Protein AF-A0A564YSX3-F1 (afdb_monomer)

Structure (mmCIF, N/CA/C/O backbone):
data_AF-A0A564YSX3-F1
#
_entry.id   AF-A0A564YSX3-F1
#
loop_
_atom_site.group_PDB
_atom_site.id
_atom_site.type_symbol
_atom_site.label_atom_id
_atom_site.label_alt_id
_atom_site.label_comp_id
_atom_site.label_asym_id
_atom_site.label_entity_id
_atom_site.label_seq_id
_atom_site.pdbx_PDB_ins_code
_atom_site.Cartn_x
_atom_site.Cartn_y
_atom_site.Cartn_z
_atom_site.occupancy
_atom_site.B_iso_or_equiv
_atom_site.auth_seq_id
_atom_site.auth_comp_id
_atom_site.auth_asym_id
_atom_site.auth_atom_id
_atom_site.pdbx_PDB_model_num
ATOM 1 N N . MET A 1 1 ? 9.683 33.228 -28.485 1.00 61.19 1 MET A N 1
ATOM 2 C CA . MET A 1 1 ? 8.486 32.707 -27.785 1.00 61.19 1 MET A CA 1
ATOM 3 C C . MET A 1 1 ? 8.891 31.824 -26.612 1.00 61.19 1 MET A C 1
ATOM 5 O O . MET A 1 1 ? 8.529 32.139 -25.492 1.00 61.19 1 MET A O 1
ATOM 9 N N . GLU A 1 2 ? 9.740 30.826 -26.839 1.00 69.81 2 GLU A N 1
ATOM 10 C CA . GLU A 1 2 ? 10.242 29.869 -25.835 1.00 69.81 2 GLU A CA 1
ATOM 11 C C . GLU A 1 2 ? 10.929 30.510 -24.610 1.00 69.81 2 GLU A C 1
ATOM 13 O O . GLU A 1 2 ? 10.601 30.200 -23.472 1.00 69.81 2 GLU A O 1
ATOM 18 N N . ASN A 1 3 ? 11.783 31.517 -24.822 1.00 76.81 3 ASN A N 1
ATOM 19 C CA . ASN A 1 3 ? 12.478 32.216 -23.729 1.00 76.81 3 ASN A CA 1
ATOM 20 C C . ASN A 1 3 ? 11.528 32.992 -22.786 1.00 76.81 3 ASN A C 1
ATOM 22 O O . ASN A 1 3 ? 11.775 33.106 -21.587 1.00 76.81 3 ASN A O 1
ATOM 26 N N . ARG A 1 4 ? 10.409 33.501 -23.326 1.00 86.44 4 ARG A N 1
ATOM 27 C CA . ARG A 1 4 ? 9.348 34.153 -22.538 1.00 86.44 4 ARG A CA 1
ATOM 28 C C . ARG A 1 4 ? 8.566 33.134 -21.709 1.00 86.44 4 ARG A C 1
ATOM 30 O O . ARG A 1 4 ? 8.207 33.439 -20.580 1.00 86.44 4 ARG A O 1
ATOM 37 N N . LEU A 1 5 ? 8.341 31.947 -22.268 1.00 85.25 5 LEU A N 1
ATOM 38 C CA . LEU A 1 5 ? 7.604 30.855 -21.635 1.00 85.25 5 LEU A CA 1
ATOM 39 C C . LEU A 1 5 ? 8.394 30.276 -20.451 1.00 85.25 5 LEU A C 1
ATOM 41 O O . LEU A 1 5 ? 7.855 30.173 -19.356 1.00 85.25 5 LEU A O 1
ATOM 45 N N . LEU A 1 6 ? 9.705 30.073 -20.626 1.00 86.69 6 LEU A N 1
ATOM 46 C CA . LEU A 1 6 ? 10.617 29.674 -19.546 1.00 86.69 6 LEU A CA 1
ATOM 47 C C . LEU A 1 6 ? 10.683 30.710 -18.416 1.00 86.69 6 LEU A C 1
ATOM 49 O O . LEU A 1 6 ? 10.648 30.352 -17.244 1.00 86.69 6 LEU A O 1
ATOM 53 N N . HIS A 1 7 ? 10.745 32.005 -18.742 1.00 89.56 7 HIS A N 1
ATOM 54 C CA . HIS A 1 7 ? 10.708 33.054 -17.715 1.00 89.56 7 HIS A CA 1
ATOM 55 C C . HIS A 1 7 ? 9.392 33.043 -16.927 1.00 89.56 7 HIS A C 1
ATOM 57 O O . HIS A 1 7 ? 9.394 33.294 -15.723 1.00 89.56 7 HIS A O 1
ATOM 63 N N . GLN A 1 8 ? 8.279 32.739 -17.593 1.00 92.06 8 GLN A N 1
ATOM 64 C CA . GLN A 1 8 ? 6.963 32.663 -16.969 1.00 92.06 8 GLN A CA 1
ATOM 65 C C . GLN A 1 8 ? 6.823 31.418 -16.075 1.00 92.06 8 GLN A C 1
ATOM 67 O O . GLN A 1 8 ? 6.297 31.531 -14.970 1.00 92.06 8 GLN A O 1
ATOM 72 N N . GLU A 1 9 ? 7.367 30.270 -16.488 1.00 91.31 9 GLU A N 1
ATOM 73 C CA . GLU A 1 9 ? 7.443 29.057 -15.658 1.00 91.31 9 GLU A CA 1
ATOM 74 C C . GLU A 1 9 ? 8.346 29.243 -14.438 1.00 91.31 9 GLU A C 1
ATOM 76 O O . GLU A 1 9 ? 7.943 28.910 -13.327 1.00 91.31 9 GLU A O 1
ATOM 81 N N . VAL A 1 10 ? 9.534 29.835 -14.600 1.00 90.94 10 VAL A N 1
ATOM 82 C CA . VAL A 1 10 ? 10.439 30.115 -13.473 1.00 90.94 10 VAL A CA 1
ATOM 83 C C . VAL A 1 10 ? 9.796 31.090 -12.484 1.00 90.94 10 VAL A C 1
ATOM 85 O O . VAL A 1 10 ? 9.900 30.897 -11.273 1.00 90.94 10 VAL A O 1
ATOM 88 N N . ALA A 1 11 ? 9.092 32.117 -12.971 1.00 91.81 11 ALA A N 1
ATOM 89 C CA . ALA A 1 11 ? 8.346 33.033 -12.111 1.00 91.81 11 ALA A CA 1
ATOM 90 C C . ALA A 1 11 ? 7.205 32.321 -11.360 1.00 91.81 11 ALA A C 1
ATOM 92 O O . ALA A 1 11 ? 7.051 32.530 -10.157 1.00 91.81 11 ALA A O 1
ATOM 93 N N . SER A 1 12 ? 6.460 31.445 -12.043 1.00 93.06 12 SER A N 1
ATOM 94 C CA . SER A 1 12 ? 5.387 30.639 -11.447 1.00 93.06 12 SER A CA 1
ATOM 95 C C . SER A 1 12 ? 5.917 29.682 -10.375 1.00 93.06 12 SER A C 1
ATOM 97 O O . SER A 1 12 ? 5.385 29.643 -9.269 1.00 93.06 12 SER A O 1
ATOM 99 N N . LEU A 1 13 ? 7.005 28.961 -10.661 1.00 91.62 13 LEU A N 1
ATOM 100 C CA . LEU A 1 13 ? 7.646 28.048 -9.711 1.00 91.62 13 LEU A CA 1
ATOM 101 C C . LEU A 1 13 ? 8.184 28.792 -8.488 1.00 91.62 13 LEU A C 1
ATOM 103 O O . LEU A 1 13 ? 8.008 28.339 -7.361 1.00 91.62 13 LEU A O 1
ATOM 107 N N . ASN A 1 14 ? 8.799 29.960 -8.681 1.00 91.12 14 ASN A N 1
ATOM 108 C CA . ASN A 1 14 ? 9.272 30.779 -7.566 1.00 91.12 14 ASN A CA 1
ATOM 109 C C . ASN A 1 14 ? 8.119 31.263 -6.678 1.00 91.12 14 ASN A C 1
ATOM 111 O O . ASN A 1 14 ? 8.262 31.292 -5.453 1.00 91.12 14 ASN A O 1
ATOM 115 N N . GLN A 1 15 ? 6.975 31.612 -7.272 1.00 94.56 15 GLN A N 1
ATOM 116 C CA . GLN A 1 15 ? 5.776 31.966 -6.518 1.00 94.56 15 GLN A CA 1
ATOM 117 C C . GLN A 1 15 ? 5.240 30.764 -5.728 1.00 94.56 15 GLN A C 1
ATOM 119 O O . GLN A 1 15 ? 4.961 30.893 -4.535 1.00 94.56 15 GLN A O 1
ATOM 124 N N . GLU A 1 16 ? 5.166 29.588 -6.349 1.00 91.12 16 GLU A N 1
ATOM 125 C CA . GLU A 1 16 ? 4.701 28.359 -5.701 1.00 91.12 16 GLU A CA 1
ATOM 126 C C . GLU A 1 16 ? 5.625 27.931 -4.548 1.00 91.12 16 GLU A C 1
ATOM 128 O O . GLU A 1 16 ? 5.155 27.616 -3.453 1.00 91.12 16 GLU A O 1
ATOM 133 N N . ILE A 1 17 ? 6.947 28.023 -4.729 1.00 88.25 17 ILE A N 1
ATOM 134 C CA . ILE A 1 17 ? 7.938 27.775 -3.671 1.00 88.25 17 ILE A CA 1
ATOM 135 C C . ILE A 1 17 ? 7.756 28.764 -2.513 1.00 88.25 17 ILE A C 1
ATOM 137 O O . ILE A 1 17 ? 7.760 28.359 -1.348 1.00 88.25 17 ILE A O 1
ATOM 141 N N . ALA A 1 18 ? 7.562 30.054 -2.799 1.00 91.00 18 ALA A N 1
ATOM 142 C CA . ALA A 1 18 ? 7.338 31.061 -1.763 1.00 91.00 18 ALA A CA 1
ATOM 143 C C . ALA A 1 18 ? 6.043 30.795 -0.971 1.00 91.00 18 ALA A C 1
ATOM 145 O O . ALA A 1 18 ? 6.017 30.936 0.258 1.00 91.00 18 ALA A O 1
ATOM 146 N N . GLU A 1 19 ? 4.977 30.367 -1.648 1.00 90.56 19 GLU A N 1
ATOM 147 C CA . GLU A 1 19 ? 3.718 29.975 -1.015 1.00 90.56 19 GLU A CA 1
ATOM 148 C C . GLU A 1 19 ? 3.862 28.706 -0.164 1.00 90.56 19 GLU A C 1
ATOM 150 O O . GLU A 1 19 ? 3.349 28.665 0.961 1.00 90.56 19 GLU A O 1
ATOM 155 N N . LEU A 1 20 ? 4.608 27.706 -0.640 1.00 87.81 20 LEU A N 1
ATOM 156 C CA . LEU A 1 20 ? 4.917 26.487 0.109 1.00 87.81 20 LEU A CA 1
ATOM 157 C C . LEU A 1 20 ? 5.728 26.786 1.372 1.00 87.81 20 LEU A C 1
ATOM 159 O O . LEU A 1 20 ? 5.362 26.319 2.450 1.00 87.81 20 LEU A O 1
ATOM 163 N N . ILE A 1 21 ? 6.767 27.622 1.279 1.00 88.81 21 ILE A N 1
ATOM 164 C CA . ILE A 1 21 ? 7.560 28.057 2.440 1.00 88.81 21 ILE A CA 1
ATOM 165 C C . ILE A 1 21 ? 6.665 28.773 3.458 1.00 88.81 21 ILE A C 1
ATOM 167 O O . ILE A 1 21 ? 6.748 28.517 4.661 1.00 88.81 21 ILE A O 1
ATOM 171 N N . LYS A 1 22 ? 5.763 29.644 2.993 1.00 91.00 22 LYS A N 1
ATOM 172 C CA . LYS A 1 22 ? 4.833 30.372 3.864 1.00 91.00 22 LYS A CA 1
ATOM 173 C C . LYS A 1 22 ? 3.828 29.442 4.546 1.00 91.00 22 LYS A C 1
ATOM 175 O O . LYS A 1 22 ? 3.536 29.648 5.724 1.00 91.00 22 LYS A O 1
ATOM 180 N N . ARG A 1 23 ? 3.301 28.436 3.839 1.00 83.31 23 ARG A N 1
ATOM 181 C CA . ARG A 1 23 ? 2.425 27.403 4.422 1.00 83.31 23 ARG A CA 1
ATOM 182 C C . ARG A 1 23 ? 3.167 26.565 5.455 1.00 83.31 23 ARG A C 1
ATOM 184 O O . ARG A 1 23 ? 2.648 26.404 6.552 1.00 83.31 23 ARG A O 1
ATOM 191 N N . ASN A 1 24 ? 4.383 26.125 5.141 1.00 81.56 24 ASN A N 1
ATOM 192 C CA . ASN A 1 24 ? 5.199 25.317 6.043 1.00 81.56 24 ASN A CA 1
ATOM 193 C C . ASN A 1 24 ? 5.522 26.080 7.342 1.00 81.56 24 ASN A C 1
ATOM 195 O O . ASN A 1 24 ? 5.289 25.589 8.443 1.00 81.56 24 ASN A O 1
ATOM 199 N N . LYS A 1 25 ? 5.906 27.356 7.226 1.00 87.62 25 LYS A N 1
ATOM 200 C CA . LYS A 1 25 ? 6.152 28.217 8.390 1.00 87.62 25 LYS A CA 1
ATOM 201 C C . LYS A 1 25 ? 4.903 28.442 9.253 1.00 87.62 25 LYS A C 1
ATOM 203 O O . LYS A 1 25 ? 5.014 28.576 10.467 1.00 87.62 25 LYS A O 1
ATOM 208 N N . ARG A 1 26 ? 3.707 28.496 8.652 1.00 86.69 26 ARG A N 1
ATOM 209 C CA . ARG A 1 26 ? 2.444 28.557 9.411 1.00 86.69 26 ARG A CA 1
ATOM 210 C C . ARG A 1 26 ? 2.184 27.251 10.152 1.00 86.69 26 ARG A C 1
ATOM 212 O O . ARG A 1 26 ? 1.956 27.306 11.351 1.00 86.69 26 ARG A O 1
ATOM 219 N N . SER A 1 27 ? 2.311 26.105 9.480 1.00 79.12 27 SER A N 1
ATOM 220 C CA . SER A 1 27 ? 2.129 24.805 10.136 1.00 79.12 27 SER A CA 1
ATOM 221 C C . SER A 1 27 ? 3.136 24.563 11.262 1.00 79.12 27 SER A C 1
ATOM 223 O O . SER A 1 27 ? 2.774 23.997 12.287 1.00 79.12 27 SER A O 1
ATOM 225 N N . GLU A 1 28 ? 4.379 25.028 11.112 1.00 81.06 28 GLU A N 1
ATOM 226 C CA . GLU A 1 28 ? 5.391 24.948 12.169 1.00 81.06 28 GLU A CA 1
ATOM 227 C C . GLU A 1 28 ? 5.008 25.805 13.386 1.00 81.06 28 GLU A C 1
ATOM 229 O O . GLU A 1 28 ? 5.081 25.341 14.524 1.00 81.06 28 GLU A O 1
ATOM 234 N N . ASN A 1 29 ? 4.536 27.035 13.158 1.00 86.06 29 ASN A N 1
ATOM 235 C CA . ASN A 1 29 ? 4.051 27.902 14.232 1.00 86.06 29 ASN A CA 1
ATOM 236 C C . ASN A 1 29 ? 2.831 27.302 14.951 1.00 86.06 29 ASN A C 1
ATOM 238 O O . ASN A 1 29 ? 2.764 27.365 16.179 1.00 86.06 29 ASN A O 1
ATOM 242 N N . ASP A 1 30 ? 1.896 26.706 14.210 1.00 80.06 30 ASP A N 1
ATOM 243 C CA . ASP A 1 30 ? 0.700 26.069 14.769 1.00 80.06 30 ASP A CA 1
ATOM 244 C C . ASP A 1 30 ? 1.083 24.845 15.624 1.00 80.06 30 ASP A C 1
ATOM 246 O O . ASP A 1 30 ? 0.596 24.688 16.745 1.00 80.06 30 ASP A O 1
ATOM 250 N N . ALA A 1 31 ? 2.041 24.030 15.166 1.00 75.75 31 ALA A N 1
ATOM 251 C CA . ALA A 1 31 ? 2.580 22.910 15.941 1.00 75.75 31 ALA A CA 1
ATOM 252 C C . ALA A 1 31 ? 3.291 23.378 17.227 1.00 75.75 31 ALA A C 1
ATOM 254 O O . ALA A 1 31 ? 3.107 22.793 18.298 1.00 75.75 31 ALA A O 1
ATOM 255 N N . GLN A 1 32 ? 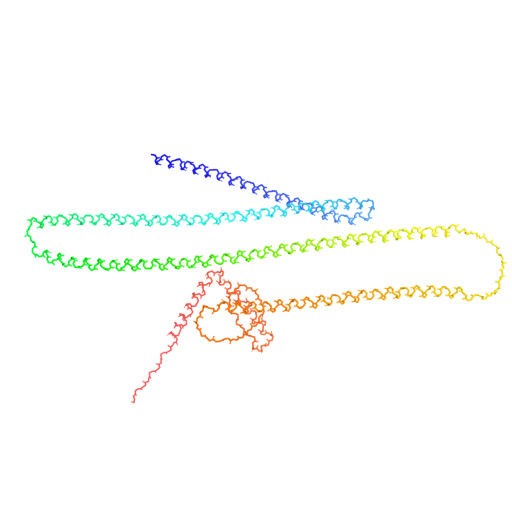4.062 24.470 17.162 1.00 85.44 32 GLN A N 1
ATOM 256 C CA . GLN A 1 32 ? 4.688 25.067 18.348 1.00 85.44 32 GLN A CA 1
ATOM 257 C C . GLN A 1 32 ? 3.658 25.609 19.348 1.00 85.44 32 GLN A C 1
ATOM 259 O O . GLN A 1 32 ? 3.882 25.540 20.558 1.00 85.44 32 GLN A O 1
ATOM 264 N N . GLN A 1 33 ? 2.538 26.159 18.873 1.00 86.88 33 GLN A N 1
ATOM 265 C CA . GLN A 1 33 ? 1.445 26.597 19.744 1.00 86.88 33 GLN A CA 1
ATOM 266 C C . GLN A 1 33 ? 0.768 25.408 20.432 1.00 86.88 33 GLN A C 1
ATOM 268 O O . GLN A 1 33 ? 0.579 25.450 21.647 1.00 86.88 33 GLN A O 1
ATOM 273 N N . GLN A 1 34 ? 0.501 24.326 19.698 1.00 78.31 34 GLN A N 1
ATOM 274 C CA . GLN A 1 34 ? -0.073 23.100 20.262 1.00 78.31 34 GLN A CA 1
ATOM 275 C C . GLN A 1 34 ? 0.835 22.462 21.322 1.00 78.31 34 GLN A C 1
ATOM 277 O O . GLN A 1 34 ? 0.352 22.030 22.366 1.00 78.31 34 GLN A O 1
ATOM 282 N N . LEU A 1 35 ? 2.156 22.456 21.112 1.00 81.50 35 LEU A N 1
ATOM 283 C CA . LEU A 1 35 ? 3.121 21.990 22.116 1.00 81.50 35 LEU A CA 1
ATOM 284 C C . LEU A 1 35 ? 3.052 22.811 23.411 1.00 81.50 35 LEU A C 1
ATOM 286 O O . LEU A 1 35 ? 2.985 22.242 24.500 1.00 81.50 35 LEU A O 1
ATOM 290 N N . LYS A 1 36 ? 2.996 24.145 23.301 1.00 88.06 36 LYS A N 1
ATOM 291 C CA . LYS A 1 36 ? 2.842 25.033 24.466 1.00 88.06 36 LYS A CA 1
ATOM 292 C C . LYS A 1 36 ? 1.523 24.793 25.201 1.00 88.06 36 LYS A C 1
ATOM 294 O O . LYS A 1 36 ? 1.491 24.846 26.429 1.00 88.06 36 LYS A O 1
ATOM 299 N N . GLU A 1 37 ? 0.445 24.521 24.470 1.00 85.44 37 GLU A N 1
ATOM 300 C CA . GLU A 1 37 ? -0.857 24.193 25.051 1.00 85.44 37 GLU A CA 1
ATOM 301 C C . GLU A 1 37 ? -0.824 22.847 25.792 1.00 85.44 37 GLU A C 1
ATOM 303 O O . GLU A 1 37 ? -1.314 22.754 26.918 1.00 85.44 37 GLU A O 1
ATOM 308 N N . ILE A 1 38 ? -0.166 21.829 25.227 1.00 81.44 38 ILE A N 1
ATOM 309 C CA . ILE A 1 38 ? 0.047 20.530 25.882 1.00 81.44 38 ILE A CA 1
ATOM 310 C C . ILE A 1 38 ? 0.848 20.693 27.177 1.00 81.44 38 ILE A C 1
ATOM 312 O O . ILE A 1 38 ? 0.460 20.133 28.206 1.00 81.44 38 ILE A O 1
ATOM 316 N N . ASP A 1 39 ? 1.931 21.470 27.160 1.00 87.69 39 ASP A N 1
ATOM 317 C CA . ASP A 1 39 ? 2.741 21.724 28.354 1.00 87.69 39 ASP A CA 1
ATOM 318 C C . ASP A 1 39 ? 1.954 22.498 29.424 1.00 87.69 39 ASP A C 1
ATOM 320 O O . ASP A 1 39 ? 2.020 22.163 30.612 1.00 87.69 39 ASP A O 1
ATOM 324 N N . GLY A 1 40 ? 1.133 23.467 29.009 1.00 88.25 40 GLY A N 1
ATOM 325 C CA . GLY A 1 40 ? 0.219 24.193 29.892 1.00 88.25 40 GLY A CA 1
ATOM 326 C C . GLY A 1 40 ? -0.829 23.282 30.540 1.00 88.25 40 GLY A C 1
ATOM 327 O O . GLY A 1 40 ? -0.991 23.294 31.763 1.00 88.25 40 GLY A O 1
ATOM 328 N N . LEU A 1 41 ? -1.500 22.438 29.750 1.00 83.75 41 LEU A N 1
ATOM 329 C CA . LEU A 1 41 ? -2.472 21.457 30.244 1.00 83.75 41 LEU A CA 1
ATOM 330 C C . LEU A 1 41 ? -1.814 20.435 31.176 1.00 83.75 41 LEU A C 1
ATOM 332 O O . LEU A 1 41 ? -2.379 20.077 32.208 1.00 83.75 41 LEU A O 1
ATOM 336 N N . ARG A 1 42 ? -0.591 19.998 30.865 1.00 88.62 42 ARG A N 1
ATOM 337 C CA . ARG A 1 42 ? 0.182 19.082 31.708 1.00 88.62 42 ARG A CA 1
ATOM 338 C C . ARG A 1 42 ? 0.496 19.694 33.071 1.00 88.62 42 ARG A C 1
ATOM 340 O O . ARG A 1 42 ? 0.333 19.015 34.086 1.00 88.62 42 ARG A O 1
ATOM 347 N N . ALA A 1 43 ? 0.903 20.962 33.101 1.00 88.88 43 ALA A N 1
ATOM 348 C CA . ALA A 1 43 ? 1.149 21.694 34.339 1.00 88.88 43 ALA A CA 1
ATOM 349 C C . ALA A 1 43 ? -0.142 21.876 35.162 1.00 88.88 43 ALA A C 1
ATOM 351 O O . ALA A 1 43 ? -0.122 21.702 36.381 1.00 88.88 43 ALA A O 1
ATOM 352 N N . GLN A 1 44 ? -1.279 22.150 34.510 1.00 85.81 44 GLN A N 1
ATOM 353 C CA . GLN A 1 44 ? -2.585 22.240 35.177 1.00 85.81 44 GLN A CA 1
ATOM 354 C C . GLN A 1 44 ? -3.045 20.897 35.759 1.00 85.81 44 GLN A C 1
ATOM 356 O O . GLN A 1 44 ? -3.501 20.840 36.898 1.00 85.81 44 GLN A O 1
ATOM 361 N N . VAL A 1 45 ? -2.883 19.794 35.025 1.00 83.56 45 VAL A N 1
ATOM 362 C CA . VAL A 1 45 ? -3.205 18.451 35.534 1.00 83.56 45 VAL A CA 1
ATOM 363 C C . VAL A 1 45 ? -2.318 18.096 36.728 1.00 83.56 45 VAL A C 1
ATOM 365 O O . VAL A 1 45 ? -2.809 17.541 37.709 1.00 83.56 45 VAL A O 1
ATOM 368 N N . GLN A 1 46 ? -1.027 18.438 36.689 1.00 86.69 46 GLN A N 1
ATOM 369 C CA . GLN A 1 46 ? -0.126 18.216 37.822 1.00 86.69 46 GLN A CA 1
ATOM 370 C C . GLN A 1 46 ? -0.523 19.047 39.046 1.00 86.69 46 GLN A C 1
ATOM 372 O O . GLN A 1 46 ? -0.570 18.499 40.146 1.00 86.69 46 GLN A O 1
ATOM 377 N N . SER A 1 47 ? -0.863 20.327 38.878 1.00 88.88 47 SER A N 1
ATOM 378 C CA . SER A 1 47 ? -1.264 21.180 40.002 1.00 88.88 47 SER A CA 1
ATOM 379 C C . SER A 1 47 ? -2.597 20.745 40.619 1.00 88.88 47 SER A C 1
ATOM 381 O O . SER A 1 47 ? -2.717 20.695 41.843 1.00 88.88 47 SER A O 1
ATOM 383 N N . LEU A 1 48 ? -3.577 20.340 39.803 1.00 82.44 48 LEU A N 1
ATOM 384 C CA . LEU A 1 48 ? -4.840 19.777 40.288 1.00 82.44 48 LEU A CA 1
ATOM 385 C C . LEU A 1 48 ? -4.638 18.431 40.985 1.00 82.44 48 LEU A C 1
ATOM 387 O O . LEU A 1 48 ? -5.256 18.188 42.017 1.00 82.44 48 LEU A O 1
ATOM 391 N N . LYS A 1 49 ? -3.737 17.583 40.480 1.00 85.94 49 LYS A N 1
ATOM 392 C CA . LYS A 1 49 ? -3.391 16.311 41.125 1.00 85.94 49 LYS A CA 1
ATOM 393 C C . LYS A 1 49 ? -2.744 16.527 42.494 1.00 85.94 49 LYS A C 1
ATOM 395 O O . LYS A 1 49 ? -3.097 15.829 43.438 1.00 85.94 49 LYS A O 1
ATOM 400 N N . VAL A 1 50 ? -1.853 17.512 42.624 1.00 88.12 50 VAL A N 1
ATOM 401 C CA . VAL A 1 50 ? -1.262 17.894 43.919 1.00 88.12 50 VAL A CA 1
ATOM 402 C C . VAL A 1 50 ? -2.338 18.416 44.876 1.00 88.12 50 VAL A C 1
ATOM 404 O O . VAL A 1 50 ? -2.410 17.947 46.007 1.00 88.12 50 VAL A O 1
ATOM 407 N N . ARG A 1 51 ? -3.243 19.293 44.417 1.00 84.62 51 ARG A N 1
ATOM 408 C CA . ARG A 1 51 ? -4.357 19.803 45.243 1.00 84.62 51 ARG A CA 1
ATOM 409 C C . ARG A 1 51 ? -5.345 18.713 45.664 1.00 84.62 51 ARG A C 1
ATOM 411 O O . ARG A 1 51 ? -5.864 18.765 46.777 1.00 84.62 51 ARG A O 1
ATOM 418 N N . LEU A 1 52 ? -5.606 17.732 44.800 1.00 81.25 52 LEU A N 1
ATOM 419 C CA . LEU A 1 52 ? -6.435 16.570 45.123 1.00 81.25 52 LEU A CA 1
ATOM 420 C C . LEU A 1 52 ? -5.772 15.716 46.213 1.00 81.25 52 LEU A C 1
ATOM 422 O O . LEU A 1 52 ? -6.427 15.353 47.184 1.00 81.25 52 LEU A O 1
ATOM 426 N N . GLU A 1 53 ? -4.473 15.436 46.085 1.00 82.38 53 GLU A N 1
ATOM 427 C CA . GLU A 1 53 ? -3.698 14.698 47.091 1.00 82.38 53 GLU A CA 1
ATOM 428 C C . GLU A 1 53 ? -3.631 15.447 48.434 1.00 82.38 53 GLU A C 1
ATOM 430 O O . GLU A 1 53 ? -3.787 14.836 49.490 1.00 82.38 53 GLU A O 1
ATOM 435 N N . GLU A 1 54 ? -3.471 16.772 48.423 1.00 82.69 54 GLU A N 1
ATOM 436 C CA . GLU A 1 54 ? -3.530 17.607 49.630 1.00 82.69 54 GLU A CA 1
ATOM 437 C C . GLU A 1 54 ? -4.922 17.581 50.275 1.00 82.69 54 GLU A C 1
ATOM 439 O O . GLU A 1 54 ? -5.041 17.338 51.476 1.00 82.69 54 GLU A O 1
ATOM 444 N N . SER A 1 55 ? -5.991 17.748 49.491 1.00 74.38 55 SER A N 1
ATOM 445 C CA . SER A 1 55 ? -7.371 17.693 49.988 1.00 74.38 55 SER A CA 1
ATOM 446 C C . SER A 1 55 ? -7.715 16.315 50.570 1.00 74.38 55 SER A C 1
ATOM 448 O O . SER A 1 55 ? -8.299 16.233 51.652 1.00 74.38 55 SER A O 1
ATOM 450 N N . LYS A 1 56 ? -7.261 15.233 49.927 1.00 76.88 56 LYS A N 1
ATOM 451 C CA . LYS A 1 56 ? -7.437 13.850 50.392 1.00 76.88 56 LYS A CA 1
ATOM 452 C C . LYS A 1 56 ? -6.652 13.544 51.672 1.00 76.88 56 LYS A C 1
ATOM 454 O O . LYS A 1 56 ? -7.112 12.748 52.484 1.00 76.88 56 LYS A O 1
ATOM 459 N N . ARG A 1 57 ? -5.498 14.189 51.885 1.00 77.75 57 ARG A N 1
ATOM 460 C CA . ARG A 1 57 ? -4.718 14.103 53.136 1.00 77.75 57 ARG A CA 1
ATOM 461 C C . ARG A 1 57 ? -5.340 14.901 54.284 1.00 77.75 57 ARG A C 1
ATOM 463 O O . ARG A 1 57 ? -5.218 14.493 55.434 1.00 77.75 57 ARG A O 1
ATOM 470 N N . ILE A 1 58 ? -6.006 16.019 53.989 1.00 70.81 58 ILE A N 1
ATOM 471 C CA . ILE A 1 58 ? -6.624 16.899 54.997 1.00 70.81 58 ILE A CA 1
ATOM 472 C C . ILE A 1 58 ? -8.015 16.394 55.423 1.00 70.81 58 ILE A C 1
ATOM 474 O O . ILE A 1 58 ? -8.386 16.551 56.587 1.00 70.81 58 ILE A O 1
ATOM 478 N N . ALA A 1 59 ? -8.759 15.741 54.523 1.00 62.34 59 ALA A N 1
ATOM 479 C CA . ALA A 1 59 ? -10.080 15.165 54.791 1.00 62.34 59 ALA A CA 1
ATOM 480 C C . ALA A 1 59 ? -10.150 14.269 56.058 1.00 62.34 59 ALA A C 1
ATOM 482 O O . ALA A 1 59 ? -11.005 14.542 56.902 1.00 62.34 59 ALA A O 1
ATOM 483 N N . PRO A 1 60 ? -9.250 13.284 56.288 1.00 61.22 60 PRO A N 1
ATOM 484 C CA . PRO A 1 60 ? -9.297 12.432 57.484 1.00 61.22 60 PRO A CA 1
ATOM 485 C C . PRO A 1 60 ? -8.865 13.137 58.783 1.00 61.22 60 PRO A C 1
ATOM 487 O O . PRO A 1 60 ? -9.184 12.671 59.874 1.00 61.22 60 PRO A O 1
ATOM 490 N N . HIS A 1 61 ? -8.133 14.254 58.702 1.00 58.84 61 HIS A N 1
ATOM 491 C CA . HIS A 1 61 ? -7.730 15.027 59.883 1.00 58.84 61 HIS A CA 1
ATOM 492 C C . HIS A 1 61 ? -8.806 16.023 60.344 1.00 58.84 61 HIS A C 1
ATOM 494 O O . HIS A 1 61 ? -8.778 16.454 61.496 1.00 58.84 61 HIS A O 1
ATOM 500 N N . ARG A 1 62 ? -9.771 16.369 59.479 1.00 51.81 62 ARG A N 1
ATOM 501 C CA . ARG A 1 62 ? -10.864 17.316 59.772 1.00 51.81 62 ARG A CA 1
ATOM 502 C C . ARG A 1 62 ? -12.198 16.627 60.101 1.00 51.81 62 ARG A C 1
ATOM 504 O O . ARG A 1 62 ? -13.005 17.203 60.831 1.00 51.81 62 ARG A O 1
ATOM 511 N N . SER A 1 63 ? -12.389 15.383 59.654 1.00 46.06 63 SER A N 1
ATOM 512 C CA . SER A 1 63 ? -13.538 14.516 59.969 1.00 46.06 63 SER A CA 1
ATOM 513 C C . SER A 1 63 ? -13.666 14.163 61.460 1.00 46.06 63 SER A C 1
ATOM 515 O O . SER A 1 63 ? -14.770 13.936 61.942 1.00 46.06 63 SER A O 1
ATOM 517 N N . ASN A 1 64 ? -12.576 14.220 62.236 1.00 54.09 64 ASN A N 1
ATOM 518 C CA . ASN A 1 64 ? -12.630 14.039 63.694 1.00 54.09 64 ASN A CA 1
ATOM 519 C C . ASN A 1 64 ? -13.249 15.232 64.457 1.00 54.09 64 ASN A C 1
ATOM 521 O O . ASN A 1 64 ? -13.478 15.113 65.659 1.00 54.09 64 ASN A O 1
ATOM 525 N N . SER A 1 65 ? -13.538 16.362 63.793 1.00 54.38 65 SER A N 1
ATOM 526 C CA . SER A 1 65 ? -13.906 17.614 64.476 1.00 54.38 65 SER A CA 1
ATOM 527 C C . SER A 1 65 ? -15.257 18.224 64.065 1.00 54.38 65 SER A C 1
ATOM 529 O O . SER A 1 65 ? -15.696 19.160 64.730 1.00 54.38 65 SER A O 1
ATOM 531 N N . THR A 1 66 ? -15.931 17.803 62.979 1.00 53.72 66 THR A N 1
ATOM 532 C CA . THR A 1 66 ? -17.232 18.402 62.566 1.00 53.72 66 THR A CA 1
ATOM 533 C C . THR A 1 66 ? -17.959 17.593 61.471 1.00 53.72 66 THR A C 1
ATOM 535 O O . THR A 1 66 ? -17.510 17.559 60.330 1.00 53.72 66 THR A O 1
ATOM 538 N N . SER A 1 67 ? -19.121 16.993 61.774 1.00 55.34 67 SER A N 1
ATOM 539 C CA . SER A 1 67 ? -19.882 16.110 60.857 1.00 55.34 67 SER A CA 1
ATOM 540 C C . SER A 1 67 ? -20.669 16.821 59.742 1.00 55.34 67 SER A C 1
ATOM 542 O O . SER A 1 67 ? -21.132 16.179 58.804 1.00 55.34 67 SER A O 1
ATOM 544 N N . SER A 1 68 ? -20.825 18.148 59.796 1.00 55.97 68 SER A N 1
ATOM 545 C CA . SER A 1 68 ? -21.578 18.918 58.791 1.00 55.97 68 SER A CA 1
ATOM 546 C C . SER A 1 68 ? -20.771 19.287 57.535 1.00 55.97 68 SER A C 1
ATOM 548 O O . SER A 1 68 ? -21.373 19.590 56.507 1.00 55.97 68 SER A O 1
ATOM 550 N N . ASN A 1 69 ? -19.433 19.225 57.582 1.00 57.34 69 ASN A N 1
ATOM 551 C CA . ASN A 1 69 ? -18.552 19.624 56.470 1.00 57.34 69 ASN A CA 1
ATOM 552 C C . ASN A 1 69 ? -18.128 18.466 55.541 1.00 57.34 69 ASN A C 1
ATOM 554 O O . ASN A 1 69 ? -17.649 18.719 54.434 1.00 57.34 69 ASN A O 1
ATOM 558 N N . GLU A 1 70 ? -18.350 17.202 55.923 1.00 57.03 70 GLU A N 1
ATOM 559 C CA . GLU A 1 70 ? -17.978 16.034 55.100 1.00 57.03 70 GLU A CA 1
ATOM 560 C C . GLU A 1 70 ? -18.710 15.997 53.748 1.00 57.03 70 GLU A C 1
ATOM 562 O O . GLU A 1 70 ? -18.166 15.545 52.738 1.00 57.03 70 GLU A O 1
ATOM 567 N N . GLY A 1 71 ? -19.948 16.500 53.700 1.00 65.06 71 GLY A N 1
ATOM 568 C CA . GLY A 1 71 ? -20.751 16.541 52.477 1.00 65.06 71 GLY A CA 1
ATOM 569 C C . GLY A 1 71 ? -20.279 17.584 51.459 1.00 65.06 71 GLY A C 1
ATOM 570 O O . GLY A 1 71 ? -20.456 17.383 50.259 1.00 65.06 71 GLY A O 1
ATOM 571 N N . THR A 1 72 ? -19.685 18.691 51.909 1.00 70.44 72 THR A N 1
ATOM 572 C CA . THR A 1 72 ? -19.116 19.737 51.042 1.00 70.44 72 THR A CA 1
ATOM 573 C C . THR A 1 72 ? -17.721 19.369 50.554 1.00 70.44 72 THR A C 1
ATOM 575 O O . THR A 1 72 ? -17.432 19.547 49.372 1.00 70.44 72 THR A O 1
ATOM 578 N N . ASP A 1 73 ? -16.895 18.766 51.410 1.00 68.62 73 ASP A N 1
ATOM 579 C CA . ASP A 1 73 ? -15.542 18.346 51.034 1.00 68.62 73 ASP A CA 1
ATOM 580 C C . ASP A 1 73 ? -15.575 17.189 50.022 1.00 68.62 73 ASP A C 1
ATOM 582 O O . ASP A 1 73 ? -14.875 17.236 49.013 1.00 68.62 73 ASP A O 1
ATOM 586 N N . ASN A 1 74 ? -16.484 16.219 50.185 1.00 76.06 74 ASN A N 1
ATOM 587 C CA . ASN A 1 74 ? -16.672 15.140 49.205 1.00 76.06 74 ASN A CA 1
ATOM 588 C C . ASN A 1 74 ? -17.201 15.621 47.841 1.00 76.06 74 ASN A C 1
ATOM 590 O O . ASN A 1 74 ? -16.903 15.005 46.816 1.00 76.06 74 ASN A O 1
ATOM 594 N N . LYS A 1 75 ? -17.985 16.708 47.800 1.00 80.19 75 LYS A N 1
ATOM 595 C CA . LYS A 1 75 ? -18.437 17.317 46.534 1.00 80.19 75 LYS A CA 1
ATOM 596 C C . LYS A 1 75 ? -17.278 18.001 45.815 1.00 80.19 75 LYS A C 1
ATOM 598 O O . LYS A 1 75 ? -17.066 17.739 44.638 1.00 80.19 75 LYS A O 1
ATOM 603 N N . ASN A 1 76 ? -16.476 18.776 46.544 1.00 79.12 76 ASN A N 1
ATOM 604 C CA . ASN A 1 76 ? -15.289 19.434 45.997 1.00 79.12 76 ASN A CA 1
ATOM 605 C C . ASN A 1 76 ? -14.259 18.419 45.471 1.00 79.12 76 ASN A C 1
ATOM 607 O O . ASN A 1 76 ? -13.667 18.635 44.416 1.00 79.12 76 ASN A O 1
ATOM 611 N N . VAL A 1 77 ? -14.072 17.293 46.170 1.00 77.56 77 VAL A N 1
ATOM 612 C CA . VAL A 1 77 ? -13.204 16.193 45.717 1.00 77.56 77 VAL A CA 1
ATOM 613 C C . VAL A 1 77 ? -13.732 15.573 44.419 1.00 77.56 77 VAL A C 1
ATOM 615 O O . VAL A 1 77 ? -12.961 15.435 43.472 1.00 77.56 77 VAL A O 1
ATOM 618 N N . ARG A 1 78 ? -15.038 15.283 44.317 1.00 82.75 78 ARG A N 1
ATOM 619 C CA . ARG A 1 78 ? -15.652 14.774 43.074 1.00 82.75 78 ARG A CA 1
ATOM 620 C C . ARG A 1 78 ? -15.545 15.751 41.906 1.00 82.75 78 ARG A C 1
ATOM 622 O O . ARG A 1 78 ? -15.263 15.331 40.787 1.00 82.75 78 ARG A O 1
ATOM 629 N N . ASP A 1 79 ? -15.738 17.042 42.149 1.00 84.50 79 ASP A N 1
ATOM 630 C CA . ASP A 1 79 ? -15.624 18.060 41.102 1.00 84.50 79 ASP A CA 1
ATOM 631 C C . ASP A 1 79 ? -14.178 18.187 40.594 1.00 84.50 79 ASP A C 1
ATOM 633 O O . ASP A 1 79 ? -13.952 18.334 39.389 1.00 84.50 79 ASP A O 1
ATOM 637 N N . LEU A 1 80 ? -13.186 18.060 41.484 1.00 79.56 80 LEU A N 1
ATOM 638 C CA . LEU A 1 80 ? -11.771 17.994 41.109 1.00 79.56 80 LEU A CA 1
ATOM 639 C C . LEU A 1 80 ? -11.444 16.712 40.328 1.00 79.56 80 LEU A C 1
ATOM 641 O O . LEU A 1 80 ? -10.715 16.782 39.338 1.00 79.56 80 LEU A O 1
ATOM 645 N N . GLU A 1 81 ? -12.000 15.562 40.717 1.00 83.06 81 GLU A N 1
ATOM 646 C CA . GLU A 1 81 ? -11.845 14.292 39.991 1.00 83.06 81 GLU A CA 1
ATOM 647 C C . GLU A 1 81 ? -12.407 14.384 38.565 1.00 83.06 81 GLU A C 1
ATOM 649 O O . GLU A 1 81 ? -11.715 14.026 37.609 1.00 83.06 81 GLU A O 1
ATOM 654 N N . LEU A 1 82 ? -13.604 14.955 38.396 1.00 88.19 82 LEU A N 1
ATOM 655 C CA . LEU A 1 82 ? -14.223 15.163 37.083 1.00 88.19 82 LEU A CA 1
ATOM 656 C C . LEU A 1 82 ? -13.419 16.132 36.205 1.00 88.19 82 LEU A C 1
ATOM 658 O O . LEU A 1 82 ? -13.277 15.912 34.998 1.00 88.19 82 LEU A O 1
ATOM 662 N N . GLN A 1 83 ? -12.860 17.198 36.785 1.00 86.31 83 GLN A N 1
ATOM 663 C CA . GLN A 1 83 ? -11.996 18.127 36.051 1.00 86.31 83 GLN A CA 1
ATOM 664 C C . GLN A 1 83 ? -10.673 17.477 35.633 1.00 86.31 83 GLN A C 1
ATOM 666 O O . GLN A 1 83 ? -10.241 17.660 34.493 1.00 86.31 83 GLN A O 1
ATOM 671 N N . ILE A 1 84 ? -10.054 16.680 36.509 1.00 82.31 84 ILE A N 1
ATOM 672 C CA . ILE A 1 84 ? -8.844 15.913 36.186 1.00 82.31 84 ILE A CA 1
ATOM 673 C C . ILE A 1 84 ? -9.141 14.906 35.076 1.00 82.31 84 ILE A C 1
ATOM 675 O O . ILE A 1 84 ? -8.360 14.806 34.130 1.00 82.31 84 ILE A O 1
ATOM 679 N N . GLU A 1 85 ? -10.271 14.202 35.130 1.00 90.00 85 GLU A N 1
ATOM 680 C CA . GLU A 1 85 ? -10.671 13.257 34.088 1.00 90.00 85 GLU A CA 1
ATOM 681 C C . GLU A 1 85 ? -10.881 13.965 32.742 1.00 90.00 85 GLU A C 1
ATOM 683 O O . GLU A 1 85 ? -10.357 13.521 31.718 1.00 90.00 85 GLU A O 1
ATOM 688 N N . LYS A 1 86 ? -11.577 15.109 32.735 1.00 92.00 86 LYS A N 1
ATOM 689 C CA . LYS A 1 86 ? -11.816 15.899 31.519 1.00 92.00 86 LYS A CA 1
ATOM 690 C C . LYS A 1 86 ? -10.515 16.420 30.904 1.00 92.00 86 LYS A C 1
ATOM 692 O O . LYS A 1 86 ? -10.321 16.290 29.695 1.00 92.00 86 LYS A O 1
ATOM 697 N N . LEU A 1 87 ? -9.606 16.964 31.714 1.00 85.81 87 LEU A N 1
ATOM 698 C CA . LEU A 1 87 ? -8.302 17.440 31.240 1.00 85.81 87 LEU A CA 1
ATOM 699 C C . LEU A 1 87 ? -7.403 16.286 30.783 1.00 85.81 87 LEU A C 1
ATOM 701 O O . LEU A 1 87 ? -6.694 16.423 29.791 1.00 85.81 87 LEU A O 1
ATOM 705 N N . THR A 1 88 ? -7.475 15.127 31.440 1.00 86.00 88 THR A N 1
ATOM 706 C CA . THR A 1 88 ? -6.729 13.926 31.035 1.00 86.00 88 THR A CA 1
ATOM 707 C C . THR A 1 88 ? -7.232 13.387 29.694 1.00 86.00 88 THR A C 1
ATOM 709 O O . THR A 1 88 ? -6.426 13.048 28.825 1.00 86.00 88 THR A O 1
ATOM 712 N N . LYS A 1 89 ? -8.552 13.370 29.469 1.00 91.31 89 LYS A N 1
ATOM 713 C CA . LYS A 1 89 ? -9.152 13.031 28.166 1.00 91.31 89 LYS A CA 1
ATOM 714 C C . LYS A 1 89 ? -8.750 14.031 27.079 1.00 91.31 89 LYS A C 1
ATOM 716 O O . LYS A 1 89 ? -8.365 13.627 25.987 1.00 91.31 89 LYS A O 1
ATOM 721 N N . SER A 1 90 ? -8.754 15.327 27.390 1.00 87.06 90 SER A N 1
ATOM 722 C CA . SER A 1 90 ? -8.292 16.357 26.453 1.00 87.06 90 SER A CA 1
ATOM 723 C C . SER A 1 90 ? -6.811 16.185 26.099 1.00 87.06 90 SER A C 1
ATOM 725 O O . SER A 1 90 ? -6.457 16.233 24.928 1.00 87.06 90 SER A O 1
ATOM 727 N N . LEU A 1 91 ? -5.947 15.928 27.087 1.00 86.88 91 LEU A N 1
ATOM 728 C CA . LEU A 1 91 ? -4.504 15.748 26.892 1.00 86.88 91 LEU A CA 1
ATOM 729 C C . LEU A 1 91 ? -4.172 14.477 26.102 1.00 86.88 91 LEU A C 1
ATOM 731 O O . LEU A 1 91 ? -3.253 14.469 25.287 1.00 86.88 91 LEU A O 1
ATOM 735 N N . THR A 1 92 ? -4.903 13.388 26.337 1.00 87.31 92 THR A N 1
ATOM 736 C CA . THR A 1 92 ? -4.723 12.143 25.573 1.00 87.31 92 THR A CA 1
ATOM 737 C C . THR A 1 92 ? -5.173 12.313 24.125 1.00 87.31 92 THR A C 1
ATOM 739 O O . THR A 1 92 ? -4.441 11.908 23.224 1.00 87.31 92 THR A O 1
ATOM 742 N N . SER A 1 93 ? -6.296 12.998 23.888 1.00 91.25 93 SER A N 1
ATOM 743 C CA . SER A 1 93 ? -6.771 13.319 22.539 1.00 91.25 93 SER A CA 1
ATOM 744 C C . SER A 1 93 ? -5.809 14.232 21.770 1.00 91.25 93 SER A C 1
ATOM 746 O O . SER A 1 93 ? -5.522 13.954 20.607 1.00 91.25 93 SER A O 1
ATOM 748 N N . THR A 1 94 ? -5.268 15.288 22.390 1.00 84.25 94 THR A N 1
ATOM 749 C CA . THR A 1 94 ? -4.300 16.180 21.722 1.00 84.25 94 THR A CA 1
ATOM 750 C C . THR A 1 94 ? -2.973 15.480 21.457 1.00 84.25 94 THR A C 1
ATOM 752 O O . THR A 1 94 ? -2.389 15.645 20.388 1.00 84.25 94 THR A O 1
ATOM 755 N N . ARG A 1 95 ? -2.516 14.633 22.385 1.00 85.75 95 ARG A N 1
ATOM 756 C CA . ARG A 1 95 ? -1.320 13.810 22.187 1.00 85.75 95 ARG A CA 1
ATOM 757 C C . ARG A 1 95 ? -1.488 12.830 21.028 1.00 85.75 95 ARG A C 1
ATOM 759 O O . ARG A 1 95 ? -0.553 12.665 20.252 1.00 85.75 95 ARG A O 1
ATOM 766 N N . GLN A 1 96 ? -2.659 12.210 20.895 1.00 90.00 96 GLN A N 1
ATOM 767 C CA . GLN A 1 96 ? -2.954 11.322 19.773 1.00 90.00 96 GLN A CA 1
ATOM 768 C C . GLN A 1 96 ? -2.940 12.088 18.439 1.00 90.00 96 GLN A C 1
ATOM 770 O O . GLN A 1 96 ? -2.253 11.670 17.507 1.00 90.00 96 GLN A O 1
ATOM 775 N N . ALA A 1 97 ? -3.588 13.256 18.377 1.00 85.81 97 ALA A N 1
ATOM 776 C CA . ALA A 1 97 ? -3.561 14.115 17.192 1.00 85.81 97 ALA A CA 1
ATOM 777 C C . ALA A 1 97 ? -2.131 14.552 16.810 1.00 85.81 97 ALA A C 1
ATOM 779 O O . ALA A 1 97 ? -1.786 14.573 15.627 1.00 85.81 97 ALA A O 1
ATOM 780 N N . LEU A 1 98 ? -1.270 14.829 17.798 1.00 85.19 98 LEU A N 1
ATOM 781 C CA . LEU A 1 98 ? 0.141 15.147 17.567 1.00 85.19 98 LEU A CA 1
ATOM 782 C C . LEU A 1 98 ? 0.901 13.950 16.977 1.00 85.19 98 LEU A C 1
ATOM 784 O O . LEU A 1 98 ? 1.596 14.110 15.979 1.00 85.19 98 LEU A O 1
ATOM 788 N N . THR A 1 99 ? 0.726 12.743 17.530 1.00 88.12 99 THR A N 1
ATOM 789 C CA . THR A 1 99 ? 1.379 11.533 16.995 1.00 88.12 99 THR A CA 1
ATOM 790 C C . THR A 1 99 ? 0.918 11.197 15.575 1.00 88.12 99 THR A C 1
ATOM 792 O O . THR A 1 99 ? 1.721 10.790 14.735 1.00 88.12 99 THR A O 1
ATOM 795 N N . GLU A 1 100 ? -0.360 11.424 15.268 1.00 88.44 100 GLU A N 1
ATOM 796 C CA . GLU A 1 100 ? -0.894 11.264 13.916 1.00 88.44 100 GLU A CA 1
ATOM 797 C C . GLU A 1 100 ? -0.298 12.306 12.959 1.00 88.44 100 GLU A C 1
ATOM 799 O O . GLU A 1 100 ? 0.093 11.960 11.844 1.00 88.44 100 GLU A O 1
ATOM 804 N N . SER A 1 101 ? -0.146 13.560 13.390 1.00 82.38 101 SER A N 1
ATOM 805 C CA . SER A 1 101 ? 0.513 14.600 12.592 1.00 82.38 101 SER A CA 1
ATOM 806 C C . SER A 1 101 ? 2.002 14.306 12.359 1.00 82.38 101 SER A C 1
ATOM 808 O O . SER A 1 101 ? 2.487 14.461 11.239 1.00 82.38 101 SER A O 1
ATOM 810 N N . GLU A 1 102 ? 2.731 13.836 13.375 1.00 84.69 102 GLU A N 1
ATOM 811 C CA . GLU A 1 102 ? 4.143 13.445 13.253 1.00 84.69 102 GLU A CA 1
ATOM 812 C C . GLU A 1 102 ? 4.331 12.257 12.300 1.00 84.69 102 GLU A C 1
ATOM 814 O O . GLU A 1 102 ? 5.259 12.252 11.488 1.00 84.69 102 GLU A O 1
ATOM 819 N N . SER A 1 103 ? 3.441 11.258 12.348 1.00 85.62 103 SER A N 1
ATOM 820 C CA . SER A 1 103 ? 3.486 10.131 11.407 1.00 85.62 103 SER A CA 1
ATOM 821 C C . SER A 1 103 ? 3.268 10.584 9.958 1.00 85.62 103 SER A C 1
ATOM 823 O O . SER A 1 103 ? 4.070 10.234 9.091 1.00 85.62 103 SER A O 1
ATOM 825 N N . LYS A 1 104 ? 2.284 11.460 9.710 1.00 88.38 104 LYS A N 1
ATOM 826 C CA . LYS A 1 104 ? 2.029 12.061 8.389 1.00 88.38 104 LYS A CA 1
ATOM 827 C C . LYS A 1 104 ? 3.206 12.905 7.892 1.00 88.38 104 LYS A C 1
ATOM 829 O O . LYS A 1 104 ? 3.566 12.825 6.720 1.00 88.38 104 LYS A O 1
ATOM 834 N N . ALA A 1 105 ? 3.841 13.685 8.769 1.00 83.00 105 ALA A N 1
ATOM 835 C CA . ALA A 1 105 ? 5.029 14.464 8.419 1.00 83.00 105 ALA A CA 1
ATOM 836 C C . ALA A 1 105 ? 6.215 13.561 8.031 1.00 83.00 105 ALA A C 1
ATOM 838 O O . ALA A 1 105 ? 6.898 13.824 7.041 1.00 83.00 105 ALA A O 1
ATOM 839 N N . ASN A 1 106 ? 6.423 12.456 8.755 1.00 83.94 106 ASN A N 1
ATOM 840 C CA . ASN A 1 106 ? 7.452 11.468 8.425 1.00 83.94 106 ASN A CA 1
ATOM 841 C C . ASN A 1 106 ? 7.182 10.751 7.094 1.00 83.94 106 ASN A C 1
ATOM 843 O O . ASN A 1 106 ? 8.119 10.456 6.352 1.00 83.94 106 ASN A O 1
ATOM 847 N N . GLU A 1 107 ? 5.922 10.465 6.767 1.00 87.38 107 GLU A N 1
ATOM 848 C CA . GLU A 1 107 ? 5.545 9.915 5.459 1.00 87.38 107 GLU A CA 1
ATOM 849 C C . GLU A 1 107 ? 5.814 10.907 4.324 1.00 87.38 107 GLU A C 1
ATOM 851 O O . GLU A 1 107 ? 6.410 10.530 3.313 1.00 87.38 107 GLU A O 1
ATOM 856 N N . ALA A 1 108 ? 5.466 12.183 4.510 1.00 83.38 108 ALA A N 1
ATOM 857 C CA . ALA A 1 108 ? 5.767 13.234 3.542 1.00 83.38 108 ALA A CA 1
ATOM 858 C C . ALA A 1 108 ? 7.281 13.388 3.308 1.00 83.38 108 ALA A C 1
ATOM 860 O O . ALA A 1 108 ? 7.716 13.544 2.167 1.00 83.38 108 ALA A O 1
ATOM 861 N N . LEU A 1 109 ? 8.094 13.273 4.365 1.00 88.38 109 LEU A N 1
ATOM 862 C CA . LEU A 1 109 ? 9.554 13.327 4.268 1.00 88.38 109 LEU A CA 1
ATOM 863 C C . LEU A 1 109 ? 10.112 12.136 3.471 1.00 88.38 109 LEU A C 1
ATOM 865 O O . LEU A 1 109 ? 10.915 12.332 2.563 1.00 88.38 109 LEU A O 1
ATOM 869 N N . LYS A 1 110 ? 9.613 10.915 3.712 1.00 90.19 110 LYS A N 1
ATOM 870 C CA . LYS A 1 110 ? 9.981 9.733 2.907 1.00 90.19 110 LYS A CA 1
ATOM 871 C C . LYS A 1 110 ? 9.613 9.900 1.432 1.00 90.19 110 LYS A C 1
ATOM 873 O O . LYS A 1 110 ? 10.389 9.512 0.561 1.00 90.19 110 LYS A O 1
ATOM 878 N N . LEU A 1 111 ? 8.442 10.469 1.137 1.00 89.12 111 LEU A N 1
ATOM 879 C CA . LEU A 1 111 ? 8.028 10.749 -0.241 1.00 89.12 111 LEU A CA 1
ATOM 880 C C . LEU A 1 111 ? 8.940 11.788 -0.910 1.00 89.12 111 LEU A C 1
ATOM 882 O O . LEU A 1 111 ? 9.282 11.621 -2.082 1.00 89.12 111 LEU A O 1
ATOM 886 N N . ALA A 1 112 ? 9.373 12.813 -0.172 1.00 84.50 112 ALA A N 1
ATOM 887 C CA . ALA A 1 112 ? 10.333 13.806 -0.652 1.00 84.50 112 ALA A CA 1
ATOM 888 C C . ALA A 1 112 ? 11.730 13.204 -0.906 1.00 84.50 112 ALA A C 1
ATOM 890 O O . ALA A 1 112 ? 12.373 13.524 -1.905 1.00 84.50 112 ALA A O 1
ATOM 891 N N . ASP A 1 113 ? 12.189 12.282 -0.059 1.00 89.06 113 ASP A N 1
ATOM 892 C CA . ASP A 1 113 ? 13.458 11.577 -0.272 1.00 89.06 113 ASP A CA 1
ATOM 893 C C . ASP A 1 113 ? 13.407 10.673 -1.512 1.00 89.06 113 ASP A C 1
ATOM 895 O O . ASP A 1 113 ? 14.348 10.646 -2.313 1.00 89.06 113 ASP A O 1
ATOM 899 N N . LEU A 1 114 ? 12.287 9.970 -1.723 1.00 88.81 114 LEU A N 1
ATOM 900 C CA . LEU A 1 114 ? 12.069 9.153 -2.919 1.00 88.81 114 LEU A CA 1
ATOM 901 C C . LEU A 1 114 ? 12.019 10.006 -4.191 1.00 88.81 114 LEU A C 1
ATOM 903 O O . LEU A 1 114 ? 12.625 9.633 -5.198 1.00 88.81 114 LEU A O 1
ATOM 907 N N . SER A 1 115 ? 11.333 11.152 -4.169 1.00 83.06 115 SER A N 1
ATOM 908 C CA . SER A 1 115 ? 11.296 12.056 -5.324 1.00 83.06 115 SER A CA 1
ATOM 909 C C . SER A 1 115 ? 12.671 12.672 -5.604 1.00 83.06 115 SER A C 1
ATOM 911 O O . SER A 1 115 ? 13.097 12.695 -6.756 1.00 83.06 115 SER A O 1
ATOM 913 N N . SER A 1 116 ? 13.425 13.056 -4.569 1.00 90.69 116 SER A N 1
ATOM 914 C CA . SER A 1 116 ? 14.813 13.529 -4.685 1.00 90.69 116 SER A CA 1
ATOM 915 C C . SER A 1 116 ? 15.743 12.469 -5.288 1.00 90.69 116 SER A C 1
ATOM 917 O O . SER A 1 116 ? 16.553 12.769 -6.168 1.00 90.69 116 SER A O 1
ATOM 919 N N . SER A 1 117 ? 15.601 11.204 -4.878 1.00 89.38 117 SER A N 1
ATOM 920 C CA . SER A 1 117 ? 16.346 10.085 -5.465 1.00 89.38 117 SER A CA 1
ATOM 921 C C . SER A 1 117 ? 16.027 9.899 -6.953 1.00 89.38 117 SER A C 1
ATOM 923 O O . SER A 1 117 ? 16.953 9.782 -7.758 1.00 89.38 117 SER A O 1
ATOM 925 N N . ARG A 1 118 ? 14.744 9.971 -7.337 1.00 89.62 118 ARG A N 1
ATOM 926 C CA . ARG A 1 118 ? 14.312 9.900 -8.744 1.00 89.62 118 ARG A CA 1
ATOM 927 C C . ARG A 1 118 ? 14.874 11.045 -9.583 1.00 89.62 118 ARG A C 1
ATOM 929 O O . ARG A 1 118 ? 15.358 10.806 -10.683 1.00 89.62 118 ARG A O 1
ATOM 936 N N . VAL A 1 119 ? 14.870 12.273 -9.060 1.00 89.50 119 VAL A N 1
ATOM 937 C CA . VAL A 1 119 ? 15.454 13.433 -9.755 1.00 89.50 119 VAL A CA 1
ATOM 938 C C . VAL A 1 119 ? 16.950 13.222 -10.003 1.00 89.50 119 VAL A C 1
ATOM 940 O O . VAL A 1 119 ? 17.421 13.466 -11.111 1.00 89.50 119 VAL A O 1
ATOM 943 N N . LYS A 1 120 ? 17.695 12.700 -9.020 1.00 93.81 120 LYS A N 1
ATOM 944 C CA . LYS A 1 120 ? 19.127 12.387 -9.187 1.00 93.81 120 LYS A CA 1
ATOM 945 C C . LYS A 1 120 ? 19.376 11.305 -10.241 1.00 93.81 120 LYS A C 1
ATOM 947 O O . LYS A 1 120 ? 20.325 11.429 -11.010 1.00 93.81 120 LYS A O 1
ATOM 952 N N . GLN A 1 121 ? 18.536 10.269 -10.292 1.00 92.94 121 GLN A N 1
ATOM 953 C CA . GLN A 1 121 ? 18.621 9.217 -11.313 1.00 92.94 121 GLN A CA 1
ATOM 954 C C . GLN A 1 121 ? 18.368 9.777 -12.715 1.00 92.94 121 GLN A C 1
ATOM 956 O O . GLN A 1 121 ? 19.202 9.598 -13.599 1.00 92.94 121 GLN A O 1
ATOM 961 N N . LEU A 1 122 ? 17.288 10.542 -12.895 1.00 88.44 122 LEU A N 1
ATOM 962 C CA . LEU A 1 122 ? 16.988 11.199 -14.170 1.00 88.44 122 LEU A CA 1
ATOM 963 C C . LEU A 1 122 ? 18.112 12.154 -14.589 1.00 88.44 122 LEU A C 1
ATOM 965 O O . LEU A 1 122 ? 18.494 12.194 -15.754 1.00 88.44 122 LEU A O 1
ATOM 969 N N . GLN A 1 123 ? 18.705 12.887 -13.644 1.00 93.38 123 GLN A N 1
ATOM 970 C CA . GLN A 1 123 ? 19.840 13.765 -13.925 1.00 93.38 123 GLN A CA 1
ATOM 971 C C . GLN A 1 123 ? 21.079 12.982 -14.395 1.00 93.38 123 GLN A C 1
ATOM 973 O O . GLN A 1 123 ? 21.756 13.411 -15.333 1.00 93.38 123 GLN A O 1
ATOM 978 N N . GLN A 1 124 ? 21.360 11.820 -13.794 1.00 95.62 124 GLN A N 1
ATOM 979 C CA . GLN A 1 124 ? 22.423 10.923 -14.256 1.00 95.62 124 GLN A CA 1
ATOM 980 C C . GLN A 1 124 ? 22.132 10.378 -15.659 1.00 95.62 124 GLN A C 1
ATOM 982 O O . GLN A 1 124 ? 23.021 10.397 -16.511 1.00 95.62 124 GLN A O 1
ATOM 987 N N . GLU A 1 125 ? 20.900 9.960 -15.941 1.00 93.88 125 GLU A N 1
ATOM 988 C CA . GLU A 1 125 ? 20.497 9.480 -17.266 1.00 93.88 125 GLU A CA 1
ATOM 989 C C . GLU A 1 125 ? 20.621 10.565 -18.336 1.00 93.88 125 GLU A C 1
ATOM 991 O O . GLU A 1 125 ? 21.200 10.313 -19.394 1.00 93.88 125 GLU A O 1
ATOM 996 N N . VAL A 1 126 ? 20.176 11.790 -18.041 1.00 92.81 126 VAL A N 1
ATOM 997 C CA . VAL A 1 126 ? 20.354 12.946 -18.929 1.00 92.81 126 VAL A CA 1
ATOM 998 C C . VAL A 1 126 ? 21.838 13.187 -19.192 1.00 92.81 126 VAL A C 1
ATOM 1000 O O . VAL A 1 126 ? 22.229 13.317 -20.348 1.00 92.81 126 VAL A O 1
ATOM 1003 N N . SER A 1 127 ? 22.686 13.175 -18.158 1.00 94.75 127 SER A N 1
ATOM 1004 C CA . SER A 1 127 ? 24.136 13.356 -18.332 1.00 94.75 127 SER A CA 1
ATOM 1005 C C . SER A 1 127 ? 24.792 12.233 -19.151 1.00 94.75 127 SER A C 1
ATOM 1007 O O . SER A 1 127 ? 25.711 12.476 -19.933 1.00 94.75 127 SER A O 1
ATOM 1009 N N . ARG A 1 128 ? 24.281 11.000 -19.041 1.00 96.12 128 ARG A N 1
ATOM 1010 C CA . ARG A 1 128 ? 24.733 9.861 -19.847 1.00 96.12 128 ARG A CA 1
ATOM 1011 C C . ARG A 1 128 ? 24.329 10.027 -21.310 1.00 96.12 128 ARG A C 1
ATOM 1013 O O . ARG A 1 128 ? 25.143 9.796 -22.204 1.00 96.12 128 ARG A O 1
ATOM 1020 N N . LEU A 1 129 ? 23.081 10.425 -21.558 1.00 92.00 129 LEU A N 1
ATOM 1021 C CA . LEU A 1 129 ? 22.550 10.632 -22.905 1.00 92.00 129 LEU A CA 1
ATOM 1022 C C . LEU A 1 129 ? 23.243 11.799 -23.611 1.00 92.00 129 LEU A C 1
ATOM 1024 O O . LEU A 1 129 ? 23.579 11.675 -24.786 1.00 92.00 129 LEU A O 1
ATOM 1028 N N . THR A 1 130 ? 23.529 12.899 -22.911 1.00 95.19 130 THR A N 1
ATOM 1029 C CA . THR A 1 130 ? 24.264 14.030 -23.494 1.00 95.19 130 THR A CA 1
ATOM 1030 C C . THR A 1 130 ? 25.695 13.647 -23.861 1.00 95.19 130 THR A C 1
ATOM 1032 O O . THR A 1 130 ? 26.152 14.000 -24.948 1.00 95.19 130 THR A O 1
ATOM 1035 N N . HIS A 1 131 ? 26.384 12.870 -23.018 1.00 95.81 131 HIS A N 1
ATOM 1036 C CA . HIS A 1 131 ? 27.729 12.380 -23.322 1.00 95.81 131 HIS A CA 1
ATOM 1037 C C . HIS A 1 131 ? 27.741 11.401 -24.509 1.00 95.81 131 HIS A C 1
ATOM 1039 O O . HIS A 1 131 ? 28.589 11.499 -25.400 1.00 95.81 131 HIS A O 1
ATOM 1045 N N . SER A 1 132 ? 26.756 10.500 -24.577 1.00 94.31 132 SER A N 1
ATOM 1046 C CA . SER A 1 132 ? 26.581 9.598 -25.719 1.00 94.31 132 SER A CA 1
ATOM 1047 C C . SER A 1 132 ? 26.294 10.371 -27.010 1.00 94.31 132 SER A C 1
ATOM 1049 O O . SER A 1 132 ? 26.927 10.105 -28.029 1.00 94.31 132 SER A O 1
ATOM 1051 N N . LEU A 1 133 ? 25.416 11.377 -26.968 1.00 93.12 133 LEU A N 1
ATOM 1052 C CA . LEU A 1 133 ? 25.103 12.232 -28.115 1.00 93.12 133 LEU A CA 1
ATOM 1053 C C . LEU A 1 133 ? 26.322 13.030 -28.592 1.00 93.12 133 LEU A C 1
ATOM 1055 O O . LEU A 1 133 ? 26.538 13.139 -29.797 1.00 93.12 133 LEU A O 1
ATOM 1059 N N . ALA A 1 134 ? 27.137 13.558 -27.675 1.00 94.88 134 ALA A N 1
ATOM 1060 C CA . ALA A 1 134 ? 28.394 14.219 -28.023 1.00 94.88 134 ALA A CA 1
ATOM 1061 C C . ALA A 1 134 ? 29.355 13.253 -28.737 1.00 94.88 134 ALA A C 1
ATOM 1063 O O . ALA A 1 134 ? 29.874 13.582 -29.802 1.00 94.88 134 ALA A O 1
ATOM 1064 N N . SER A 1 135 ? 29.491 12.029 -28.220 1.00 94.50 135 SER A N 1
ATOM 1065 C CA . SER A 1 135 ? 30.316 10.980 -28.836 1.00 94.50 135 SER A CA 1
ATOM 1066 C C . SER A 1 135 ? 29.806 10.578 -30.226 1.00 94.50 135 SER A C 1
ATOM 1068 O O . SER A 1 135 ? 30.593 10.360 -31.143 1.00 94.50 135 SER A O 1
ATOM 1070 N N . TYR A 1 136 ? 28.485 10.491 -30.421 1.00 95.19 136 TYR A N 1
ATOM 1071 C CA . TYR A 1 136 ? 27.897 10.225 -31.738 1.00 95.19 136 TYR A CA 1
ATOM 1072 C C . TYR A 1 136 ? 28.149 11.362 -32.726 1.00 95.19 136 TYR A C 1
ATOM 1074 O O . TYR A 1 136 ? 28.449 11.090 -33.886 1.00 95.19 136 TYR A O 1
ATOM 1082 N N . LYS A 1 137 ? 28.065 12.623 -32.284 1.00 96.88 137 LYS A N 1
ATOM 1083 C CA . LYS A 1 137 ? 28.396 13.781 -33.126 1.00 96.88 137 LYS A CA 1
ATOM 1084 C C . LYS A 1 137 ? 29.861 13.771 -33.553 1.00 96.88 137 LYS A C 1
ATOM 1086 O O . LYS A 1 137 ? 30.140 14.028 -34.718 1.00 96.88 137 LYS A O 1
ATOM 1091 N N . GLU A 1 138 ? 30.771 13.439 -32.643 1.00 95.75 138 GLU A N 1
ATOM 1092 C CA . GLU A 1 138 ? 32.198 13.313 -32.946 1.00 95.75 138 GLU A CA 1
ATOM 1093 C C . GLU A 1 138 ? 32.461 12.190 -33.958 1.00 95.75 138 GLU A C 1
ATOM 1095 O O . GLU A 1 138 ? 33.094 12.428 -34.984 1.00 95.75 138 GLU A O 1
ATOM 1100 N N . LYS A 1 139 ? 31.888 10.998 -33.741 1.00 96.44 139 LYS A N 1
ATOM 1101 C CA . LYS A 1 139 ? 31.984 9.875 -34.690 1.00 96.44 139 LYS A CA 1
ATOM 1102 C C . LYS A 1 139 ? 31.408 10.221 -36.060 1.00 96.44 139 LYS A C 1
ATOM 1104 O O . LYS A 1 139 ? 32.024 9.917 -37.075 1.00 96.44 139 LYS A O 1
ATOM 1109 N N . ALA A 1 140 ? 30.241 10.863 -36.102 1.00 93.62 140 ALA A N 1
ATOM 1110 C CA . ALA A 1 140 ? 29.632 11.303 -37.353 1.00 93.62 140 ALA A CA 1
ATOM 1111 C C . ALA A 1 140 ? 30.515 12.334 -38.074 1.00 93.62 140 ALA A C 1
ATOM 1113 O O . ALA A 1 140 ? 30.695 12.232 -39.284 1.00 93.62 140 ALA A O 1
ATOM 1114 N N . GLY A 1 141 ? 31.110 13.279 -37.338 1.00 93.06 141 GLY A N 1
ATOM 1115 C CA . GLY A 1 141 ? 32.072 14.241 -37.879 1.00 93.06 141 GLY A CA 1
ATOM 1116 C C . GLY A 1 141 ? 33.328 13.574 -38.444 1.00 93.06 141 GLY A C 1
ATOM 1117 O O . GLY A 1 141 ? 33.749 13.915 -39.546 1.00 93.06 141 GLY A O 1
ATOM 1118 N N . ALA A 1 142 ? 33.881 12.580 -37.743 1.00 94.00 142 ALA A N 1
ATOM 1119 C CA . ALA A 1 142 ? 35.027 11.803 -38.214 1.00 94.00 142 ALA A CA 1
ATOM 1120 C C . ALA A 1 142 ? 34.702 11.029 -39.501 1.00 94.00 142 ALA A C 1
ATOM 1122 O O . ALA A 1 142 ? 35.429 11.146 -40.481 1.00 94.00 142 ALA A O 1
ATOM 1123 N N . ILE A 1 143 ? 33.562 10.327 -39.541 1.00 94.00 143 ILE A N 1
ATOM 1124 C CA . ILE A 1 143 ? 33.103 9.603 -40.737 1.00 94.00 143 ILE A CA 1
ATOM 1125 C C . ILE A 1 143 ? 32.906 10.558 -41.918 1.00 94.00 143 ILE A C 1
ATOM 1127 O O . ILE A 1 143 ? 33.252 10.210 -43.042 1.00 94.00 143 ILE A O 1
ATOM 1131 N N . LEU A 1 144 ? 32.339 11.748 -41.696 1.00 94.25 144 LEU A N 1
ATOM 1132 C CA . LEU A 1 144 ? 32.173 12.740 -42.761 1.00 94.25 144 LEU A CA 1
ATOM 1133 C C . LEU A 1 144 ? 33.526 13.238 -43.278 1.00 94.25 144 LEU A C 1
ATOM 1135 O O . LEU A 1 144 ? 33.720 13.269 -44.488 1.00 94.25 144 LEU A O 1
ATOM 1139 N N . SER A 1 145 ? 34.471 13.542 -42.387 1.00 94.12 145 SER A N 1
ATOM 1140 C CA . SER A 1 145 ? 35.827 13.941 -42.780 1.00 94.12 145 SER A CA 1
ATOM 1141 C C . SER A 1 145 ? 36.555 12.836 -43.549 1.00 94.12 145 SER A C 1
ATOM 1143 O O . SER A 1 145 ? 37.194 13.112 -44.561 1.00 94.12 145 SER A O 1
ATOM 1145 N N . ASP A 1 146 ? 36.435 11.579 -43.124 1.00 93.12 146 ASP A N 1
ATOM 1146 C CA . ASP A 1 146 ? 37.040 10.452 -43.834 1.00 93.12 146 ASP A CA 1
ATOM 1147 C C . ASP A 1 146 ? 36.364 10.206 -45.187 1.00 93.12 146 ASP A C 1
ATOM 1149 O O . ASP A 1 146 ? 37.050 9.963 -46.177 1.00 93.12 146 ASP A O 1
ATOM 1153 N N . LYS A 1 147 ? 35.038 10.373 -45.283 1.00 95.00 147 LYS A N 1
ATOM 1154 C CA . LYS A 1 147 ? 34.327 10.352 -46.570 1.00 95.00 147 LYS A CA 1
ATOM 1155 C C . LYS A 1 147 ? 34.787 11.472 -47.499 1.00 95.00 147 LYS A C 1
ATOM 1157 O O . LYS A 1 147 ? 34.965 11.217 -48.683 1.00 95.00 147 LYS A O 1
ATOM 1162 N N . GLU A 1 148 ? 35.004 12.685 -46.996 1.00 93.94 148 GLU A N 1
ATOM 1163 C CA . GLU A 1 148 ? 35.546 13.791 -47.795 1.00 93.94 148 GLU A CA 1
ATOM 1164 C C . GLU A 1 148 ? 36.949 13.469 -48.330 1.00 93.94 148 GLU A C 1
ATOM 1166 O O . GLU A 1 148 ? 37.213 13.716 -49.508 1.00 93.94 148 GLU A O 1
ATOM 1171 N N . LYS A 1 149 ? 37.812 12.842 -47.515 1.00 93.81 149 LYS A N 1
ATOM 1172 C CA . LYS A 1 149 ? 39.135 12.365 -47.956 1.00 93.81 149 LYS A CA 1
ATOM 1173 C C . LYS A 1 149 ? 39.025 11.300 -49.045 1.00 93.81 149 LYS A C 1
ATOM 1175 O O . LYS A 1 149 ? 39.676 11.429 -50.077 1.00 93.81 149 LYS A O 1
ATOM 1180 N N . VAL A 1 150 ? 38.169 10.295 -48.861 1.00 91.12 150 VAL A N 1
ATOM 1181 C CA . VAL A 1 150 ? 37.943 9.246 -49.870 1.00 91.12 150 VAL A CA 1
ATOM 1182 C C . VAL A 1 150 ? 37.389 9.844 -51.161 1.00 91.12 150 VAL A C 1
ATOM 1184 O O . VAL A 1 150 ? 37.833 9.481 -52.241 1.00 91.12 150 VAL A O 1
ATOM 1187 N N . ILE A 1 151 ? 36.463 10.805 -51.082 1.00 88.56 151 ILE A N 1
ATOM 1188 C CA . ILE A 1 151 ? 35.955 11.507 -52.268 1.00 88.56 151 ILE A CA 1
ATOM 1189 C C . ILE A 1 151 ? 37.087 12.259 -52.978 1.00 88.56 151 ILE A C 1
ATOM 1191 O O . ILE A 1 151 ? 37.149 12.218 -54.206 1.00 88.56 151 ILE A O 1
ATOM 1195 N N . SER A 1 152 ? 37.984 12.931 -52.245 1.00 88.31 152 SER A N 1
ATOM 1196 C CA . SER A 1 152 ? 39.152 13.573 -52.865 1.00 88.31 152 SER A CA 1
ATOM 1197 C C . SER A 1 152 ? 40.100 12.560 -53.507 1.00 88.31 152 SER A C 1
ATOM 1199 O O . SER A 1 152 ? 40.516 12.767 -54.642 1.00 88.31 152 SER A O 1
ATOM 1201 N N . GLU A 1 153 ? 40.353 11.432 -52.847 1.00 86.12 153 GLU A N 1
ATOM 1202 C CA . GLU A 1 153 ? 41.238 10.380 -53.341 1.00 86.12 153 GLU A CA 1
ATOM 1203 C C . GLU A 1 153 ? 40.665 9.689 -54.585 1.00 86.12 153 GLU A C 1
ATOM 1205 O O . GLU A 1 153 ? 41.361 9.550 -55.584 1.00 86.12 153 GLU A O 1
ATOM 1210 N N . LEU A 1 154 ? 39.372 9.353 -54.587 1.00 81.06 154 LEU A N 1
ATOM 1211 C CA . LEU A 1 154 ? 38.677 8.812 -55.758 1.00 81.06 154 LEU A CA 1
ATOM 1212 C C . LEU A 1 154 ? 38.650 9.811 -56.917 1.00 81.06 154 LEU A C 1
ATOM 1214 O O . LEU A 1 154 ? 38.764 9.421 -58.076 1.00 81.06 154 LEU A O 1
ATOM 1218 N N . ARG A 1 155 ? 38.515 11.111 -56.633 1.00 81.25 155 ARG A N 1
ATOM 1219 C CA . ARG A 1 155 ? 38.592 12.155 -57.662 1.00 81.25 155 ARG A CA 1
ATOM 1220 C C . ARG A 1 155 ? 39.995 12.239 -58.269 1.00 81.25 155 ARG A C 1
ATOM 1222 O O . ARG A 1 155 ? 40.112 12.413 -59.481 1.00 81.25 155 ARG A O 1
ATOM 1229 N N . ASP A 1 156 ? 41.034 12.076 -57.457 1.00 77.69 156 ASP A N 1
ATOM 1230 C CA . ASP A 1 156 ? 42.427 12.041 -57.907 1.00 77.69 156 ASP A CA 1
ATOM 1231 C C . ASP A 1 156 ? 42.749 10.747 -58.676 1.00 77.69 156 ASP A C 1
ATOM 1233 O O . ASP A 1 156 ? 43.412 10.792 -59.714 1.00 77.69 156 ASP A O 1
ATOM 1237 N N . GLN A 1 157 ? 42.219 9.600 -58.249 1.00 74.62 157 GLN A N 1
ATOM 1238 C CA . GLN A 1 157 ? 42.362 8.310 -58.935 1.00 74.62 157 GLN A CA 1
ATOM 1239 C C . GLN A 1 157 ? 41.613 8.277 -60.273 1.00 74.62 157 GLN A C 1
ATOM 1241 O O . GLN A 1 157 ? 42.164 7.813 -61.273 1.00 74.62 157 GLN A O 1
ATOM 1246 N N . LEU A 1 158 ? 40.412 8.861 -60.341 1.00 70.12 158 LEU A N 1
ATOM 1247 C CA . LEU A 1 158 ? 39.668 9.041 -61.591 1.00 70.12 158 LEU A CA 1
ATOM 1248 C C . LEU A 1 158 ? 40.455 9.897 -62.595 1.00 70.12 158 LEU A C 1
ATOM 1250 O O . LEU A 1 158 ? 40.453 9.606 -63.790 1.00 70.12 158 LEU A O 1
ATOM 1254 N N . ASN A 1 159 ? 41.181 10.910 -62.112 1.00 65.31 159 ASN A N 1
ATOM 1255 C CA . ASN A 1 159 ? 42.103 11.692 -62.939 1.00 65.31 159 ASN A CA 1
ATOM 1256 C C . ASN A 1 159 ? 43.363 10.900 -63.350 1.00 65.31 159 ASN A C 1
ATOM 1258 O O . ASN A 1 159 ? 44.031 11.283 -64.309 1.00 65.31 159 ASN A O 1
ATOM 1262 N N . SER A 1 160 ? 43.682 9.806 -62.650 1.00 58.66 160 SER A N 1
ATOM 1263 C CA . SER A 1 160 ? 44.908 9.009 -62.813 1.00 58.66 160 SER A CA 1
ATOM 1264 C C . SER A 1 160 ? 44.721 7.707 -63.612 1.00 58.66 160 SER A C 1
ATOM 1266 O O . SER A 1 160 ? 45.708 7.056 -63.942 1.00 58.66 160 SER A O 1
ATOM 1268 N N . GLY A 1 161 ? 43.484 7.333 -63.965 1.00 55.72 161 GLY A N 1
ATOM 1269 C CA . GLY A 1 161 ? 43.178 6.304 -64.968 1.00 55.72 161 GLY A CA 1
ATOM 1270 C C . GLY A 1 161 ? 43.714 4.892 -64.680 1.00 55.72 161 GLY A C 1
ATOM 1271 O O . GLY A 1 161 ? 44.440 4.344 -65.507 1.00 55.72 161 GLY A O 1
ATOM 1272 N N . SER A 1 162 ? 43.335 4.272 -63.553 1.00 57.50 162 SER A N 1
ATOM 1273 C CA . SER A 1 162 ? 43.811 2.932 -63.139 1.00 57.50 162 SER A CA 1
ATOM 1274 C C . SER A 1 162 ? 42.682 1.910 -62.863 1.00 57.50 162 SER A C 1
ATOM 1276 O O . SER A 1 162 ? 42.692 1.200 -61.862 1.00 57.50 162 SER A O 1
ATOM 1278 N N . GLY A 1 163 ? 41.716 1.773 -63.776 1.00 58.19 163 GLY A N 1
ATOM 1279 C CA . GLY A 1 163 ? 40.470 1.020 -63.525 1.00 58.19 163 GLY A CA 1
ATOM 1280 C C . GLY A 1 163 ? 40.540 -0.519 -63.450 1.00 58.19 163 GLY A C 1
ATOM 1281 O O . GLY A 1 163 ? 39.557 -1.145 -63.083 1.00 58.19 163 GLY A O 1
ATOM 1282 N N . SER A 1 164 ? 41.655 -1.188 -63.771 1.00 56.28 164 SER A N 1
ATOM 1283 C CA . SER A 1 164 ? 41.626 -2.660 -63.938 1.00 56.28 164 SER A CA 1
ATOM 1284 C C . SER A 1 164 ? 41.805 -3.487 -62.652 1.00 56.28 164 SER A C 1
ATOM 1286 O O . SER A 1 164 ? 41.424 -4.657 -62.639 1.00 56.28 164 SER A O 1
ATOM 1288 N N . ILE A 1 165 ? 42.411 -2.941 -61.591 1.00 60.06 165 ILE A N 1
ATOM 12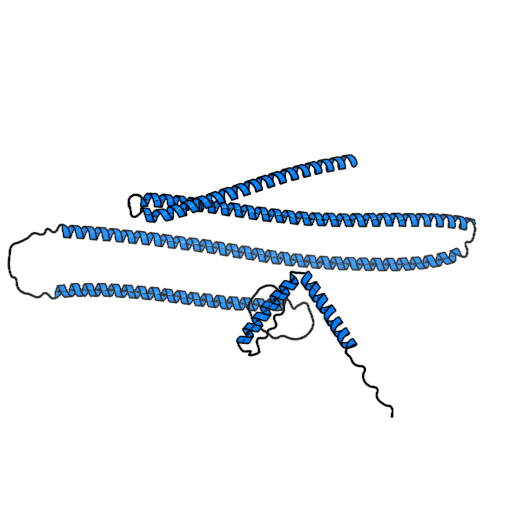89 C CA . ILE A 1 165 ? 42.589 -3.650 -60.302 1.00 60.06 165 ILE A CA 1
ATOM 1290 C C . ILE A 1 165 ? 41.404 -3.367 -59.369 1.00 60.06 165 ILE A C 1
ATOM 1292 O O . ILE A 1 165 ? 40.950 -4.266 -58.655 1.00 60.06 165 ILE A O 1
ATOM 1296 N N . GLU A 1 166 ? 40.873 -2.146 -59.443 1.00 67.38 166 GLU A N 1
ATOM 1297 C CA . GLU A 1 166 ? 39.696 -1.671 -58.713 1.00 67.38 166 GLU A CA 1
ATOM 1298 C C . GLU A 1 166 ? 38.488 -2.580 -58.965 1.00 67.38 166 GLU A C 1
ATOM 1300 O O . GLU A 1 166 ? 37.916 -3.087 -58.006 1.00 67.38 166 GLU A O 1
ATOM 1305 N N . ASP A 1 167 ? 38.194 -2.936 -60.218 1.00 71.94 167 ASP A N 1
ATOM 1306 C CA . ASP A 1 167 ? 37.058 -3.805 -60.567 1.00 71.94 167 ASP A CA 1
ATOM 1307 C C . ASP A 1 167 ? 37.063 -5.164 -59.838 1.00 71.94 167 ASP A C 1
ATOM 1309 O O . ASP A 1 167 ? 36.015 -5.691 -59.454 1.00 71.94 167 ASP A O 1
ATOM 1313 N N . SER A 1 168 ? 38.245 -5.746 -59.606 1.00 72.50 168 SER A N 1
ATOM 1314 C CA . SER A 1 168 ? 38.368 -7.027 -58.897 1.00 72.50 168 SER A CA 1
ATOM 1315 C C . SER A 1 168 ? 38.176 -6.898 -57.384 1.00 72.50 168 SER A C 1
ATOM 1317 O O . SER A 1 168 ? 37.664 -7.820 -56.747 1.00 72.50 168 SER A O 1
ATOM 1319 N N . ASN A 1 169 ? 38.556 -5.755 -56.811 1.00 81.44 169 ASN A N 1
ATOM 1320 C CA . ASN A 1 169 ? 38.373 -5.460 -55.394 1.00 81.44 169 ASN A CA 1
ATOM 1321 C C . ASN A 1 169 ? 36.923 -5.052 -55.108 1.00 81.44 169 ASN A C 1
ATOM 1323 O O . ASN A 1 169 ? 36.323 -5.619 -54.198 1.00 81.44 169 ASN A O 1
ATOM 1327 N N . LEU A 1 170 ? 36.319 -4.212 -55.959 1.00 84.69 170 LEU A N 1
ATOM 1328 C CA . LEU A 1 170 ? 34.896 -3.863 -55.892 1.00 84.69 170 LEU A CA 1
ATOM 1329 C C . LEU A 1 170 ? 34.006 -5.109 -55.930 1.00 84.69 170 LEU A C 1
ATOM 1331 O O . LEU A 1 170 ? 32.996 -5.180 -55.233 1.00 84.69 170 LEU A O 1
ATOM 1335 N N . ARG A 1 171 ? 34.379 -6.121 -56.722 1.00 85.69 171 ARG A N 1
ATOM 1336 C CA . ARG A 1 171 ? 33.615 -7.369 -56.787 1.00 85.69 171 ARG A CA 1
ATOM 1337 C C . ARG A 1 171 ? 33.663 -8.173 -55.484 1.00 85.69 171 ARG A C 1
ATOM 1339 O O . ARG A 1 171 ? 32.634 -8.706 -55.081 1.00 85.69 171 ARG A O 1
ATOM 1346 N N . ARG A 1 172 ? 34.818 -8.240 -54.811 1.00 87.44 172 ARG A N 1
ATOM 1347 C CA . ARG A 1 172 ? 34.937 -8.909 -53.500 1.00 87.44 172 ARG A CA 1
ATOM 1348 C C . ARG A 1 172 ? 34.198 -8.146 -52.406 1.00 87.44 172 ARG A C 1
ATOM 1350 O O . ARG A 1 172 ? 33.540 -8.763 -51.579 1.00 87.44 172 ARG A O 1
ATOM 1357 N N . GLU A 1 173 ? 34.268 -6.818 -52.429 1.00 90.19 173 GLU A N 1
ATOM 1358 C CA . GLU A 1 173 ? 33.509 -5.967 -51.508 1.00 90.19 173 GLU A CA 1
ATOM 1359 C C . GLU A 1 173 ? 32.001 -6.129 -51.710 1.00 90.19 173 GLU A C 1
ATOM 1361 O O . GLU A 1 173 ? 31.255 -6.208 -50.740 1.00 90.19 173 GLU A O 1
ATOM 1366 N N . TYR A 1 174 ? 31.544 -6.248 -52.959 1.00 90.38 174 TYR A N 1
ATOM 1367 C CA . TYR A 1 174 ? 30.143 -6.534 -53.259 1.00 90.38 174 TYR A CA 1
ATOM 1368 C C . TYR A 1 174 ? 29.692 -7.885 -52.685 1.00 90.38 174 TYR A C 1
ATOM 1370 O O . TYR A 1 174 ? 28.637 -7.957 -52.057 1.00 90.38 174 TYR A O 1
ATOM 1378 N N . GLU A 1 175 ? 30.493 -8.940 -52.865 1.00 93.19 175 GLU A N 1
ATOM 1379 C CA . GLU A 1 175 ? 30.215 -10.269 -52.301 1.00 93.19 175 GLU A CA 1
ATOM 1380 C C . GLU A 1 175 ? 30.188 -10.226 -50.761 1.00 93.19 175 GLU A C 1
ATOM 1382 O O . GLU A 1 175 ? 29.246 -10.730 -50.149 1.00 93.19 175 GLU A O 1
ATOM 1387 N N . GLN A 1 176 ? 31.132 -9.523 -50.127 1.00 95.50 176 GLN A N 1
ATOM 1388 C CA . GLN A 1 176 ? 31.159 -9.344 -48.673 1.00 95.50 176 GLN A CA 1
ATOM 1389 C C . GLN A 1 176 ? 29.938 -8.561 -48.157 1.00 95.50 176 GLN A C 1
ATOM 1391 O O . GLN A 1 176 ? 29.295 -8.974 -47.194 1.00 95.50 176 GLN A O 1
ATOM 1396 N N . LEU A 1 177 ? 29.564 -7.458 -48.812 1.00 93.75 177 LEU A N 1
ATOM 1397 C CA . LEU A 1 177 ? 28.376 -6.677 -48.449 1.00 93.75 177 LEU A CA 1
ATOM 1398 C C . LEU A 1 177 ? 27.084 -7.484 -48.623 1.00 93.75 177 LEU A C 1
ATOM 1400 O O . LEU A 1 177 ? 26.121 -7.300 -47.871 1.00 93.75 177 LEU A O 1
ATOM 1404 N N . GLN A 1 178 ? 27.047 -8.388 -49.602 1.00 96.31 178 GLN A N 1
ATOM 1405 C CA . GLN A 1 178 ? 25.926 -9.298 -49.796 1.00 96.31 178 GLN A CA 1
ATOM 1406 C C . GLN A 1 178 ? 25.807 -10.289 -48.628 1.00 96.31 178 GLN A C 1
ATOM 1408 O O . GLN A 1 178 ? 24.704 -10.482 -48.110 1.00 96.31 178 GLN A O 1
ATOM 1413 N N . GLU A 1 179 ? 26.919 -10.870 -48.173 1.00 96.31 179 GLU A N 1
ATOM 1414 C CA . GLU A 1 179 ? 26.957 -11.745 -46.993 1.00 96.31 179 GLU A CA 1
ATOM 1415 C C . GLU A 1 179 ? 26.557 -10.998 -45.715 1.00 96.31 179 GLU A C 1
ATOM 1417 O O . GLU A 1 179 ? 25.694 -11.465 -44.968 1.00 96.31 179 GLU A O 1
ATOM 1422 N N . GLU A 1 180 ? 27.097 -9.798 -45.499 1.00 95.06 180 GLU A N 1
ATOM 1423 C CA . GLU A 1 180 ? 26.741 -8.943 -44.362 1.00 95.06 180 GLU A CA 1
ATOM 1424 C C . GLU A 1 180 ? 25.246 -8.596 -44.363 1.00 95.06 180 GLU A C 1
ATOM 1426 O O . GLU A 1 180 ? 24.593 -8.654 -43.321 1.00 95.06 180 GLU A O 1
ATOM 1431 N N . THR A 1 181 ? 24.662 -8.320 -45.531 1.00 94.56 181 THR A N 1
ATOM 1432 C CA . THR A 1 181 ? 23.218 -8.067 -45.663 1.00 94.56 181 THR A CA 1
ATOM 1433 C C . THR A 1 181 ? 22.390 -9.290 -45.260 1.00 94.56 181 THR A C 1
ATOM 1435 O O . THR A 1 181 ? 21.356 -9.145 -44.603 1.00 94.56 181 THR A O 1
ATOM 1438 N N . ILE A 1 182 ? 22.828 -10.500 -45.625 1.00 96.94 182 ILE A N 1
ATOM 1439 C CA . ILE A 1 182 ? 22.155 -11.747 -45.235 1.00 96.94 182 ILE A CA 1
ATOM 1440 C C . ILE A 1 182 ? 22.246 -11.949 -43.719 1.00 96.94 182 ILE A C 1
ATOM 1442 O O . ILE A 1 182 ? 21.231 -12.255 -43.091 1.00 96.94 182 ILE A O 1
ATOM 1446 N N . ILE A 1 183 ? 23.419 -11.729 -43.121 1.00 97.69 183 ILE A N 1
ATOM 1447 C CA . ILE A 1 183 ? 23.632 -11.861 -41.673 1.00 97.69 183 ILE A CA 1
ATOM 1448 C C . ILE A 1 183 ? 22.777 -10.850 -40.909 1.00 97.69 183 ILE A C 1
ATOM 1450 O O . ILE A 1 183 ? 22.057 -11.228 -39.988 1.00 97.69 183 ILE A O 1
ATOM 1454 N N . LEU A 1 184 ? 22.793 -9.580 -41.316 1.00 95.88 184 LEU A N 1
ATOM 1455 C CA . LEU A 1 184 ? 21.984 -8.535 -40.687 1.00 95.88 184 LEU A CA 1
ATOM 1456 C C . LEU A 1 184 ? 20.489 -8.838 -40.792 1.00 95.88 184 LEU A C 1
ATOM 1458 O O . LEU A 1 184 ? 19.740 -8.567 -39.856 1.00 95.88 184 LEU A O 1
ATOM 1462 N N . ARG A 1 185 ? 20.046 -9.436 -41.904 1.00 97.69 185 ARG A N 1
ATOM 1463 C CA . ARG A 1 185 ? 18.657 -9.871 -42.064 1.00 97.69 185 ARG A CA 1
ATOM 1464 C C . ARG A 1 185 ? 18.303 -11.015 -41.115 1.00 97.69 185 ARG A C 1
ATOM 1466 O O . ARG A 1 185 ? 17.280 -10.931 -40.449 1.00 97.69 185 ARG A O 1
ATOM 1473 N N . GLN A 1 186 ? 19.163 -12.025 -40.991 1.00 97.50 186 GLN A N 1
ATOM 1474 C CA . GLN A 1 186 ? 18.973 -13.116 -40.027 1.00 97.50 186 GLN A CA 1
ATOM 1475 C C . GLN A 1 186 ? 18.962 -12.606 -38.582 1.00 97.50 186 GLN A C 1
ATOM 1477 O O . GLN A 1 186 ? 18.138 -13.033 -37.778 1.00 97.50 186 GLN A O 1
ATOM 1482 N N . GLU A 1 187 ? 19.845 -11.666 -38.251 1.00 97.31 187 GLU A N 1
ATOM 1483 C CA . GLU A 1 187 ? 19.908 -11.065 -36.921 1.00 97.31 187 GLU A CA 1
ATOM 1484 C C . GLU A 1 187 ? 18.671 -10.194 -36.633 1.00 97.31 187 GLU A C 1
ATOM 1486 O O . GLU A 1 187 ? 18.166 -10.177 -35.510 1.00 97.31 187 GLU A O 1
ATOM 1491 N N . ALA A 1 188 ? 18.144 -9.490 -37.641 1.00 96.38 188 ALA A N 1
ATOM 1492 C CA . ALA A 1 188 ? 16.885 -8.757 -37.539 1.00 96.38 188 ALA A CA 1
ATOM 1493 C C . ALA A 1 188 ? 15.696 -9.705 -37.315 1.00 96.38 188 ALA A C 1
ATOM 1495 O O . ALA A 1 188 ? 14.898 -9.462 -36.409 1.00 96.38 188 ALA A O 1
ATOM 1496 N N . ASP A 1 189 ? 15.620 -10.806 -38.067 1.00 97.69 189 ASP A N 1
ATOM 1497 C CA . ASP A 1 189 ? 14.586 -11.835 -37.903 1.00 97.69 189 ASP A CA 1
ATOM 1498 C C . ASP A 1 189 ? 14.677 -12.489 -36.511 1.00 97.69 189 ASP A C 1
ATOM 1500 O O . ASP A 1 189 ? 13.665 -12.666 -35.831 1.00 97.69 189 ASP A O 1
ATOM 1504 N N . GLN A 1 190 ? 15.891 -12.764 -36.022 1.00 97.75 190 GLN A N 1
ATOM 1505 C CA . GLN A 1 190 ? 16.119 -13.296 -34.677 1.00 97.75 190 GLN A CA 1
ATOM 1506 C C . GLN A 1 190 ? 15.677 -12.314 -33.584 1.00 97.75 190 GLN A C 1
ATOM 1508 O O . GLN A 1 190 ? 15.052 -12.723 -32.604 1.00 97.75 190 GLN A O 1
ATOM 1513 N N . ARG A 1 191 ? 15.976 -11.017 -33.735 1.00 95.19 191 ARG A N 1
ATOM 1514 C CA . ARG A 1 191 ? 15.513 -9.984 -32.795 1.00 95.19 191 ARG A CA 1
ATOM 1515 C C . ARG A 1 191 ? 13.998 -9.825 -32.819 1.00 95.19 191 ARG A C 1
ATOM 1517 O O . ARG A 1 191 ? 13.418 -9.592 -31.764 1.00 95.19 191 ARG A O 1
ATOM 1524 N N . LEU A 1 192 ? 13.367 -9.967 -33.984 1.00 98.19 192 LEU A N 1
ATOM 1525 C CA . LEU A 1 192 ? 11.914 -9.909 -34.121 1.00 98.19 192 LEU A CA 1
ATOM 1526 C C . LEU A 1 192 ? 11.241 -11.098 -33.425 1.00 98.19 192 LEU A C 1
ATOM 1528 O O . LEU A 1 192 ? 10.282 -10.895 -32.685 1.00 98.19 192 LEU A O 1
ATOM 1532 N N . LEU A 1 193 ? 11.782 -12.310 -33.579 1.00 97.81 193 LEU A N 1
ATOM 1533 C CA . LEU A 1 193 ? 11.318 -13.487 -32.836 1.00 97.81 193 LEU A CA 1
ATOM 1534 C C . LEU A 1 193 ? 11.498 -13.304 -31.325 1.00 97.81 193 LEU A C 1
ATOM 1536 O O . LEU A 1 193 ? 10.551 -13.486 -30.570 1.00 97.81 193 LEU A O 1
ATOM 1540 N N . ALA A 1 194 ? 12.674 -12.853 -30.881 1.00 97.00 194 ALA A N 1
ATOM 1541 C CA . ALA A 1 194 ? 12.920 -12.593 -29.464 1.00 97.00 194 ALA A CA 1
ATOM 1542 C C . ALA A 1 194 ? 11.984 -11.511 -28.892 1.00 97.00 194 ALA A C 1
ATOM 1544 O O . ALA A 1 194 ? 11.567 -11.611 -27.740 1.00 97.00 194 ALA A O 1
ATOM 1545 N N . ALA A 1 195 ? 11.641 -10.486 -29.678 1.00 95.44 195 ALA A N 1
ATOM 1546 C CA . ALA A 1 195 ? 10.661 -9.478 -29.285 1.00 95.44 195 ALA A CA 1
ATOM 1547 C C . ALA A 1 195 ? 9.252 -10.081 -29.164 1.00 95.44 195 ALA A C 1
ATOM 1549 O O . ALA A 1 195 ? 8.605 -9.871 -28.142 1.00 95.44 195 ALA A O 1
ATOM 1550 N N . SER A 1 196 ? 8.822 -10.884 -30.142 1.00 96.75 196 SER A N 1
ATOM 1551 C CA . SER A 1 196 ? 7.533 -11.590 -30.115 1.00 96.75 196 SER A CA 1
ATOM 1552 C C . SER A 1 196 ? 7.410 -12.529 -28.907 1.00 96.75 196 SER A C 1
ATOM 1554 O O . SER A 1 196 ? 6.397 -12.504 -28.213 1.00 96.75 196 SER A O 1
ATOM 1556 N N . ASP A 1 197 ? 8.451 -13.307 -28.600 1.00 97.38 197 ASP A N 1
ATOM 1557 C CA . ASP A 1 197 ? 8.474 -14.204 -27.436 1.00 97.38 197 ASP A CA 1
ATOM 1558 C C . ASP A 1 197 ? 8.376 -13.423 -26.114 1.00 97.38 197 ASP A C 1
ATOM 1560 O O . ASP A 1 197 ? 7.738 -13.856 -25.152 1.00 97.38 197 ASP A O 1
ATOM 1564 N N . MET A 1 198 ? 9.029 -12.259 -26.039 1.00 94.50 198 MET A N 1
ATOM 1565 C CA . MET A 1 198 ? 8.946 -11.389 -24.864 1.00 94.50 198 MET A CA 1
ATOM 1566 C C . MET A 1 198 ? 7.558 -10.755 -24.724 1.00 94.50 198 MET A C 1
ATOM 1568 O O . MET A 1 198 ? 7.062 -10.648 -23.603 1.00 94.50 198 MET A O 1
ATOM 1572 N N . GLU A 1 199 ? 6.914 -10.372 -25.829 1.00 95.19 199 GLU A N 1
ATOM 1573 C CA . GLU A 1 199 ? 5.530 -9.885 -25.832 1.00 95.19 199 GLU A CA 1
ATOM 1574 C C . GLU A 1 199 ? 4.544 -10.962 -25.357 1.00 95.19 199 GLU A C 1
ATOM 1576 O O . GLU A 1 199 ? 3.676 -10.668 -24.532 1.00 95.19 199 GLU A O 1
ATOM 1581 N N . GLU A 1 200 ? 4.707 -12.213 -25.799 1.00 96.06 200 GLU A N 1
ATOM 1582 C CA . GLU A 1 200 ? 3.884 -13.343 -25.350 1.00 96.06 200 GLU A CA 1
ATOM 1583 C C . GLU A 1 200 ? 4.031 -13.584 -23.842 1.00 96.06 200 GLU A C 1
ATOM 1585 O O . GLU A 1 200 ? 3.028 -13.634 -23.127 1.00 96.06 200 GLU A O 1
ATOM 1590 N N . ARG A 1 201 ? 5.266 -13.617 -23.319 1.00 96.69 201 ARG A N 1
ATOM 1591 C CA . ARG A 1 201 ? 5.514 -13.759 -21.870 1.00 96.69 201 ARG A CA 1
ATOM 1592 C C . ARG A 1 201 ? 4.855 -12.647 -21.062 1.00 96.69 201 ARG A C 1
ATOM 1594 O O . ARG A 1 201 ? 4.190 -12.916 -20.063 1.00 96.69 201 ARG A O 1
ATOM 1601 N N . VAL A 1 202 ? 4.994 -11.397 -21.503 1.00 93.88 202 VAL A N 1
ATOM 1602 C CA . VAL A 1 202 ? 4.362 -10.246 -20.841 1.00 93.88 202 VAL A CA 1
ATOM 1603 C C . VAL A 1 202 ? 2.835 -10.365 -20.887 1.00 93.88 202 VAL A C 1
ATOM 1605 O O . VAL A 1 202 ? 2.156 -10.072 -19.899 1.00 93.88 202 VAL A O 1
ATOM 1608 N N . PHE A 1 203 ? 2.266 -10.841 -21.997 1.00 96.81 203 PHE A N 1
ATOM 1609 C CA . PHE A 1 203 ? 0.830 -11.083 -22.110 1.00 96.81 203 PHE A CA 1
ATOM 1610 C C . PHE A 1 203 ? 0.339 -12.175 -21.144 1.00 96.81 203 PHE A C 1
ATOM 1612 O O . PHE A 1 203 ? -0.683 -11.985 -20.473 1.00 96.81 203 PHE A O 1
ATOM 1619 N N . GLU A 1 204 ? 1.065 -13.287 -21.026 1.00 97.44 204 GLU A N 1
ATOM 1620 C CA . GLU A 1 204 ? 0.763 -14.373 -20.087 1.00 97.44 204 GLU A CA 1
ATOM 1621 C C . GLU A 1 204 ? 0.846 -13.911 -18.630 1.00 97.44 204 GLU A C 1
ATOM 1623 O O . GLU A 1 204 ? -0.077 -14.159 -17.844 1.00 97.44 204 GLU A O 1
ATOM 1628 N N . GLU A 1 205 ? 1.901 -13.175 -18.277 1.00 95.31 205 GLU A N 1
ATOM 1629 C CA . GLU A 1 205 ? 2.070 -12.567 -16.958 1.00 95.31 205 GLU A CA 1
ATOM 1630 C C . GLU A 1 205 ? 0.912 -11.613 -16.646 1.00 95.31 205 GLU A C 1
ATOM 1632 O O . GLU A 1 205 ? 0.266 -11.748 -15.604 1.00 95.31 205 GLU A O 1
ATOM 1637 N N . HIS A 1 206 ? 0.545 -10.719 -17.569 1.00 96.12 206 HIS A N 1
ATOM 1638 C CA . HIS A 1 206 ? -0.620 -9.846 -17.405 1.00 96.12 206 HIS A CA 1
ATOM 1639 C C . HIS A 1 206 ? -1.932 -10.623 -17.253 1.00 96.12 206 HIS A C 1
ATOM 1641 O O . HIS A 1 206 ? -2.789 -10.243 -16.449 1.00 96.12 206 HIS A O 1
ATOM 1647 N N . ALA A 1 207 ? -2.124 -11.711 -18.000 1.00 96.31 207 ALA A N 1
ATOM 1648 C CA . ALA A 1 207 ? -3.285 -12.578 -17.834 1.00 96.31 207 ALA A CA 1
ATOM 1649 C C . ALA A 1 207 ? -3.284 -13.256 -16.453 1.00 96.31 207 ALA A C 1
ATOM 1651 O O . ALA A 1 207 ? -4.335 -13.352 -15.818 1.00 96.31 207 ALA A O 1
ATOM 1652 N N . SER A 1 208 ? -2.121 -13.685 -15.957 1.00 95.06 208 SER A N 1
ATOM 1653 C CA . SER A 1 208 ? -1.971 -14.255 -14.615 1.00 95.06 208 SER A CA 1
ATOM 1654 C C . SER A 1 208 ? -2.296 -13.233 -13.519 1.00 95.06 208 SER A C 1
ATOM 1656 O O . SER A 1 208 ? -3.107 -13.534 -12.643 1.00 95.06 208 SER A O 1
ATOM 1658 N N . PHE A 1 209 ? -1.794 -11.998 -13.626 1.00 95.00 209 PHE A N 1
ATOM 1659 C CA . PHE A 1 209 ? -2.069 -10.930 -12.665 1.00 95.00 209 PHE A CA 1
ATOM 1660 C C . PHE A 1 209 ? -3.545 -10.534 -12.653 1.00 95.00 209 PHE A C 1
ATOM 1662 O O . PHE A 1 209 ? -4.119 -10.307 -11.594 1.00 95.00 209 PHE A O 1
ATOM 1669 N N . ARG A 1 210 ? -4.210 -10.516 -13.812 1.00 97.56 210 ARG A N 1
ATOM 1670 C CA . ARG A 1 210 ? -5.662 -10.287 -13.865 1.00 97.56 210 ARG A CA 1
ATOM 1671 C C . ARG A 1 210 ? -6.447 -11.368 -13.123 1.00 97.56 210 ARG A C 1
ATOM 1673 O O . ARG A 1 210 ? -7.400 -11.044 -12.417 1.00 97.56 210 ARG A O 1
ATOM 1680 N N . ARG A 1 211 ? -6.039 -12.638 -13.230 1.00 96.31 211 ARG A N 1
ATOM 1681 C CA . ARG A 1 211 ? -6.668 -13.736 -12.475 1.00 96.31 211 ARG A CA 1
ATOM 1682 C C . ARG A 1 211 ? -6.427 -13.595 -10.972 1.00 96.31 211 ARG A C 1
ATOM 1684 O O . ARG A 1 211 ? -7.369 -13.761 -10.206 1.00 96.31 211 ARG A O 1
ATOM 1691 N N . THR A 1 212 ? -5.207 -13.264 -10.542 1.00 95.19 212 THR A N 1
ATOM 1692 C CA . THR A 1 212 ? -4.916 -13.086 -9.109 1.00 95.19 212 THR A CA 1
ATOM 1693 C C . THR A 1 212 ? -5.661 -11.894 -8.519 1.00 95.19 212 THR A C 1
ATOM 1695 O O . THR A 1 212 ? -6.232 -12.029 -7.441 1.00 95.19 212 THR A O 1
ATOM 1698 N N . ILE A 1 213 ? -5.739 -10.770 -9.239 1.00 95.75 213 ILE A N 1
ATOM 1699 C CA . ILE A 1 213 ? -6.542 -9.607 -8.837 1.00 95.75 213 ILE A CA 1
ATOM 1700 C C . ILE A 1 213 ? -8.013 -10.005 -8.688 1.00 95.75 213 ILE A C 1
ATOM 1702 O O . ILE A 1 213 ? -8.593 -9.755 -7.638 1.00 95.75 213 ILE A O 1
ATOM 1706 N N . SER A 1 214 ? -8.592 -10.705 -9.669 1.00 96.81 214 SER A N 1
ATOM 1707 C CA . SER A 1 214 ? -9.991 -11.152 -9.599 1.00 96.81 214 SER A CA 1
ATOM 1708 C C . SER A 1 214 ? -10.259 -12.086 -8.408 1.00 96.81 214 SER A C 1
ATOM 1710 O O . SER A 1 214 ? -11.285 -11.956 -7.740 1.00 96.81 214 SER A O 1
ATOM 1712 N N . LEU A 1 215 ? -9.331 -12.996 -8.089 1.00 97.62 215 LEU A N 1
ATOM 1713 C CA . LEU A 1 215 ? -9.447 -13.864 -6.912 1.00 97.62 215 LEU A CA 1
ATOM 1714 C C . LEU A 1 215 ? -9.356 -13.075 -5.600 1.00 97.62 215 LEU A C 1
ATOM 1716 O O . LEU A 1 215 ? -10.136 -13.334 -4.684 1.00 97.62 215 LEU A O 1
ATOM 1720 N N . LEU A 1 216 ? -8.440 -12.108 -5.509 1.00 94.88 216 LEU A N 1
ATOM 1721 C CA . LEU A 1 216 ? -8.308 -11.237 -4.338 1.00 94.88 216 LEU A CA 1
ATOM 1722 C C . LEU A 1 216 ? -9.545 -10.350 -4.153 1.00 94.88 216 LEU A C 1
ATOM 1724 O O . LEU A 1 216 ? -10.023 -10.200 -3.033 1.00 94.88 216 LEU A O 1
ATOM 1728 N N . GLU A 1 217 ? -10.111 -9.815 -5.234 1.00 96.00 217 GLU A N 1
ATOM 1729 C CA . GLU A 1 217 ? -11.375 -9.072 -5.202 1.00 96.00 217 GLU A CA 1
ATOM 1730 C C . GLU A 1 217 ? -12.528 -9.955 -4.712 1.00 96.00 217 GLU A C 1
ATOM 1732 O O . GLU A 1 217 ? -13.312 -9.536 -3.859 1.00 96.00 217 GLU A O 1
ATOM 1737 N N . GLN A 1 218 ? -12.594 -11.207 -5.176 1.00 97.06 218 GLN A N 1
ATOM 1738 C CA . GLN A 1 218 ? -13.599 -12.167 -4.725 1.00 97.06 218 GLN A CA 1
ATOM 1739 C C . GLN A 1 218 ? -13.430 -12.526 -3.238 1.00 97.06 218 GLN A C 1
ATOM 1741 O O . GLN A 1 218 ? -14.421 -12.683 -2.524 1.00 97.06 218 GLN A O 1
ATOM 1746 N N . GLN A 1 219 ? -12.191 -12.659 -2.755 1.00 94.12 219 GLN A N 1
ATOM 1747 C CA . GLN A 1 219 ? -11.896 -12.885 -1.336 1.00 94.12 219 GLN A CA 1
ATOM 1748 C C . GLN A 1 219 ? -12.292 -11.677 -0.486 1.00 94.12 219 GLN A C 1
ATOM 1750 O O . GLN A 1 219 ? -12.995 -11.844 0.508 1.00 94.12 219 GLN A O 1
ATOM 1755 N N . LEU A 1 220 ? -11.935 -10.468 -0.921 1.00 94.12 220 LEU A N 1
ATOM 1756 C CA . LEU A 1 220 ? -12.319 -9.225 -0.257 1.00 94.12 220 LEU A CA 1
ATOM 1757 C C . LEU A 1 220 ? -13.843 -9.074 -0.183 1.00 94.12 220 LEU A C 1
ATOM 1759 O O . LEU A 1 220 ? -14.381 -8.635 0.831 1.00 94.12 220 LEU A O 1
ATOM 1763 N N . GLN A 1 221 ? -14.561 -9.435 -1.247 1.00 97.38 221 GLN A N 1
ATOM 1764 C CA . GLN A 1 221 ? -16.020 -9.365 -1.267 1.00 97.38 221 GLN A CA 1
ATOM 1765 C C . GLN A 1 221 ? -16.655 -10.371 -0.297 1.00 97.38 221 GLN A C 1
ATOM 1767 O O . GLN A 1 221 ? -17.619 -10.023 0.384 1.00 97.38 221 GLN A O 1
ATOM 1772 N N . ARG A 1 222 ? -16.087 -11.579 -0.172 1.00 95.50 222 ARG A N 1
ATOM 1773 C CA . ARG A 1 222 ? -16.508 -12.558 0.843 1.00 95.50 222 ARG A CA 1
ATOM 1774 C C . ARG A 1 222 ? -16.228 -12.079 2.262 1.00 95.50 222 ARG A C 1
ATOM 1776 O O . ARG A 1 222 ? -17.096 -12.214 3.113 1.00 95.50 222 ARG A O 1
ATOM 1783 N N . GLU A 1 223 ? -15.058 -11.502 2.514 1.00 91.06 223 GLU A N 1
ATOM 1784 C CA . GLU A 1 223 ? -14.720 -10.951 3.829 1.00 91.06 223 GLU A CA 1
ATOM 1785 C C . GLU A 1 223 ? -15.686 -9.827 4.215 1.00 91.06 223 GLU A C 1
ATOM 1787 O O . GLU A 1 223 ? -16.237 -9.842 5.310 1.00 91.06 223 GLU A O 1
ATOM 1792 N N . LYS A 1 224 ? -15.985 -8.908 3.288 1.00 96.12 224 LYS A N 1
ATOM 1793 C CA . LYS A 1 224 ? -16.989 -7.856 3.509 1.00 96.12 224 LYS A CA 1
ATOM 1794 C C . LYS A 1 224 ? -18.364 -8.423 3.852 1.00 96.12 224 LYS A C 1
ATOM 1796 O O . LYS A 1 224 ? -19.027 -7.874 4.726 1.00 96.12 224 LYS A O 1
ATOM 1801 N N . GLN A 1 225 ? -18.778 -9.498 3.182 1.00 97.38 225 GLN A N 1
ATOM 1802 C CA . GLN A 1 225 ? -20.045 -10.164 3.471 1.00 97.38 225 GLN A CA 1
ATOM 1803 C C . GLN A 1 225 ? -20.042 -10.812 4.864 1.00 97.38 225 GLN A C 1
ATOM 1805 O O . GLN A 1 225 ? -20.975 -10.607 5.632 1.00 97.38 225 GLN A O 1
ATOM 1810 N N . LEU A 1 226 ? -18.968 -11.517 5.231 1.00 95.56 226 LEU A N 1
ATOM 1811 C CA . LEU A 1 226 ? -18.831 -12.113 6.564 1.00 95.56 226 LEU A CA 1
ATOM 1812 C C . LEU A 1 226 ? -18.829 -11.055 7.672 1.00 95.56 226 LEU A C 1
ATOM 1814 O O . LEU A 1 226 ? -19.465 -11.251 8.705 1.00 95.56 226 LEU A O 1
ATOM 1818 N N . VAL A 1 227 ? -18.161 -9.920 7.448 1.00 97.56 227 VAL A N 1
ATOM 1819 C CA . VAL A 1 227 ? -18.195 -8.786 8.380 1.00 97.56 227 VAL A CA 1
ATOM 1820 C C . VAL A 1 227 ? -19.620 -8.252 8.507 1.00 97.56 227 VAL A C 1
ATOM 1822 O O . VAL A 1 227 ? -20.108 -8.141 9.629 1.00 97.56 227 VAL A O 1
ATOM 1825 N N . SER A 1 228 ? -20.328 -8.012 7.395 1.00 96.81 228 SER A N 1
ATOM 1826 C CA . SER A 1 228 ? -21.713 -7.527 7.458 1.00 96.81 228 SER A CA 1
ATOM 1827 C C . SER A 1 228 ? -22.667 -8.503 8.150 1.00 96.81 228 SER A C 1
ATOM 1829 O O . SER A 1 228 ? -23.554 -8.064 8.882 1.00 96.81 228 SER A O 1
ATOM 1831 N N . ASP A 1 229 ? -22.472 -9.809 7.958 1.00 97.31 229 ASP A N 1
ATOM 1832 C CA . ASP A 1 229 ? -23.272 -10.845 8.613 1.00 97.31 229 ASP A CA 1
ATOM 1833 C C . ASP A 1 229 ? -22.990 -10.860 10.125 1.00 97.31 229 ASP A C 1
ATOM 1835 O O . ASP A 1 229 ? -23.920 -10.856 10.931 1.00 97.31 229 ASP A O 1
ATOM 1839 N N . SER A 1 230 ? -21.717 -10.762 10.526 1.00 92.94 230 SER A N 1
ATOM 1840 C CA . SER A 1 230 ? -21.331 -10.678 11.941 1.00 92.94 230 SER A CA 1
ATOM 1841 C C . SER A 1 230 ? -21.831 -9.399 12.625 1.00 92.94 230 SER A C 1
ATOM 1843 O O . SER A 1 230 ? -22.307 -9.452 13.758 1.00 92.94 230 SER A O 1
ATOM 1845 N N . ASP A 1 231 ? -21.811 -8.258 11.930 1.00 97.00 231 ASP A N 1
ATOM 1846 C CA . ASP A 1 231 ? -22.361 -6.998 12.433 1.00 97.00 231 ASP A CA 1
ATOM 1847 C C . ASP A 1 231 ? -23.881 -7.108 12.629 1.00 97.00 231 ASP A C 1
ATOM 1849 O O . ASP A 1 231 ? -24.420 -6.638 13.635 1.00 97.00 231 ASP A O 1
ATOM 1853 N N . ALA A 1 232 ? -24.585 -7.776 11.708 1.00 96.81 232 ALA A N 1
ATOM 1854 C CA . ALA A 1 232 ? -26.014 -8.043 11.840 1.00 96.81 232 ALA A CA 1
ATOM 1855 C C . ALA A 1 232 ? -26.324 -8.953 13.043 1.00 96.81 232 ALA A C 1
ATOM 1857 O O . ALA A 1 232 ? -27.276 -8.680 13.782 1.00 96.81 232 ALA A O 1
ATOM 1858 N N . GLU A 1 233 ? -25.509 -9.984 13.286 1.00 97.88 233 GLU A N 1
ATOM 1859 C CA . GLU A 1 233 ? -25.623 -10.850 14.466 1.00 97.88 233 GLU A CA 1
ATOM 1860 C C . GLU A 1 233 ? -25.369 -10.087 15.771 1.00 97.88 233 GLU A C 1
ATOM 1862 O O . GLU A 1 233 ? -26.131 -10.238 16.727 1.00 97.88 233 GLU A O 1
ATOM 1867 N N . ILE A 1 234 ? -24.352 -9.219 15.819 1.00 95.50 234 ILE A N 1
ATOM 1868 C CA . ILE A 1 234 ? -24.073 -8.370 16.988 1.00 95.50 234 ILE A CA 1
ATOM 1869 C C . ILE A 1 234 ? -25.271 -7.467 17.283 1.00 95.50 234 ILE A C 1
ATOM 1871 O O . ILE A 1 234 ? -25.690 -7.357 18.438 1.00 95.50 234 ILE A O 1
ATOM 1875 N N . ILE A 1 235 ? -25.853 -6.847 16.254 1.00 97.69 235 ILE A N 1
ATOM 1876 C CA . ILE A 1 235 ? -27.041 -6.002 16.406 1.00 97.69 235 ILE A CA 1
ATOM 1877 C C . ILE A 1 235 ? -28.231 -6.823 16.927 1.00 97.69 235 ILE A C 1
ATOM 1879 O O . ILE A 1 235 ? -28.960 -6.349 17.801 1.00 97.69 235 ILE A O 1
ATOM 1883 N N . ASP A 1 236 ? -28.443 -8.046 16.433 1.00 98.19 236 ASP A N 1
ATOM 1884 C CA . ASP A 1 236 ? -29.518 -8.914 16.929 1.00 98.19 236 ASP A CA 1
ATOM 1885 C C . ASP A 1 236 ? -29.294 -9.322 18.393 1.00 98.19 236 ASP A C 1
ATOM 1887 O O . ASP A 1 236 ? -30.204 -9.216 19.219 1.00 98.19 236 ASP A O 1
ATOM 1891 N N . LEU A 1 237 ? -28.066 -9.697 18.760 1.00 96.12 237 LEU A N 1
ATOM 1892 C CA . LEU A 1 237 ? -27.702 -10.022 20.140 1.00 96.12 237 LEU A CA 1
ATOM 1893 C C . LEU A 1 237 ? -27.884 -8.825 21.079 1.00 96.12 237 LEU A C 1
ATOM 1895 O O . LEU A 1 237 ? -28.433 -8.987 22.169 1.00 96.12 237 LEU A O 1
ATOM 1899 N N . GLN A 1 238 ? -27.498 -7.620 20.655 1.00 98.00 238 GLN A N 1
ATOM 1900 C CA . GLN A 1 238 ? -27.730 -6.389 21.415 1.00 98.00 238 GLN A CA 1
ATOM 1901 C C . GLN A 1 238 ? -29.225 -6.124 21.620 1.00 98.00 238 GLN A C 1
ATOM 1903 O O . GLN A 1 238 ? -29.646 -5.796 22.729 1.00 98.00 238 GLN A O 1
ATOM 1908 N N . ARG A 1 239 ? -30.053 -6.309 20.582 1.00 98.06 239 ARG A N 1
ATOM 1909 C CA . ARG A 1 239 ? -31.514 -6.175 20.705 1.00 98.06 239 ARG A CA 1
ATOM 1910 C C . ARG A 1 239 ? -32.088 -7.189 21.690 1.00 98.06 239 ARG A C 1
ATOM 1912 O O . ARG A 1 239 ? -32.874 -6.804 22.553 1.00 98.06 239 ARG A O 1
ATOM 1919 N N . ARG A 1 240 ? -31.686 -8.461 21.604 1.00 98.06 240 ARG A N 1
ATOM 1920 C CA . ARG A 1 240 ? -32.134 -9.513 22.534 1.00 98.06 240 ARG A CA 1
ATOM 1921 C C . ARG A 1 240 ? -31.718 -9.210 23.972 1.00 98.06 240 ARG A C 1
ATOM 1923 O O . ARG A 1 240 ? -32.537 -9.357 24.876 1.00 98.06 240 ARG A O 1
ATOM 1930 N N . LEU A 1 241 ? -30.487 -8.744 24.179 1.00 96.69 241 LEU A N 1
ATOM 1931 C CA . LEU A 1 241 ? -29.988 -8.360 25.498 1.00 96.69 241 LEU A CA 1
ATOM 1932 C C . LEU A 1 241 ? -30.798 -7.200 26.081 1.00 96.69 241 LEU A C 1
ATOM 1934 O O . LEU A 1 241 ? -31.231 -7.294 27.226 1.00 96.69 241 LEU A O 1
ATOM 1938 N N . ASN A 1 242 ? -31.094 -6.170 25.283 1.00 98.00 242 ASN A N 1
ATOM 1939 C CA . ASN A 1 242 ? -31.932 -5.050 25.717 1.00 98.00 242 ASN A CA 1
ATOM 1940 C C . ASN A 1 242 ? -33.340 -5.510 26.123 1.00 98.00 242 ASN A C 1
ATOM 1942 O O . ASN A 1 242 ? -33.850 -5.077 27.151 1.00 98.00 242 ASN A O 1
ATOM 1946 N N . VAL A 1 243 ? -33.962 -6.420 25.364 1.00 98.25 243 VAL A N 1
ATOM 1947 C CA . VAL A 1 243 ? -35.291 -6.960 25.703 1.00 98.25 243 VAL A CA 1
ATOM 1948 C C . VAL A 1 243 ? -35.265 -7.720 27.033 1.00 98.25 243 VAL A C 1
ATOM 1950 O O . VAL A 1 243 ? -36.162 -7.534 27.859 1.00 98.25 243 VAL A O 1
ATOM 1953 N N . VAL A 1 244 ? -34.237 -8.541 27.271 1.00 97.50 244 VAL A N 1
ATOM 1954 C CA . VAL A 1 244 ? -34.062 -9.270 28.541 1.00 97.50 244 VAL A CA 1
ATOM 1955 C C . VAL A 1 244 ? -33.776 -8.308 29.695 1.00 97.50 244 VAL A C 1
ATOM 1957 O O . VAL A 1 244 ? -34.339 -8.462 30.779 1.00 97.50 244 VAL A O 1
ATOM 1960 N N . GLU A 1 245 ? -32.950 -7.286 29.473 1.00 97.94 245 GLU A N 1
ATOM 1961 C CA . GLU A 1 245 ? -32.660 -6.258 30.471 1.00 97.94 245 GLU A CA 1
ATOM 1962 C C . GLU A 1 245 ? -33.925 -5.467 30.838 1.00 97.94 245 GLU A C 1
ATOM 1964 O O . GLU A 1 245 ? -34.193 -5.228 32.016 1.00 97.94 245 GLU A O 1
ATOM 1969 N N . GLU A 1 246 ? -34.750 -5.100 29.855 1.00 97.50 246 GLU A N 1
ATOM 1970 C CA . GLU A 1 246 ? -36.038 -4.455 30.099 1.00 97.50 246 GLU A CA 1
ATOM 1971 C C . GLU A 1 246 ? -37.026 -5.369 30.831 1.00 97.50 246 GLU A C 1
ATOM 1973 O O . GLU A 1 246 ? -37.732 -4.898 31.722 1.00 97.50 246 GLU A O 1
ATOM 1978 N N . ALA A 1 247 ? -37.092 -6.659 30.490 1.00 97.06 247 ALA A N 1
ATOM 1979 C CA . ALA A 1 247 ? -37.923 -7.627 31.206 1.00 97.06 247 ALA A CA 1
ATOM 1980 C C . ALA A 1 247 ? -37.493 -7.742 32.677 1.00 97.06 247 ALA A C 1
ATOM 1982 O O . ALA A 1 247 ? -38.317 -7.558 33.569 1.00 97.06 247 ALA A O 1
ATOM 1983 N N . SER A 1 248 ? -36.190 -7.886 32.932 1.00 95.56 248 SER A N 1
ATOM 1984 C CA . SER A 1 248 ? -35.619 -7.904 34.285 1.00 95.56 248 SER A CA 1
ATOM 1985 C C . SER A 1 248 ? -35.923 -6.619 35.068 1.00 95.56 248 SER A C 1
ATOM 1987 O O . SER A 1 248 ? -36.325 -6.672 36.232 1.00 95.56 248 SER A O 1
ATOM 1989 N N . LYS A 1 249 ? -35.828 -5.443 34.427 1.00 97.25 249 LYS A N 1
ATOM 1990 C CA . LYS A 1 249 ? -36.217 -4.159 35.040 1.00 97.25 249 LYS A CA 1
ATOM 1991 C C . LYS A 1 249 ? -37.706 -4.115 35.405 1.00 97.25 249 LYS A C 1
ATOM 1993 O O . LYS A 1 249 ? -38.043 -3.591 36.468 1.00 97.25 249 LYS A O 1
ATOM 1998 N N . ARG A 1 250 ? -38.593 -4.652 34.556 1.00 97.75 250 ARG A N 1
ATOM 1999 C CA . ARG A 1 250 ? -40.039 -4.747 34.838 1.00 97.75 250 ARG A CA 1
ATOM 2000 C C . ARG A 1 250 ? -40.315 -5.691 36.010 1.00 97.75 250 ARG A C 1
ATOM 2002 O O . ARG A 1 250 ? -41.069 -5.318 36.908 1.00 97.75 250 ARG A O 1
ATOM 2009 N N . ASP A 1 251 ? -39.663 -6.849 36.048 1.00 96.94 251 ASP A N 1
ATOM 2010 C CA . ASP A 1 251 ? -39.816 -7.831 37.127 1.00 96.94 251 ASP A CA 1
ATOM 2011 C C . ASP A 1 251 ? -39.312 -7.279 38.467 1.00 96.94 251 ASP A C 1
ATOM 2013 O O . ASP A 1 251 ? -40.004 -7.376 39.482 1.00 96.94 251 ASP A O 1
ATOM 2017 N N . LEU A 1 252 ? -38.158 -6.601 38.471 1.00 97.88 252 LEU A N 1
ATOM 2018 C CA . LEU A 1 252 ? -37.622 -5.929 39.657 1.00 97.88 252 LEU A CA 1
ATOM 2019 C C . LEU A 1 252 ? -38.575 -4.837 40.160 1.00 97.88 252 LEU A C 1
ATOM 2021 O O . LEU A 1 252 ? -38.823 -4.741 41.363 1.00 97.88 252 LEU A O 1
ATOM 2025 N N . ALA A 1 253 ? -39.146 -4.031 39.259 1.00 96.62 253 ALA A N 1
ATOM 2026 C CA . ALA A 1 253 ? -40.136 -3.019 39.625 1.00 96.62 253 ALA A CA 1
ATOM 2027 C C . ALA A 1 253 ? -41.409 -3.644 40.224 1.00 96.62 253 ALA A C 1
ATOM 2029 O O . ALA A 1 253 ? -41.923 -3.134 41.223 1.00 96.62 253 ALA A O 1
ATOM 2030 N N . SER A 1 254 ? -41.880 -4.761 39.661 1.00 97.56 254 SER A N 1
ATOM 2031 C CA . SER A 1 254 ? -43.029 -5.523 40.164 1.00 97.56 254 SER A CA 1
ATOM 2032 C C . SER A 1 254 ? -42.776 -6.075 41.572 1.00 97.56 254 SER A C 1
ATOM 2034 O O . SER A 1 254 ? -43.558 -5.815 42.490 1.00 97.56 254 SER A O 1
ATOM 2036 N N . LEU A 1 255 ? -41.636 -6.744 41.786 1.00 96.88 255 LEU A N 1
ATOM 2037 C CA . LEU A 1 255 ? -41.237 -7.291 43.088 1.00 96.88 255 LEU A CA 1
ATOM 2038 C C . LEU A 1 255 ? -41.050 -6.199 44.146 1.00 96.88 255 LEU A C 1
ATOM 2040 O O . LEU A 1 255 ? -41.482 -6.361 45.284 1.00 96.88 255 LEU A O 1
ATOM 2044 N N . ASN A 1 256 ? -40.458 -5.061 43.781 1.00 96.81 256 ASN A N 1
ATOM 2045 C CA . ASN A 1 256 ? -40.323 -3.922 44.689 1.00 96.81 256 ASN A CA 1
ATOM 2046 C C . ASN A 1 256 ? -41.697 -3.322 45.053 1.00 96.81 256 ASN A C 1
ATOM 2048 O O . ASN A 1 256 ? -41.925 -2.918 46.191 1.00 96.81 256 ASN A O 1
ATOM 2052 N N . GLY A 1 257 ? -42.645 -3.310 44.109 1.00 96.94 257 GLY A N 1
ATOM 2053 C CA . GLY A 1 257 ? -44.041 -2.958 44.377 1.00 96.94 257 GLY A CA 1
ATOM 2054 C C . GLY A 1 257 ? -44.696 -3.894 45.398 1.00 96.94 257 GLY A C 1
ATOM 2055 O O . GLY A 1 257 ? -45.295 -3.418 46.364 1.00 96.94 257 GLY A O 1
ATOM 2056 N N . GLN A 1 258 ? -44.520 -5.208 45.231 1.00 97.50 258 GLN A N 1
ATOM 2057 C CA . GLN A 1 258 ? -45.017 -6.217 46.173 1.00 97.50 258 GLN A CA 1
ATOM 2058 C C . GLN A 1 258 ? -44.377 -6.069 47.559 1.00 97.50 258 GLN A C 1
ATOM 2060 O O . GLN A 1 258 ? -45.090 -6.052 48.564 1.00 97.50 258 GLN A O 1
ATOM 2065 N N . LEU A 1 259 ? -43.055 -5.876 47.620 1.00 94.88 259 LEU A N 1
ATOM 2066 C CA . LEU A 1 259 ? -42.328 -5.647 48.867 1.00 94.88 259 LEU A CA 1
ATOM 2067 C C . LEU A 1 259 ? -42.873 -4.418 49.602 1.00 94.88 259 LEU A C 1
ATOM 2069 O O . LEU A 1 259 ? -43.219 -4.516 50.774 1.00 94.88 259 LEU A O 1
ATOM 2073 N N . ARG A 1 260 ? -43.054 -3.292 48.900 1.00 97.31 260 ARG A N 1
ATOM 2074 C CA . ARG A 1 260 ? -43.643 -2.074 49.480 1.00 97.31 260 ARG A CA 1
ATOM 2075 C C . ARG A 1 260 ? -45.066 -2.291 49.988 1.00 97.31 260 ARG A C 1
ATOM 2077 O O . ARG A 1 260 ? -45.416 -1.756 51.038 1.00 97.31 260 ARG A O 1
ATOM 2084 N N . SER A 1 261 ? -45.897 -3.055 49.274 1.00 97.12 261 SER A N 1
ATOM 2085 C CA . SER A 1 261 ? -47.244 -3.383 49.761 1.00 97.12 261 SER A CA 1
ATOM 2086 C C . SER A 1 261 ? -47.213 -4.264 51.013 1.00 97.12 261 SER A C 1
ATOM 2088 O O . SER A 1 261 ? -47.933 -3.971 51.966 1.00 97.12 261 SER A O 1
ATOM 2090 N N . ALA A 1 262 ? -46.328 -5.265 51.059 1.00 94.81 262 ALA A N 1
ATOM 2091 C CA . ALA A 1 262 ? -46.151 -6.134 52.218 1.00 94.81 262 ALA A CA 1
ATOM 2092 C C . ALA A 1 262 ? -45.602 -5.357 53.426 1.00 94.81 262 ALA A C 1
ATOM 2094 O O . ALA A 1 262 ? -46.084 -5.519 54.544 1.00 94.81 262 ALA A O 1
ATOM 2095 N N . GLU A 1 263 ? -44.646 -4.450 53.212 1.00 95.62 263 GLU A N 1
ATOM 2096 C CA . GLU A 1 263 ? -44.140 -3.536 54.241 1.00 95.62 263 GLU A CA 1
ATOM 2097 C C . GLU A 1 263 ? -45.244 -2.620 54.783 1.00 95.62 263 GLU A C 1
ATOM 2099 O O . GLU A 1 263 ? -45.353 -2.435 55.998 1.00 95.62 263 GLU A O 1
ATOM 2104 N N . ALA A 1 264 ? -46.093 -2.074 53.906 1.00 95.31 264 ALA A N 1
ATOM 2105 C CA . ALA A 1 264 ? -47.227 -1.246 54.307 1.00 95.31 264 ALA A CA 1
ATOM 2106 C C . ALA A 1 264 ? -48.266 -2.041 55.117 1.00 95.31 264 ALA A C 1
ATOM 2108 O O . ALA A 1 264 ? -48.823 -1.520 56.086 1.00 95.31 264 ALA A O 1
ATOM 2109 N N . GLU A 1 265 ? -48.511 -3.301 54.762 1.00 96.00 265 GLU A N 1
ATOM 2110 C CA . GLU A 1 265 ? -49.408 -4.189 55.500 1.00 96.00 265 GLU A CA 1
ATOM 2111 C C . GLU A 1 265 ? -48.832 -4.589 56.863 1.00 96.00 265 GLU A C 1
ATOM 2113 O O . GLU A 1 265 ? -49.519 -4.457 57.875 1.00 96.00 265 GLU A O 1
ATOM 2118 N N . ILE A 1 266 ? -47.542 -4.938 56.939 1.00 93.12 266 ILE A N 1
ATOM 2119 C CA . ILE A 1 266 ? -46.838 -5.162 58.213 1.00 93.12 266 ILE A CA 1
ATOM 2120 C C . ILE A 1 266 ? -46.915 -3.910 59.095 1.00 93.12 266 ILE A C 1
ATOM 2122 O O . ILE A 1 266 ? -47.162 -4.012 60.298 1.00 93.12 266 ILE A O 1
ATOM 2126 N N . ALA A 1 267 ? -46.734 -2.716 58.523 1.00 92.38 267 ALA A N 1
ATOM 2127 C CA . ALA A 1 267 ? -46.859 -1.462 59.260 1.00 92.38 267 ALA A CA 1
ATOM 2128 C C . ALA A 1 267 ? -48.288 -1.230 59.785 1.00 92.38 267 ALA A C 1
ATOM 2130 O O . ALA A 1 267 ? -48.451 -0.769 60.918 1.00 92.38 267 ALA A O 1
ATOM 2131 N N . ARG A 1 268 ? -49.321 -1.583 59.005 1.00 93.88 268 ARG A N 1
ATOM 2132 C CA . ARG A 1 268 ? -50.725 -1.550 59.453 1.00 93.88 268 ARG A CA 1
ATOM 2133 C C . ARG A 1 268 ? -50.977 -2.533 60.592 1.00 93.88 268 ARG A C 1
ATOM 2135 O O . ARG A 1 268 ? -51.487 -2.114 61.624 1.00 93.88 268 ARG A O 1
ATOM 2142 N N . LEU A 1 269 ? -50.562 -3.792 60.452 1.00 92.56 269 LEU A N 1
ATOM 2143 C CA . LEU A 1 269 ? -50.716 -4.814 61.494 1.00 92.56 269 LEU A CA 1
ATOM 2144 C C . LEU A 1 269 ? -50.005 -4.414 62.793 1.00 92.56 269 LEU A C 1
ATOM 2146 O O . LEU A 1 269 ? -50.562 -4.568 63.877 1.00 92.56 269 LEU A O 1
ATOM 2150 N N . ARG A 1 270 ? -48.804 -3.830 62.694 1.00 90.12 270 ARG A N 1
ATOM 2151 C CA . ARG A 1 270 ? -48.083 -3.277 63.851 1.00 90.12 270 ARG A CA 1
ATOM 2152 C C . ARG A 1 270 ? -48.840 -2.131 64.523 1.00 90.12 270 ARG A C 1
ATOM 2154 O O . ARG A 1 270 ? -48.842 -2.077 65.748 1.00 90.12 270 ARG A O 1
ATOM 2161 N N . ARG A 1 271 ? -49.489 -1.239 63.762 1.00 85.44 271 ARG A N 1
ATOM 2162 C CA . ARG A 1 271 ? -50.364 -0.201 64.338 1.00 85.44 271 ARG A CA 1
ATOM 2163 C C . ARG A 1 271 ? -51.573 -0.806 65.038 1.00 85.44 271 ARG A C 1
ATOM 2165 O O . ARG A 1 271 ? -51.825 -0.426 66.169 1.00 85.44 271 ARG A O 1
ATOM 2172 N N . CYS A 1 272 ? -52.249 -1.780 64.430 1.00 84.75 272 CYS A N 1
ATOM 2173 C CA . CYS A 1 272 ? -53.379 -2.461 65.067 1.00 84.75 272 CYS A CA 1
ATOM 2174 C C . CYS A 1 272 ? -52.968 -3.147 66.380 1.00 84.75 272 CYS A C 1
ATOM 2176 O O . CYS A 1 272 ? -53.682 -3.030 67.369 1.00 84.75 272 CYS A O 1
ATOM 2178 N N . LEU A 1 273 ? -51.797 -3.796 66.417 1.00 78.94 273 LEU A N 1
ATOM 2179 C CA . LEU A 1 273 ? -51.241 -4.385 67.642 1.00 78.94 273 LEU A CA 1
ATOM 2180 C C . LEU A 1 273 ? -50.901 -3.328 68.703 1.00 78.94 273 LEU A C 1
ATOM 2182 O O . LEU A 1 273 ? -51.136 -3.563 69.886 1.00 78.94 273 LEU A O 1
ATOM 2186 N N . ALA A 1 274 ? -50.367 -2.174 68.298 1.00 77.75 274 ALA A N 1
ATOM 2187 C CA . ALA A 1 274 ? -50.052 -1.070 69.205 1.00 77.75 274 ALA A CA 1
ATOM 2188 C C . ALA A 1 274 ? -51.303 -0.323 69.713 1.00 77.75 274 ALA A C 1
ATOM 2190 O O . ALA A 1 274 ? -51.272 0.235 70.807 1.00 77.75 274 ALA A O 1
ATOM 2191 N N . GLU A 1 275 ? -52.390 -0.310 68.937 1.00 65.25 275 GLU A N 1
ATOM 2192 C CA . GLU A 1 275 ? -53.678 0.299 69.294 1.00 65.25 275 GLU A CA 1
ATOM 2193 C C . GLU A 1 275 ? -54.570 -0.618 70.144 1.00 65.25 275 GLU A C 1
ATOM 2195 O O . GLU A 1 275 ? -55.481 -0.111 70.797 1.00 65.25 275 GLU A O 1
ATOM 2200 N N . THR A 1 276 ? -54.310 -1.933 70.211 1.00 56.09 276 THR A N 1
ATOM 2201 C CA . THR A 1 276 ? -54.904 -2.801 71.245 1.00 56.09 276 THR A CA 1
ATOM 2202 C C . THR A 1 276 ? -54.436 -2.320 72.624 1.00 56.09 276 THR A C 1
ATOM 2204 O O . THR A 1 276 ? -53.275 -2.534 72.979 1.00 56.09 276 THR A O 1
ATOM 2207 N N . PRO A 1 277 ? -55.286 -1.653 73.426 1.00 45.41 277 PRO A N 1
ATOM 2208 C CA . PRO A 1 277 ? -54.828 -1.012 74.639 1.00 45.41 277 PRO A CA 1
ATOM 2209 C C . PRO A 1 277 ? -54.591 -2.069 75.710 1.00 45.41 277 PRO A C 1
ATOM 2211 O O . PRO A 1 277 ? -55.450 -2.905 75.996 1.00 45.41 277 PRO A O 1
ATOM 2214 N N . THR A 1 278 ? -53.447 -1.955 76.374 1.00 44.56 278 THR A N 1
ATOM 2215 C CA . THR A 1 278 ? -53.231 -2.419 77.740 1.00 44.56 278 THR A CA 1
ATOM 2216 C C . THR A 1 278 ? -54.293 -1.808 78.662 1.00 44.56 278 THR A C 1
ATOM 2218 O O . THR A 1 278 ? -54.087 -0.745 79.244 1.00 44.56 278 THR A O 1
ATOM 2221 N N . GLN A 1 279 ? -55.439 -2.475 78.800 1.00 39.25 279 GLN A N 1
ATOM 2222 C CA . GLN A 1 279 ? -56.208 -2.425 80.037 1.00 39.25 279 GLN A CA 1
ATOM 2223 C C . GLN A 1 279 ? -55.520 -3.340 81.054 1.00 39.25 279 GLN A C 1
ATOM 2225 O O . GLN A 1 279 ? -55.183 -4.487 80.776 1.00 39.25 279 GLN A O 1
ATOM 2230 N N . SER A 1 280 ? -55.302 -2.802 82.241 1.00 38.72 280 SER A N 1
ATOM 2231 C CA . SER A 1 280 ? -54.798 -3.470 83.440 1.00 38.72 280 SER A CA 1
ATOM 2232 C C . SER A 1 280 ? -55.623 -2.914 84.611 1.00 38.72 280 SER A C 1
ATOM 2234 O O . SER A 1 280 ? -56.136 -1.800 84.474 1.00 38.72 280 SER A O 1
ATOM 2236 N N . PRO A 1 281 ? -55.654 -3.517 85.811 1.00 59.50 281 PRO A N 1
ATOM 2237 C CA . PRO A 1 281 ? -55.762 -4.933 86.194 1.00 59.50 281 PRO A CA 1
ATOM 2238 C C . PRO A 1 281 ? -56.870 -5.133 87.265 1.00 59.50 281 PRO A C 1
ATOM 2240 O O . PRO A 1 281 ? -57.178 -4.195 87.989 1.00 59.50 281 PRO A O 1
ATOM 2243 N N . ASN A 1 282 ? -57.449 -6.337 87.413 1.00 31.08 282 ASN A N 1
ATOM 2244 C CA . ASN A 1 282 ? -57.951 -6.885 88.699 1.00 31.08 282 ASN A CA 1
ATOM 2245 C C . ASN A 1 282 ? -58.651 -8.249 88.509 1.00 31.08 282 ASN A C 1
ATOM 2247 O O . ASN A 1 282 ? -59.837 -8.292 88.214 1.00 31.08 282 ASN A O 1
ATOM 2251 N N . SER A 1 283 ? -57.884 -9.324 88.741 1.00 37.75 283 SER A N 1
ATOM 2252 C CA . SER A 1 283 ? -58.220 -10.582 89.453 1.00 37.75 283 SER A CA 1
ATOM 2253 C C . SER A 1 283 ? -59.510 -11.379 89.082 1.00 37.75 283 SER A C 1
ATOM 2255 O O . SER A 1 283 ? -60.262 -11.013 88.193 1.00 37.75 283 SER A O 1
ATOM 2257 N N . PRO A 1 284 ? -59.740 -12.576 89.656 1.00 56.91 284 PRO A N 1
ATOM 2258 C CA . PRO A 1 284 ? -59.328 -13.851 89.072 1.00 56.91 284 PRO A CA 1
ATOM 2259 C C . PRO A 1 284 ? -60.524 -14.783 88.802 1.00 56.91 284 PRO A C 1
ATOM 2261 O O . PRO A 1 284 ? -61.494 -14.799 89.552 1.00 56.91 284 PRO A O 1
ATOM 2264 N N . SER A 1 285 ? -60.446 -15.661 87.804 1.00 31.67 285 SER A N 1
ATOM 2265 C CA . SER A 1 285 ? -61.200 -16.917 87.879 1.00 31.67 285 SER A CA 1
ATOM 2266 C C . SER A 1 285 ? -60.592 -18.003 87.009 1.00 31.67 285 SER A C 1
ATOM 2268 O O . SER A 1 285 ? -60.425 -17.896 85.798 1.00 31.67 285 SER A O 1
ATOM 2270 N N . LEU A 1 286 ? -60.248 -19.069 87.718 1.00 37.56 286 LEU A N 1
ATOM 2271 C CA . LEU A 1 286 ? -60.089 -20.420 87.235 1.00 37.56 286 LEU A CA 1
ATOM 2272 C C . LEU A 1 286 ? -61.280 -20.806 86.348 1.00 37.56 286 LEU A C 1
ATOM 2274 O O . LEU A 1 286 ? -62.400 -20.909 86.837 1.00 37.56 286 LEU A O 1
ATOM 2278 N N . HIS A 1 287 ? -61.008 -21.144 85.091 1.00 35.75 287 HIS A N 1
ATOM 2279 C CA . HIS A 1 287 ? -61.707 -22.250 84.452 1.00 35.75 287 HIS A CA 1
ATOM 2280 C C . HIS A 1 287 ? -60.678 -23.254 83.952 1.00 35.75 287 HIS A C 1
ATOM 2282 O O . HIS A 1 287 ? -59.933 -23.040 82.998 1.00 35.75 287 HIS A O 1
ATOM 2288 N N . ALA A 1 288 ? -60.623 -24.343 84.708 1.00 35.06 288 ALA A N 1
ATOM 2289 C CA . ALA A 1 288 ? -59.954 -25.570 84.365 1.00 35.06 288 ALA A CA 1
ATOM 2290 C C . ALA A 1 288 ? -60.642 -26.241 83.169 1.00 35.06 288 ALA A C 1
ATOM 2292 O O . ALA A 1 288 ? -61.866 -26.250 83.081 1.00 35.06 288 ALA A O 1
ATOM 2293 N N . GLY A 1 289 ? -59.816 -26.887 82.345 1.00 34.06 289 GLY A N 1
ATOM 2294 C CA . GLY A 1 289 ? -60.132 -28.166 81.719 1.00 34.06 289 GLY A CA 1
ATOM 2295 C C . GLY A 1 289 ? -61.104 -28.136 80.545 1.00 34.06 289 GLY A C 1
ATOM 2296 O O . GLY A 1 289 ? -62.311 -28.113 80.724 1.00 34.06 289 GLY A O 1
ATOM 2297 N N . SER A 1 290 ? -60.576 -28.319 79.339 1.00 31.45 290 SER A N 1
ATOM 2298 C CA . SER A 1 290 ? -60.820 -29.548 78.574 1.00 31.45 290 SER A CA 1
ATOM 2299 C C . SER A 1 290 ? -60.118 -29.449 77.223 1.00 31.45 290 SER A C 1
ATOM 2301 O O . SER A 1 290 ? -60.035 -28.385 76.615 1.00 31.45 290 SER A O 1
ATOM 2303 N N . ALA A 1 291 ? -59.564 -30.571 76.787 1.00 40.56 291 ALA A N 1
ATOM 2304 C CA . ALA A 1 291 ? -58.829 -30.725 75.552 1.00 40.56 291 ALA A CA 1
ATOM 2305 C C . ALA A 1 291 ? -59.602 -30.218 74.321 1.00 40.56 291 ALA A C 1
ATOM 2307 O O . ALA A 1 291 ? -60.777 -30.513 74.121 1.00 40.56 291 ALA A O 1
ATOM 2308 N N . SER A 1 292 ? -58.881 -29.552 73.425 1.00 32.84 292 SER A N 1
ATOM 2309 C CA . SER A 1 292 ? -59.150 -29.626 71.992 1.00 32.84 292 SER A CA 1
ATOM 2310 C C . SER A 1 292 ? -57.814 -29.895 71.295 1.00 32.84 292 SER A C 1
ATOM 2312 O O . SER A 1 292 ? -56.948 -29.022 71.296 1.00 32.84 292 SER A O 1
ATOM 2314 N N . PRO A 1 293 ? -57.597 -31.099 70.731 1.00 44.25 293 PRO A N 1
ATOM 2315 C CA . PRO A 1 293 ? -56.386 -31.426 69.972 1.00 44.25 293 PRO A CA 1
ATOM 2316 C C . PRO A 1 293 ? -56.312 -30.696 68.617 1.00 44.25 293 PRO A C 1
ATOM 2318 O O . PRO A 1 293 ? -55.313 -30.795 67.913 1.00 44.25 293 PRO A O 1
ATOM 2321 N N . SER A 1 294 ? -57.358 -29.963 68.235 1.00 44.88 294 SER A N 1
ATOM 2322 C CA . SER A 1 294 ? -57.580 -29.536 66.852 1.00 44.88 294 SER A CA 1
ATOM 2323 C C . SER A 1 294 ? -56.784 -28.301 66.411 1.00 44.88 294 SER A C 1
ATOM 2325 O O . SER A 1 294 ? -56.551 -28.139 65.221 1.00 44.88 294 SER A O 1
ATOM 2327 N N . THR A 1 295 ? -56.316 -27.447 67.324 1.00 49.16 295 THR A N 1
ATOM 2328 C CA . THR A 1 295 ? -55.544 -26.233 66.972 1.00 49.16 295 THR A CA 1
ATOM 2329 C C . THR A 1 295 ? -54.033 -26.455 66.942 1.00 49.16 295 THR A C 1
ATOM 2331 O O . THR A 1 295 ? -53.344 -25.843 66.134 1.00 49.16 295 THR A O 1
ATOM 2334 N N . ARG A 1 296 ? -53.504 -27.397 67.737 1.00 51.22 296 ARG A N 1
ATOM 2335 C CA . ARG A 1 296 ? -52.086 -27.801 67.648 1.00 51.22 296 ARG A CA 1
ATOM 2336 C C . ARG A 1 296 ? -51.784 -28.562 66.357 1.00 51.22 296 ARG A C 1
ATOM 2338 O O . ARG A 1 296 ? -50.694 -28.413 65.816 1.00 51.22 296 ARG A O 1
ATOM 2345 N N . ASN A 1 297 ? -52.752 -29.341 65.870 1.00 52.59 297 ASN A N 1
ATOM 2346 C CA . ASN A 1 297 ? -52.646 -30.031 64.588 1.00 52.59 297 ASN A CA 1
ATOM 2347 C C . ASN A 1 297 ? -52.699 -29.042 63.420 1.00 52.59 297 ASN A C 1
ATOM 2349 O O . ASN A 1 297 ? -51.903 -29.186 62.510 1.00 52.59 297 ASN A O 1
ATOM 2353 N N . PHE A 1 298 ? -53.517 -27.987 63.489 1.00 57.25 298 PHE A N 1
ATOM 2354 C CA . PHE A 1 298 ? -53.590 -26.970 62.433 1.00 57.25 298 PHE A CA 1
ATOM 2355 C C . PHE A 1 298 ? -52.294 -26.146 62.298 1.00 57.25 298 PHE A C 1
ATOM 2357 O O . PHE A 1 298 ? -51.804 -25.944 61.192 1.00 57.25 298 PHE A O 1
ATOM 2364 N N . ASP A 1 299 ? -51.674 -25.738 63.412 1.00 60.25 299 ASP A N 1
ATOM 2365 C CA . ASP A 1 299 ? -50.380 -25.031 63.384 1.00 60.25 299 ASP A CA 1
ATOM 2366 C C . ASP A 1 299 ? -49.214 -25.946 62.966 1.00 60.25 299 ASP A C 1
ATOM 2368 O O . ASP A 1 299 ? -48.240 -25.495 62.354 1.00 60.25 299 ASP A O 1
ATOM 2372 N N . ALA A 1 300 ? -49.289 -27.239 63.301 1.00 66.44 300 ALA A N 1
ATOM 2373 C CA . ALA A 1 300 ? -48.326 -28.236 62.846 1.00 66.44 300 ALA A CA 1
ATOM 2374 C C . ALA A 1 300 ? -48.499 -28.537 61.349 1.00 66.44 300 ALA A C 1
ATOM 2376 O O . ALA A 1 300 ? -47.509 -28.556 60.626 1.00 66.44 300 ALA A O 1
ATOM 2377 N N . GLU A 1 301 ? -49.734 -28.690 60.870 1.00 71.69 301 GLU A N 1
ATOM 2378 C CA . GLU A 1 301 ? -50.083 -28.877 59.457 1.00 71.69 301 GLU A CA 1
ATOM 2379 C C . GLU A 1 301 ? -49.701 -27.656 58.615 1.00 71.69 301 GLU A C 1
ATOM 2381 O O . GLU A 1 301 ? -49.125 -27.820 57.544 1.00 71.69 301 GLU A O 1
ATOM 2386 N N . ALA A 1 302 ? -49.898 -26.433 59.118 1.00 75.81 302 ALA A N 1
ATOM 2387 C CA . ALA A 1 302 ? -49.469 -25.208 58.444 1.00 75.81 302 ALA A CA 1
ATOM 2388 C C . ALA A 1 302 ? -47.938 -25.115 58.312 1.00 75.81 302 ALA A C 1
ATOM 2390 O O . ALA A 1 302 ? -47.426 -24.757 57.251 1.00 75.81 302 ALA A O 1
ATOM 2391 N N . LYS A 1 303 ? -47.185 -25.493 59.357 1.00 75.12 303 LYS A N 1
ATOM 2392 C CA . LYS A 1 303 ? -45.714 -25.574 59.288 1.00 75.12 303 LYS A CA 1
ATOM 2393 C C . LYS A 1 303 ? -45.236 -26.686 58.364 1.00 75.12 303 LYS A C 1
ATOM 2395 O O . LYS A 1 303 ? -44.240 -26.501 57.670 1.00 75.12 303 LYS A O 1
ATOM 2400 N N . ILE A 1 304 ? -45.926 -27.826 58.345 1.00 77.88 304 ILE A N 1
ATOM 2401 C CA . ILE A 1 304 ? -45.641 -28.920 57.412 1.00 77.88 304 ILE A CA 1
ATOM 2402 C C . ILE A 1 304 ? -45.880 -28.444 55.977 1.00 77.88 304 ILE A C 1
ATOM 2404 O O . ILE A 1 304 ? -45.013 -28.652 55.139 1.00 77.88 304 ILE A O 1
ATOM 2408 N N . PHE A 1 305 ? -46.969 -27.721 55.714 1.00 82.88 305 PHE A N 1
ATOM 2409 C CA . PHE A 1 305 ? -47.274 -27.163 54.397 1.00 82.88 305 PHE A CA 1
ATOM 2410 C C . PHE A 1 305 ? -46.264 -26.088 53.960 1.00 82.88 305 PHE A C 1
ATOM 2412 O O . PHE A 1 305 ? -45.844 -26.066 52.806 1.00 82.88 305 PHE A O 1
ATOM 2419 N N . GLU A 1 306 ? -45.803 -25.224 54.872 1.00 85.56 306 GLU A N 1
ATOM 2420 C CA . GLU A 1 306 ? -44.748 -24.242 54.580 1.00 85.56 306 GLU A CA 1
ATOM 2421 C C . GLU A 1 306 ? -43.397 -24.923 54.294 1.00 85.56 306 GLU A C 1
ATOM 2423 O O . GLU A 1 306 ? -42.672 -24.528 53.377 1.00 85.56 306 GLU A O 1
ATOM 2428 N N . LEU A 1 307 ? -43.056 -25.971 55.051 1.00 84.50 307 LEU A N 1
ATOM 2429 C CA . LEU A 1 307 ? -41.862 -26.781 54.805 1.00 84.50 307 LEU A CA 1
ATOM 2430 C C . LEU A 1 307 ? -41.967 -27.561 53.491 1.00 84.50 307 LEU A C 1
ATOM 2432 O O . LEU A 1 307 ? -40.983 -27.649 52.764 1.00 84.50 307 LEU A O 1
ATOM 2436 N N . GLU A 1 308 ? -43.147 -28.071 53.154 1.00 88.38 308 GLU A N 1
ATOM 2437 C CA . GLU A 1 308 ? -43.431 -28.753 51.893 1.00 88.38 308 GLU A CA 1
ATOM 2438 C C . GLU A 1 308 ? -43.345 -27.785 50.704 1.00 88.38 308 GLU A C 1
ATOM 2440 O O . GLU A 1 308 ? -42.760 -28.118 49.675 1.00 88.38 308 GLU A O 1
ATOM 2445 N N . ALA A 1 309 ? -43.839 -26.554 50.854 1.00 87.50 309 ALA A N 1
ATOM 2446 C CA . ALA A 1 309 ? -43.704 -25.499 49.853 1.00 87.50 309 ALA A CA 1
ATOM 2447 C C . ALA A 1 309 ? -42.237 -25.090 49.648 1.00 87.50 309 ALA A C 1
ATOM 2449 O O . ALA A 1 309 ? -41.785 -24.983 48.508 1.00 87.50 309 ALA A O 1
ATOM 2450 N N . LYS A 1 310 ? -41.460 -24.938 50.729 1.00 90.75 310 LYS A N 1
ATOM 2451 C CA . LYS A 1 310 ? -40.009 -24.687 50.644 1.00 90.75 310 LYS A CA 1
ATOM 2452 C C . LYS A 1 310 ? -39.259 -25.866 50.032 1.00 90.75 310 LYS A C 1
ATOM 2454 O O . LYS A 1 310 ? -38.333 -25.651 49.257 1.00 90.75 310 LYS A O 1
ATOM 2459 N N . ALA A 1 311 ? -39.657 -27.098 50.341 1.00 87.81 311 ALA A N 1
ATOM 2460 C CA . ALA A 1 311 ? -39.078 -28.293 49.741 1.00 87.81 311 ALA A CA 1
ATOM 2461 C C . ALA A 1 311 ? -39.361 -28.356 48.234 1.00 87.81 311 ALA A C 1
ATOM 2463 O O . ALA A 1 311 ? -38.442 -28.626 47.465 1.00 87.81 311 ALA A O 1
ATOM 2464 N N . ARG A 1 312 ? -40.586 -28.027 47.795 1.00 91.69 312 ARG A N 1
ATOM 2465 C CA . ARG A 1 312 ? -40.924 -27.895 46.368 1.00 91.69 312 ARG A CA 1
ATOM 2466 C C . ARG A 1 312 ? -40.121 -26.785 45.696 1.00 91.69 312 ARG A C 1
ATOM 2468 O O . ARG A 1 312 ? -39.491 -27.042 44.683 1.00 91.69 312 ARG A O 1
ATOM 2475 N N . GLN A 1 313 ? -40.035 -25.605 46.307 1.00 91.44 313 GLN A N 1
ATOM 2476 C CA . GLN A 1 313 ? -39.251 -24.488 45.775 1.00 91.44 313 GLN A CA 1
ATOM 2477 C C . GLN A 1 313 ? -37.757 -24.827 45.644 1.00 91.44 313 GLN A C 1
ATOM 2479 O O . GLN A 1 313 ? -37.118 -24.465 44.657 1.00 91.44 313 GLN A O 1
ATOM 2484 N N . LEU A 1 314 ? -37.181 -25.517 46.633 1.00 92.44 314 LEU A N 1
ATOM 2485 C CA . LEU A 1 314 ? -35.797 -25.985 46.570 1.00 92.44 314 LEU A CA 1
ATOM 2486 C C . LEU A 1 314 ? -35.615 -27.061 45.499 1.00 92.44 314 LEU A C 1
ATOM 2488 O O . LEU A 1 314 ? -34.603 -27.033 44.806 1.00 92.44 314 LEU A O 1
ATOM 2492 N N . ASN A 1 315 ? -36.580 -27.968 45.337 1.00 95.31 315 ASN A N 1
ATOM 2493 C CA . ASN A 1 315 ? -36.558 -28.977 44.283 1.00 95.31 315 ASN A CA 1
ATOM 2494 C C . ASN A 1 315 ? -36.622 -28.330 42.890 1.00 95.31 315 ASN A C 1
ATOM 2496 O O . ASN A 1 315 ? -35.798 -28.643 42.040 1.00 95.31 315 ASN A O 1
ATOM 2500 N N . ASP A 1 316 ? -37.502 -27.349 42.690 1.00 93.44 316 ASP A N 1
ATOM 2501 C CA . ASP A 1 316 ? -37.601 -26.588 41.439 1.00 93.44 316 ASP A CA 1
ATOM 2502 C C . ASP A 1 316 ? -36.323 -25.769 41.181 1.00 93.44 316 ASP A C 1
ATOM 2504 O O . ASP A 1 316 ? -35.828 -25.685 40.055 1.00 93.44 316 ASP A O 1
ATOM 2508 N N . SER A 1 317 ? -35.717 -25.200 42.230 1.00 93.62 317 SER A N 1
ATOM 2509 C CA . SER A 1 317 ? -34.426 -24.511 42.113 1.00 93.62 317 SER A CA 1
ATOM 2510 C C . SER A 1 317 ? -33.276 -25.467 41.783 1.00 93.62 317 SER A C 1
ATOM 2512 O O . SER A 1 317 ? -32.344 -25.081 41.077 1.00 93.62 317 SER A O 1
ATOM 2514 N N . LEU A 1 318 ? -33.311 -26.696 42.293 1.00 95.19 318 LEU A N 1
ATOM 2515 C CA . LEU A 1 318 ? -32.313 -27.714 41.986 1.00 95.19 318 LEU A CA 1
ATOM 2516 C C . LEU A 1 318 ? -32.488 -28.205 40.549 1.00 95.19 318 LEU A C 1
ATOM 2518 O O . LEU A 1 318 ? -31.500 -28.264 39.825 1.00 95.19 318 LEU A O 1
ATOM 2522 N N . LEU A 1 319 ? -33.726 -28.445 40.114 1.00 95.19 319 LEU A N 1
ATOM 2523 C CA . LEU A 1 319 ? -34.063 -28.831 38.745 1.00 95.19 319 LEU A CA 1
ATOM 2524 C C . LEU A 1 319 ? -33.631 -27.757 37.73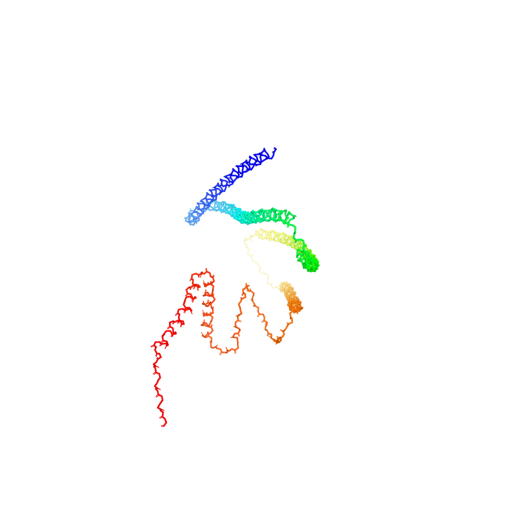7 1.00 95.19 319 LEU A C 1
ATOM 2526 O O . LEU A 1 319 ? -32.907 -28.049 36.799 1.00 95.19 319 LEU A O 1
ATOM 2530 N N . THR A 1 320 ? -33.956 -26.487 37.981 1.00 92.12 320 THR A N 1
ATOM 2531 C CA . THR A 1 320 ? -33.527 -25.384 37.098 1.00 92.12 320 THR A CA 1
ATOM 2532 C C . THR A 1 320 ? -32.006 -25.228 37.034 1.00 92.12 320 THR A C 1
ATOM 2534 O O . THR A 1 320 ? -31.457 -24.898 35.982 1.00 92.12 320 THR A O 1
ATOM 2537 N N . LYS A 1 321 ? -31.292 -25.480 38.140 1.00 95.88 321 LYS A N 1
ATOM 2538 C CA . LYS A 1 321 ? -29.821 -25.509 38.133 1.00 95.88 321 LYS A CA 1
ATOM 2539 C C . LYS A 1 321 ? -29.266 -26.731 37.404 1.00 95.88 321 LYS A C 1
ATOM 2541 O O . LYS A 1 321 ? -28.252 -26.593 36.726 1.00 95.88 321 LYS A O 1
ATOM 2546 N N . GLN A 1 322 ? -29.913 -27.885 37.531 1.00 95.25 322 GLN A N 1
ATOM 2547 C CA . GLN A 1 322 ? -29.589 -29.102 36.789 1.00 95.25 322 GLN A CA 1
ATOM 2548 C C . GLN A 1 322 ? -29.755 -28.859 35.279 1.00 95.25 322 GLN A C 1
ATOM 2550 O O . GLN A 1 322 ? -28.801 -29.065 34.534 1.00 95.25 322 GLN A O 1
ATOM 2555 N N . ASP A 1 323 ? -30.882 -28.287 34.850 1.00 94.62 323 ASP A N 1
ATOM 2556 C CA . ASP A 1 323 ? -31.158 -27.936 33.450 1.00 94.62 323 ASP A CA 1
ATOM 2557 C C . ASP A 1 323 ? -30.132 -26.932 32.898 1.00 94.62 323 ASP A C 1
ATOM 2559 O O . ASP A 1 323 ? -29.643 -27.068 31.775 1.00 94.62 323 ASP A O 1
ATOM 2563 N N . ALA A 1 324 ? -29.749 -25.928 33.697 1.00 92.69 324 ALA A N 1
ATOM 2564 C CA . ALA A 1 324 ? -28.718 -24.967 33.311 1.00 92.69 324 ALA A CA 1
ATOM 2565 C C . ALA A 1 324 ? -27.336 -25.627 33.164 1.00 92.69 324 ALA A C 1
ATOM 2567 O O . ALA A 1 324 ? -26.601 -25.324 32.220 1.00 92.69 324 ALA A O 1
ATOM 2568 N N . LEU A 1 325 ? -26.975 -26.547 34.065 1.00 95.69 325 LEU A N 1
ATOM 2569 C CA . LEU A 1 325 ? -25.729 -27.307 33.962 1.00 95.69 325 LEU A CA 1
ATOM 2570 C C . LEU A 1 325 ? -25.727 -28.206 32.724 1.00 95.69 325 LEU A C 1
ATOM 2572 O O . LEU A 1 325 ? -24.756 -28.182 31.970 1.00 95.69 325 LEU A O 1
ATOM 2576 N N . GLU A 1 326 ? -26.815 -28.922 32.455 1.00 95.88 326 GLU A N 1
ATOM 2577 C CA . GLU A 1 326 ? -26.963 -29.760 31.261 1.00 95.88 326 GLU A CA 1
ATOM 2578 C C . GLU A 1 326 ? -26.892 -28.932 29.970 1.00 95.88 326 GLU A C 1
ATOM 2580 O O . GLU A 1 326 ? -26.205 -29.320 29.021 1.00 95.88 326 GLU A O 1
ATOM 2585 N N . ALA A 1 327 ? -27.482 -27.733 29.955 1.00 93.88 327 ALA A N 1
ATOM 2586 C CA . ALA A 1 327 ? -27.369 -26.802 28.836 1.00 93.88 327 ALA A CA 1
ATOM 2587 C C . ALA A 1 327 ? -25.922 -26.323 28.614 1.00 93.88 327 ALA A C 1
ATOM 2589 O O . ALA A 1 327 ? -25.445 -26.309 27.477 1.00 93.88 327 ALA A O 1
ATOM 2590 N N . THR A 1 328 ? -25.192 -25.962 29.676 1.00 91.69 328 THR A N 1
ATOM 2591 C CA . THR A 1 328 ? -23.777 -25.555 29.550 1.00 91.69 328 THR A CA 1
ATOM 2592 C C . THR A 1 328 ? -22.872 -26.714 29.133 1.00 91.69 328 THR A C 1
ATOM 2594 O O . THR A 1 328 ? -21.945 -26.514 28.349 1.00 91.69 328 THR A O 1
ATOM 2597 N N . LEU A 1 329 ? -23.166 -27.937 29.581 1.00 94.06 329 LEU A N 1
ATOM 2598 C CA . LEU A 1 329 ? -22.463 -29.148 29.164 1.00 94.06 329 LEU A CA 1
ATOM 2599 C C . LEU A 1 329 ? -22.710 -29.442 27.678 1.00 94.06 329 LEU A C 1
ATOM 2601 O O . LEU A 1 329 ? -21.759 -29.709 26.942 1.00 94.06 329 LEU A O 1
ATOM 2605 N N . ALA A 1 330 ? -23.950 -29.299 27.203 1.00 93.62 330 ALA A N 1
ATOM 2606 C CA . ALA A 1 330 ? -24.285 -29.419 25.785 1.00 93.62 330 ALA A CA 1
ATOM 2607 C C . ALA A 1 330 ? -23.586 -28.345 24.932 1.00 93.62 330 ALA A C 1
ATOM 2609 O O . ALA A 1 330 ? -23.041 -28.655 23.871 1.00 93.62 330 ALA A O 1
ATOM 2610 N N . GLN A 1 331 ? -23.531 -27.095 25.408 1.00 93.44 331 GLN A N 1
ATOM 2611 C CA . GLN A 1 331 ? -22.785 -26.021 24.745 1.00 93.44 331 GLN A CA 1
ATOM 2612 C C . GLN A 1 331 ? -21.283 -26.311 24.694 1.00 93.44 331 GLN A C 1
ATOM 2614 O O . GLN A 1 331 ? -20.660 -26.104 23.655 1.00 93.44 331 GLN A O 1
ATOM 2619 N N . ASN A 1 332 ? -20.699 -26.829 25.776 1.00 91.50 332 ASN A N 1
ATOM 2620 C CA . ASN A 1 332 ? -19.288 -27.200 25.815 1.00 91.50 332 ASN A CA 1
ATOM 2621 C C . ASN A 1 332 ? -18.981 -28.322 24.811 1.00 91.50 332 ASN A C 1
ATOM 2623 O O . ASN A 1 332 ? -18.047 -28.199 24.021 1.00 91.50 332 ASN A O 1
ATOM 2627 N N . HIS A 1 333 ? -19.824 -29.359 24.752 1.00 95.31 333 HIS A N 1
ATOM 2628 C CA . HIS A 1 333 ? -19.715 -30.408 23.738 1.00 95.31 333 HIS A CA 1
ATOM 2629 C C . HIS A 1 333 ? -19.848 -29.860 22.311 1.00 95.31 333 HIS A C 1
ATOM 2631 O O . HIS A 1 333 ? -19.060 -30.232 21.444 1.00 95.31 333 HIS A O 1
ATOM 2637 N N . ALA A 1 334 ? -20.786 -28.944 22.057 1.00 91.50 334 ALA A N 1
ATOM 2638 C CA . ALA A 1 334 ? -20.944 -28.317 20.745 1.00 91.50 334 ALA A CA 1
ATOM 2639 C C . ALA A 1 334 ? -19.724 -27.464 20.350 1.00 91.50 334 ALA A C 1
ATOM 2641 O O . ALA A 1 334 ? -19.287 -27.507 19.199 1.00 91.50 334 ALA A O 1
ATOM 2642 N N . LEU A 1 335 ? -19.153 -26.711 21.295 1.00 89.81 335 LEU A N 1
ATOM 2643 C CA . LEU A 1 335 ? -17.930 -25.936 21.082 1.00 89.81 335 LEU A CA 1
ATOM 2644 C C . LEU A 1 335 ? -16.724 -26.839 20.839 1.00 89.81 335 LEU A C 1
ATOM 2646 O O . LEU A 1 335 ? -15.946 -26.559 19.934 1.00 89.81 335 LEU A O 1
ATOM 2650 N N . LYS A 1 336 ? -16.605 -27.939 21.585 1.00 95.12 336 LYS A N 1
ATOM 2651 C CA . LYS A 1 336 ? -15.556 -28.937 21.380 1.00 95.12 336 LYS A CA 1
ATOM 2652 C C . LYS A 1 336 ? -15.630 -29.542 19.980 1.00 95.12 336 LYS A C 1
ATOM 2654 O O . LYS A 1 336 ? -14.636 -29.532 19.276 1.00 95.12 336 LYS A O 1
ATOM 2659 N N . ILE A 1 337 ? -16.817 -29.951 19.528 1.00 93.88 337 ILE A N 1
ATOM 2660 C CA . ILE A 1 337 ? -17.010 -30.477 18.167 1.00 93.88 337 ILE A CA 1
ATOM 2661 C C . ILE A 1 337 ? -16.646 -29.430 17.106 1.00 93.88 337 ILE A C 1
ATOM 2663 O O . ILE A 1 337 ? -16.039 -29.763 16.092 1.00 93.88 337 ILE A O 1
ATOM 2667 N N . ARG A 1 338 ? -17.011 -28.156 17.314 1.00 91.00 338 ARG A N 1
ATOM 2668 C CA . ARG A 1 338 ? -16.625 -27.071 16.398 1.00 91.00 338 ARG A CA 1
ATOM 2669 C C . ARG A 1 338 ? -15.118 -26.844 16.380 1.00 91.00 338 ARG A C 1
ATOM 2671 O O . ARG A 1 338 ? -14.582 -26.575 15.313 1.00 91.00 338 ARG A O 1
ATOM 2678 N N . LEU A 1 339 ? -14.457 -26.953 17.528 1.00 89.88 339 LEU A N 1
ATOM 2679 C CA . LEU A 1 339 ? -13.011 -26.815 17.638 1.00 89.88 339 LEU A CA 1
ATOM 2680 C C . LEU A 1 339 ? -12.296 -27.983 16.954 1.00 89.88 339 LEU A C 1
ATOM 2682 O O . LEU A 1 339 ? -11.458 -27.727 16.101 1.00 89.88 339 LEU A O 1
ATOM 2686 N N . ASP A 1 340 ? -12.713 -29.224 17.217 1.00 89.94 340 ASP A N 1
ATOM 2687 C CA . ASP A 1 340 ? -12.184 -30.427 16.560 1.00 89.94 340 ASP A CA 1
ATOM 2688 C C . ASP A 1 340 ? -12.387 -30.357 15.033 1.00 89.94 340 ASP A C 1
ATOM 2690 O O . ASP A 1 340 ? -11.522 -30.744 14.250 1.00 89.94 340 ASP A O 1
ATOM 2694 N N . ARG A 1 341 ? -13.526 -29.812 14.581 1.00 92.19 341 ARG A N 1
ATOM 2695 C CA . ARG A 1 341 ? -13.799 -29.592 13.157 1.00 92.19 341 ARG A CA 1
ATOM 2696 C C . ARG A 1 341 ? -12.919 -28.498 12.553 1.00 92.19 341 ARG A C 1
ATOM 2698 O O . ARG A 1 341 ? -12.430 -28.686 11.447 1.00 92.19 341 ARG A O 1
ATOM 2705 N N . LEU A 1 342 ? -12.726 -27.375 13.243 1.00 84.19 342 LEU A N 1
ATOM 2706 C CA . LEU A 1 342 ? -11.841 -26.298 12.785 1.00 84.19 342 LEU A CA 1
ATOM 2707 C C . LEU A 1 342 ? -10.374 -26.734 12.772 1.00 84.19 342 LEU A C 1
ATOM 2709 O O . LEU A 1 342 ? -9.632 -26.330 11.883 1.00 84.19 342 LEU A O 1
ATOM 2713 N N . GLU A 1 343 ? -9.964 -27.568 13.726 1.00 87.38 343 GLU A N 1
ATOM 2714 C CA . GLU A 1 343 ? -8.646 -28.199 13.746 1.00 87.38 343 GLU A CA 1
ATOM 2715 C C . GLU A 1 343 ? -8.489 -29.135 12.543 1.00 87.38 343 GLU A C 1
ATOM 2717 O O . GLU A 1 343 ? -7.541 -28.980 11.780 1.00 87.38 343 GLU A O 1
ATOM 2722 N N . ALA A 1 344 ? -9.481 -29.989 12.268 1.00 84.25 344 ALA A N 1
ATOM 2723 C CA . ALA A 1 344 ? -9.481 -30.845 11.082 1.00 84.25 344 ALA A CA 1
ATOM 2724 C C . ALA A 1 344 ? -9.508 -30.053 9.757 1.00 84.25 344 ALA A C 1
ATOM 2726 O O . ALA A 1 344 ? -8.846 -30.441 8.797 1.00 84.25 344 ALA A O 1
ATOM 2727 N N . GLU A 1 345 ? -10.249 -28.942 9.684 1.00 83.38 345 GLU A N 1
ATOM 2728 C CA . GLU A 1 345 ? -10.272 -28.046 8.518 1.00 83.38 345 GLU A CA 1
ATOM 2729 C C . GLU A 1 345 ? -8.928 -27.314 8.353 1.00 83.38 345 GLU A C 1
ATOM 2731 O O . GLU A 1 345 ? -8.429 -27.199 7.235 1.00 83.38 345 GLU A O 1
ATOM 2736 N N . SER A 1 346 ? -8.297 -26.873 9.446 1.00 74.31 346 SER A N 1
ATOM 2737 C CA . SER A 1 346 ? -6.951 -26.284 9.443 1.00 74.31 346 SER A CA 1
ATOM 2738 C C . 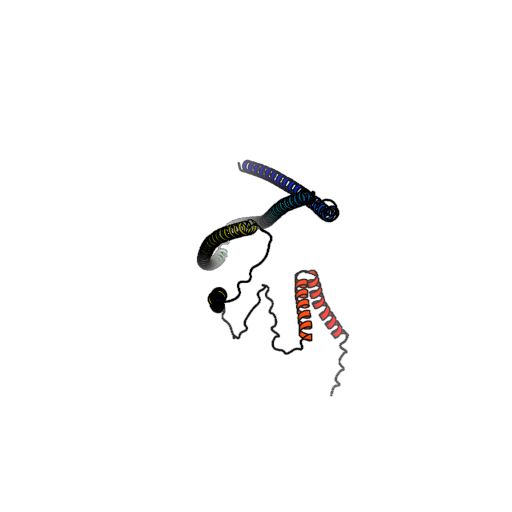SER A 1 346 ? -5.898 -27.292 8.980 1.00 74.31 346 SER A C 1
ATOM 2740 O O . SER A 1 346 ? -5.075 -26.967 8.124 1.00 74.31 346 SER A O 1
ATOM 2742 N N . ASP A 1 347 ? -5.943 -28.519 9.495 1.00 79.25 347 ASP A N 1
ATOM 2743 C CA . ASP A 1 347 ? -5.049 -29.603 9.093 1.00 79.25 347 ASP A CA 1
ATOM 2744 C C . ASP A 1 347 ? -5.256 -29.972 7.619 1.00 79.25 347 ASP A C 1
ATOM 2746 O O . ASP A 1 347 ? -4.287 -30.095 6.868 1.00 79.25 347 ASP A O 1
ATOM 2750 N N . ALA A 1 348 ? -6.507 -30.049 7.154 1.00 72.62 348 ALA A N 1
ATOM 2751 C CA . ALA A 1 348 ? -6.821 -30.268 5.744 1.00 72.62 348 ALA A CA 1
ATOM 2752 C C . ALA A 1 348 ? -6.307 -29.125 4.851 1.00 72.62 348 ALA A C 1
ATOM 2754 O O . ALA A 1 348 ? -5.708 -29.379 3.807 1.00 72.62 348 ALA A O 1
ATOM 2755 N N . HIS A 1 349 ? -6.467 -27.867 5.274 1.00 71.75 349 HIS A N 1
ATOM 2756 C CA . HIS A 1 349 ? -5.943 -26.705 4.555 1.00 71.75 349 HIS A CA 1
ATOM 2757 C C . HIS A 1 349 ? -4.411 -26.663 4.523 1.00 71.75 349 HIS A C 1
ATOM 2759 O O . HIS A 1 349 ? -3.840 -26.210 3.529 1.00 71.75 349 HIS A O 1
ATOM 2765 N N . LEU A 1 350 ? -3.730 -27.130 5.571 1.00 66.56 350 LEU A N 1
ATOM 2766 C CA . LEU A 1 350 ? -2.272 -27.260 5.578 1.00 66.56 350 LEU A CA 1
ATOM 2767 C C . LEU A 1 350 ? -1.807 -28.337 4.590 1.00 66.56 350 LEU A C 1
ATOM 2769 O O . LEU A 1 350 ? -0.883 -28.080 3.817 1.00 66.56 350 LEU A O 1
ATOM 2773 N N . LEU A 1 351 ? -2.498 -29.479 4.539 1.00 67.56 351 LEU A N 1
ATOM 2774 C CA . LEU A 1 351 ? -2.213 -30.558 3.589 1.00 67.56 351 LEU A CA 1
ATOM 2775 C C . LEU A 1 351 ? -2.493 -30.147 2.128 1.00 67.56 351 LEU A C 1
ATOM 2777 O O . LEU A 1 351 ? -1.693 -30.445 1.239 1.00 67.56 351 LEU A O 1
ATOM 2781 N N . ASP A 1 352 ? -3.572 -29.403 1.862 1.00 59.53 352 ASP A N 1
ATOM 2782 C CA . ASP A 1 352 ? -3.873 -28.879 0.519 1.00 59.53 352 ASP A CA 1
ATOM 2783 C C . ASP A 1 352 ? -2.920 -27.741 0.099 1.00 59.53 352 ASP A C 1
ATOM 2785 O O . ASP A 1 352 ? -2.557 -27.633 -1.075 1.00 59.53 352 ASP A O 1
ATOM 2789 N N . SER A 1 353 ? -2.445 -26.925 1.047 1.00 49.78 353 SER A N 1
ATOM 2790 C CA . SER A 1 353 ? -1.459 -25.855 0.807 1.00 49.78 353 SER A CA 1
ATOM 2791 C C . SER A 1 353 ? -0.048 -26.398 0.530 1.00 49.78 353 SER A C 1
ATOM 2793 O O . SER A 1 353 ? 0.700 -25.811 -0.260 1.00 49.78 353 SER A O 1
ATOM 2795 N N . GLU A 1 354 ? 0.322 -27.547 1.108 1.00 52.62 354 GLU A N 1
ATOM 2796 C CA . GLU A 1 354 ? 1.525 -28.297 0.710 1.00 52.62 354 GLU A CA 1
ATO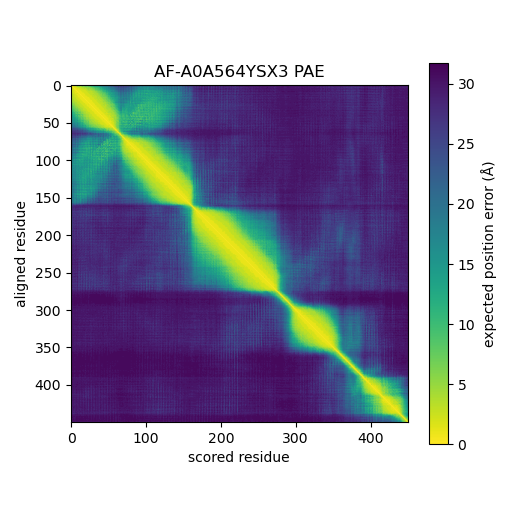M 2797 C C . GLU A 1 354 ? 1.379 -28.918 -0.687 1.00 52.62 354 GLU A C 1
ATOM 2799 O O . GLU A 1 354 ? 2.337 -28.937 -1.471 1.00 52.62 354 GLU A O 1
ATOM 2804 N N . ARG A 1 355 ? 0.169 -29.350 -1.060 1.00 46.91 355 ARG A N 1
ATOM 2805 C CA . ARG A 1 355 ? -0.103 -29.926 -2.384 1.00 46.91 355 ARG A CA 1
ATOM 2806 C C . ARG A 1 355 ? -0.146 -28.880 -3.503 1.00 46.91 355 ARG A C 1
ATOM 2808 O O . ARG A 1 355 ? 0.234 -29.186 -4.630 1.00 46.91 355 ARG A O 1
ATOM 2815 N N . SER A 1 356 ? -0.527 -27.634 -3.210 1.00 42.88 356 SER A N 1
ATOM 2816 C CA . SER A 1 356 ? -0.534 -26.543 -4.199 1.00 42.88 356 SER A CA 1
ATOM 2817 C C . SER A 1 356 ? 0.825 -25.854 -4.386 1.00 42.88 356 SER A C 1
ATOM 2819 O O . SER A 1 356 ? 0.997 -25.105 -5.346 1.00 42.88 356 SER A O 1
ATOM 2821 N N . LYS A 1 357 ? 1.801 -26.076 -3.493 1.00 45.84 357 LYS A N 1
ATOM 2822 C CA . LYS A 1 357 ? 3.158 -25.494 -3.586 1.00 45.84 357 LYS A CA 1
ATOM 2823 C C . LYS A 1 357 ? 4.204 -26.424 -4.206 1.00 45.84 357 LYS A C 1
ATOM 2825 O O . LYS A 1 357 ? 5.353 -26.023 -4.350 1.00 45.84 357 LYS A O 1
ATOM 2830 N N . THR A 1 358 ? 3.817 -27.632 -4.611 1.00 39.56 358 THR A N 1
ATOM 2831 C CA . THR A 1 358 ? 4.739 -28.663 -5.121 1.00 39.56 358 THR A CA 1
ATOM 2832 C C . THR A 1 358 ? 4.587 -28.974 -6.617 1.00 39.56 358 THR A C 1
ATOM 2834 O O . THR A 1 358 ? 5.244 -29.878 -7.121 1.00 39.56 358 THR A O 1
ATOM 2837 N N . ALA A 1 359 ? 3.814 -28.186 -7.379 1.00 38.06 359 ALA A N 1
ATOM 2838 C CA . ALA A 1 359 ? 3.710 -28.337 -8.840 1.00 38.06 359 ALA A CA 1
ATOM 2839 C C . ALA A 1 359 ? 4.861 -27.688 -9.644 1.00 38.06 359 ALA A C 1
ATOM 2841 O O . ALA A 1 359 ? 4.886 -27.789 -10.869 1.00 38.06 359 ALA A O 1
ATOM 2842 N N . SER A 1 360 ? 5.842 -27.067 -8.986 1.00 39.94 360 SER A N 1
ATOM 2843 C CA . SER A 1 360 ? 7.008 -26.487 -9.660 1.00 39.94 360 SER A CA 1
ATOM 2844 C C . SER A 1 360 ? 8.261 -26.690 -8.814 1.00 39.94 360 SER A C 1
ATOM 2846 O O . SER A 1 360 ? 8.689 -25.781 -8.121 1.00 39.94 360 SER A O 1
ATOM 2848 N N . PHE A 1 361 ? 8.804 -27.908 -8.815 1.00 34.25 361 PHE A N 1
ATOM 2849 C CA . PHE A 1 361 ? 10.244 -28.200 -8.893 1.00 34.25 361 PHE A CA 1
ATOM 2850 C C . PHE A 1 361 ? 10.442 -29.721 -8.834 1.00 34.25 361 PHE A C 1
ATOM 2852 O O . PHE A 1 361 ? 10.132 -30.377 -7.842 1.00 34.25 361 PHE A O 1
ATOM 2859 N N . ALA A 1 362 ? 10.966 -30.290 -9.917 1.00 33.06 362 ALA A N 1
ATOM 2860 C CA . ALA A 1 362 ? 11.475 -31.650 -9.938 1.00 33.06 362 ALA A CA 1
ATOM 2861 C C . ALA A 1 362 ? 12.853 -31.685 -9.256 1.00 33.06 362 ALA A C 1
ATOM 2863 O O . ALA A 1 362 ? 13.740 -30.948 -9.677 1.00 33.06 362 ALA A O 1
ATOM 2864 N N . SER A 1 363 ? 13.022 -32.524 -8.225 1.00 31.42 363 SER A N 1
ATOM 2865 C CA . SER A 1 363 ? 14.193 -33.396 -7.985 1.00 31.42 363 SER A CA 1
ATOM 2866 C C . SER A 1 363 ? 14.254 -33.878 -6.520 1.00 31.42 363 SER A C 1
ATOM 2868 O O . SER A 1 363 ? 14.517 -33.093 -5.618 1.00 31.42 363 SER A O 1
ATOM 2870 N N . GLY A 1 364 ? 14.058 -35.189 -6.318 1.00 29.31 364 GLY A N 1
ATOM 2871 C CA . GLY A 1 364 ? 14.845 -36.026 -5.393 1.00 29.31 364 GLY A CA 1
ATOM 2872 C C . GLY A 1 364 ? 14.581 -36.033 -3.871 1.00 29.31 364 GLY A C 1
ATOM 2873 O O . GLY A 1 364 ? 15.214 -35.279 -3.146 1.00 29.31 364 GLY A O 1
ATOM 2874 N N . TYR A 1 365 ? 13.874 -37.088 -3.416 1.00 32.72 365 TYR A N 1
ATOM 2875 C CA . TYR A 1 365 ? 14.059 -37.845 -2.144 1.00 32.72 365 TYR A CA 1
ATOM 2876 C C . TYR A 1 365 ? 13.494 -37.280 -0.803 1.00 32.72 365 TYR A C 1
ATOM 2878 O O . TYR A 1 365 ? 13.155 -36.104 -0.730 1.00 32.72 365 TYR A O 1
ATOM 2886 N N . PRO A 1 366 ? 13.214 -38.140 0.218 1.00 38.69 366 PRO A N 1
ATOM 2887 C CA . PRO A 1 366 ? 11.852 -38.344 0.718 1.00 38.69 366 PRO A CA 1
ATOM 2888 C C . PRO A 1 366 ? 11.553 -37.812 2.138 1.00 38.69 366 PRO A C 1
ATOM 2890 O O . PRO A 1 366 ? 12.411 -37.700 3.005 1.00 38.69 366 PRO A O 1
ATOM 2893 N N . GLN A 1 367 ? 10.258 -37.563 2.312 1.00 34.44 367 GLN A N 1
ATOM 2894 C CA . GLN A 1 367 ? 9.371 -37.450 3.482 1.00 34.44 367 GLN A CA 1
ATOM 2895 C C . GLN A 1 367 ? 9.804 -38.122 4.815 1.00 34.44 367 GLN A C 1
ATOM 2897 O O . GLN A 1 367 ? 10.213 -39.279 4.785 1.00 34.44 367 GLN A O 1
ATOM 2902 N N . LEU A 1 368 ? 9.599 -37.449 5.974 1.00 34.38 368 LEU A N 1
ATOM 2903 C CA . LEU A 1 368 ? 8.779 -37.873 7.151 1.00 34.38 368 LEU A CA 1
ATOM 2904 C C . LEU A 1 368 ? 8.831 -36.832 8.329 1.00 34.38 368 LEU A C 1
ATOM 2906 O O . LEU A 1 368 ? 9.656 -35.923 8.270 1.00 34.38 368 LEU A O 1
ATOM 2910 N N . PRO A 1 369 ? 7.936 -36.868 9.353 1.00 48.53 369 PRO A N 1
ATOM 2911 C CA . PRO A 1 369 ? 7.079 -35.729 9.727 1.00 48.53 369 PRO A CA 1
ATOM 2912 C C . PRO A 1 369 ? 7.218 -35.279 11.197 1.00 48.53 369 PRO A C 1
ATOM 2914 O O . PRO A 1 369 ? 7.347 -36.133 12.065 1.00 48.53 369 PRO A O 1
ATOM 2917 N N . GLN A 1 370 ? 7.065 -33.987 11.528 1.00 31.92 370 GLN A N 1
ATOM 2918 C CA . GLN A 1 370 ? 6.712 -33.582 12.904 1.00 31.92 370 GLN A CA 1
ATOM 2919 C C . GLN A 1 370 ? 5.849 -32.311 12.969 1.00 31.92 370 GLN A C 1
ATOM 2921 O O . GLN A 1 370 ? 6.087 -31.307 12.303 1.00 31.92 370 GLN A O 1
ATOM 2926 N N . SER A 1 371 ? 4.832 -32.431 13.815 1.00 30.56 371 SER A N 1
ATOM 2927 C CA . SER A 1 371 ? 3.712 -31.555 14.143 1.00 30.56 371 SER A CA 1
ATOM 2928 C C . SER A 1 371 ? 4.039 -30.467 15.184 1.00 30.56 371 SER A C 1
ATOM 2930 O O . SER A 1 371 ? 4.520 -30.816 16.256 1.00 30.56 371 SER A O 1
ATOM 2932 N N . SER A 1 372 ? 3.648 -29.213 14.883 1.00 40.16 372 SER A N 1
ATOM 2933 C CA . SER A 1 372 ? 3.147 -28.107 15.755 1.00 40.16 372 SER A CA 1
ATOM 2934 C C . SER A 1 372 ? 3.915 -27.658 17.032 1.00 40.16 372 SER A C 1
ATOM 2936 O O . SER A 1 372 ? 4.748 -28.376 17.564 1.00 40.16 372 SER A O 1
ATOM 2938 N N . PRO A 1 373 ? 3.582 -26.509 17.672 1.00 51.12 373 PRO A N 1
ATOM 2939 C CA . PRO A 1 373 ? 3.225 -25.185 17.145 1.00 51.12 373 PRO A CA 1
ATOM 2940 C C . PRO A 1 373 ? 3.975 -24.046 17.895 1.00 51.12 373 PRO A C 1
ATOM 2942 O O . PRO A 1 373 ? 3.961 -23.968 19.119 1.00 51.12 373 PRO A O 1
ATOM 2945 N N . SER A 1 374 ? 4.592 -23.087 17.199 1.00 31.92 374 SER A N 1
ATOM 2946 C CA . SER A 1 374 ? 4.659 -21.681 17.659 1.00 31.92 374 SER A CA 1
ATOM 2947 C C . SER A 1 374 ? 5.292 -20.797 16.590 1.00 31.92 374 SER A C 1
ATOM 2949 O O . SER A 1 374 ? 6.387 -21.033 16.085 1.00 31.92 374 SER A O 1
ATOM 2951 N N . ARG A 1 375 ? 4.547 -19.763 16.216 1.00 36.31 375 ARG A N 1
ATOM 2952 C CA . ARG A 1 375 ? 4.852 -18.844 15.125 1.00 36.31 375 ARG A CA 1
ATOM 2953 C C . ARG A 1 375 ? 5.525 -17.593 15.690 1.00 36.31 375 ARG A C 1
ATOM 2955 O O . ARG A 1 375 ? 4.895 -16.838 16.420 1.00 36.31 375 ARG A O 1
ATOM 2962 N N . SER A 1 376 ? 6.765 -17.327 15.286 1.00 31.44 376 SER A N 1
ATOM 2963 C CA . SER A 1 376 ? 7.267 -15.961 15.076 1.00 31.44 376 SER A CA 1
ATOM 2964 C C . SER A 1 376 ? 8.300 -15.961 13.935 1.00 31.44 376 SER A C 1
ATOM 2966 O O . SER A 1 376 ? 8.906 -16.999 13.661 1.00 31.44 376 SER A O 1
ATOM 2968 N N . PRO A 1 377 ? 8.440 -14.863 13.172 1.00 46.72 377 PRO A N 1
ATOM 2969 C CA . PRO A 1 377 ? 8.728 -14.964 11.749 1.00 46.72 377 PRO A CA 1
ATOM 2970 C C . PRO A 1 377 ? 10.182 -14.615 11.432 1.00 46.72 377 PRO A C 1
ATOM 2972 O O . PRO A 1 377 ? 10.427 -13.578 10.838 1.00 46.72 377 PRO A O 1
ATOM 2975 N N . HIS A 1 378 ? 11.156 -15.460 11.767 1.00 32.41 378 HIS A N 1
ATOM 2976 C CA . HIS A 1 378 ? 12.496 -15.350 11.179 1.00 32.41 378 HIS A CA 1
ATOM 2977 C C . HIS A 1 378 ? 13.108 -16.737 10.985 1.00 32.41 378 HIS A C 1
ATOM 2979 O O . HIS A 1 378 ? 13.329 -17.471 11.942 1.00 32.41 378 HIS A O 1
ATOM 2985 N N . GLY A 1 379 ? 13.370 -17.088 9.724 1.00 41.75 379 GLY A N 1
ATOM 2986 C CA . GLY A 1 379 ? 14.000 -18.345 9.346 1.00 41.75 379 GLY A CA 1
ATOM 2987 C C . GLY A 1 379 ? 15.424 -18.448 9.882 1.00 41.75 379 GLY A C 1
ATOM 2988 O O . GLY A 1 379 ? 16.321 -17.769 9.391 1.00 41.75 379 GLY A O 1
ATOM 2989 N N . PHE A 1 380 ? 15.606 -19.330 10.859 1.00 35.06 380 PHE A N 1
ATOM 2990 C CA . PHE A 1 380 ? 16.826 -20.092 11.086 1.00 35.06 380 PHE A CA 1
ATOM 2991 C C . PHE A 1 380 ? 16.411 -21.499 11.518 1.00 35.06 380 PHE A C 1
ATOM 2993 O O . PHE A 1 380 ? 15.496 -21.670 12.321 1.00 35.06 380 PHE A O 1
ATOM 3000 N N . VAL A 1 381 ? 17.058 -22.499 10.925 1.00 41.16 381 VAL A N 1
ATOM 3001 C CA . VAL A 1 381 ? 16.843 -23.920 11.201 1.00 41.16 381 VAL A CA 1
ATOM 3002 C C . VAL A 1 381 ? 17.204 -24.185 12.662 1.00 41.16 381 VAL A C 1
ATOM 3004 O O . VAL A 1 381 ? 18.376 -24.188 13.034 1.00 41.16 381 VAL A O 1
ATOM 3007 N N . ARG A 1 382 ? 16.182 -24.363 13.501 1.00 37.09 382 ARG A N 1
ATOM 3008 C CA . ARG A 1 382 ? 16.322 -24.815 14.885 1.00 37.09 382 ARG A CA 1
ATOM 3009 C C . ARG A 1 382 ? 16.650 -26.306 14.836 1.00 37.09 382 ARG A C 1
ATOM 3011 O O . ARG A 1 382 ? 15.805 -27.103 14.442 1.00 37.09 382 ARG A O 1
ATOM 3018 N N . LEU A 1 383 ? 17.884 -26.673 15.179 1.00 41.91 383 LEU A N 1
ATOM 3019 C CA . LEU A 1 383 ? 18.276 -28.073 15.342 1.00 41.91 383 LEU A CA 1
ATOM 3020 C C . LEU A 1 383 ? 17.403 -28.706 16.432 1.00 41.91 383 LEU A C 1
ATOM 3022 O O . LEU A 1 383 ? 17.475 -28.337 17.603 1.00 41.91 383 LEU A O 1
ATOM 3026 N N . HIS A 1 384 ? 16.549 -29.638 16.018 1.00 39.88 384 HIS A N 1
ATOM 3027 C CA . HIS A 1 384 ? 15.696 -30.436 16.887 1.00 39.88 384 HIS A CA 1
ATOM 3028 C C . HIS A 1 384 ? 16.569 -31.500 17.567 1.00 39.88 384 HIS A C 1
ATOM 3030 O O . HIS A 1 384 ? 16.765 -32.593 17.046 1.00 39.88 384 HIS A O 1
ATOM 3036 N N . LEU A 1 385 ? 17.153 -31.157 18.715 1.00 42.50 385 LEU A N 1
ATOM 3037 C CA . LEU A 1 385 ? 17.887 -32.095 19.567 1.00 42.50 385 LEU A CA 1
ATOM 3038 C C . LEU A 1 385 ? 16.963 -32.606 20.686 1.00 42.50 385 LEU A C 1
ATOM 3040 O O . LEU A 1 385 ? 17.248 -32.428 21.866 1.00 42.50 385 LEU A O 1
ATOM 3044 N N . ILE A 1 386 ? 15.807 -33.163 20.312 1.00 39.75 386 ILE A N 1
ATOM 3045 C CA . ILE A 1 386 ? 14.789 -33.647 21.265 1.00 39.75 386 ILE A CA 1
ATOM 3046 C C . ILE A 1 386 ? 14.924 -35.142 21.596 1.00 39.75 386 ILE A C 1
ATOM 3048 O O . ILE A 1 386 ? 14.351 -35.584 22.583 1.00 39.75 386 ILE A O 1
ATOM 3052 N N . ASP A 1 387 ? 15.807 -35.887 20.925 1.00 38.19 387 ASP A N 1
ATOM 3053 C CA . ASP A 1 387 ? 15.929 -37.336 21.166 1.00 38.19 387 ASP A CA 1
ATOM 3054 C C . ASP A 1 387 ? 17.209 -37.772 21.899 1.00 38.19 387 ASP A C 1
ATOM 3056 O O . ASP A 1 387 ? 17.674 -38.897 21.737 1.00 38.19 387 ASP A O 1
ATOM 3060 N N . THR A 1 388 ? 17.790 -36.926 22.759 1.00 41.56 388 THR A N 1
ATOM 3061 C CA . THR A 1 388 ? 18.792 -37.411 23.729 1.00 41.56 388 THR A CA 1
ATOM 3062 C C . THR A 1 388 ? 18.413 -37.026 25.152 1.00 41.56 388 THR A C 1
ATOM 3064 O O . THR A 1 388 ? 18.301 -35.854 25.502 1.00 41.56 388 THR A O 1
ATOM 3067 N N . SER A 1 389 ? 18.201 -38.055 25.974 1.00 50.50 389 SER A N 1
ATOM 3068 C CA . SER A 1 389 ? 17.907 -37.995 27.403 1.00 50.50 389 SER A CA 1
ATOM 3069 C C . SER A 1 389 ? 19.079 -37.377 28.168 1.00 50.50 389 SER A C 1
ATOM 3071 O O . SER A 1 389 ? 19.947 -38.087 28.682 1.00 50.50 389 SER A O 1
ATOM 3073 N N . LEU A 1 390 ? 19.142 -36.050 28.206 1.00 51.12 390 LEU A N 1
ATOM 3074 C CA . LEU A 1 390 ? 20.156 -35.321 28.954 1.00 51.12 390 LEU A CA 1
ATOM 3075 C C . LEU A 1 390 ? 19.579 -34.841 30.298 1.00 51.12 390 LEU A C 1
ATOM 3077 O O . LEU A 1 390 ? 18.420 -34.444 30.378 1.00 51.12 390 LEU A O 1
ATOM 3081 N N . PRO A 1 391 ? 20.364 -34.888 31.388 1.00 57.66 391 PRO A N 1
ATOM 3082 C CA . PRO A 1 391 ? 19.936 -34.422 32.703 1.00 57.66 391 PRO A CA 1
ATOM 3083 C C . PRO A 1 391 ? 19.421 -32.971 32.700 1.00 57.66 391 PRO A C 1
ATOM 3085 O O . PRO A 1 391 ? 20.026 -32.092 32.088 1.00 57.66 391 PRO A O 1
ATOM 3088 N N . ASN A 1 392 ? 18.370 -32.687 33.475 1.00 63.09 392 ASN A N 1
ATOM 3089 C CA . ASN A 1 392 ? 17.688 -31.380 33.549 1.00 63.09 392 ASN A CA 1
ATOM 3090 C C . ASN A 1 392 ? 18.608 -30.164 33.801 1.00 63.09 392 ASN A C 1
ATOM 3092 O O . ASN A 1 392 ? 18.276 -29.049 33.403 1.00 63.09 392 ASN A O 1
ATOM 3096 N N . TRP A 1 393 ? 19.778 -30.355 34.422 1.00 71.56 393 TRP A N 1
ATOM 3097 C CA . TRP A 1 393 ? 20.752 -29.278 34.650 1.00 71.56 393 TRP A CA 1
ATOM 3098 C C . TRP A 1 393 ? 21.483 -28.839 33.368 1.00 71.56 393 TRP A C 1
ATOM 3100 O O . TRP A 1 393 ? 21.846 -27.671 33.237 1.00 71.56 393 TRP A O 1
ATOM 3110 N N . LEU A 1 394 ? 21.637 -29.739 32.390 1.00 63.69 394 LEU A N 1
ATOM 3111 C CA . LEU A 1 394 ? 22.214 -29.427 31.082 1.00 63.69 394 LEU A CA 1
ATOM 3112 C C . LEU A 1 394 ? 21.212 -28.714 30.174 1.00 63.69 394 LEU A C 1
ATOM 3114 O O . LEU A 1 394 ? 21.622 -27.854 29.403 1.00 63.69 394 LEU A O 1
ATOM 3118 N N . HIS A 1 395 ? 19.908 -28.964 30.319 1.00 63.62 395 HIS A N 1
ATOM 3119 C CA . HIS A 1 395 ? 18.884 -28.213 29.585 1.00 63.62 395 HIS A CA 1
ATOM 3120 C C . HIS A 1 395 ? 18.925 -26.711 29.901 1.00 63.62 395 HIS A C 1
ATOM 3122 O O . HIS A 1 395 ? 18.794 -25.894 28.993 1.00 63.62 395 HIS A O 1
ATOM 3128 N N . SER A 1 396 ? 19.187 -26.333 31.158 1.00 67.44 396 SER A N 1
ATOM 3129 C CA . SER A 1 396 ? 19.318 -24.921 31.542 1.00 67.44 396 SER A CA 1
ATOM 3130 C C . SER A 1 396 ? 20.591 -24.270 30.991 1.00 67.44 396 SER A C 1
ATOM 313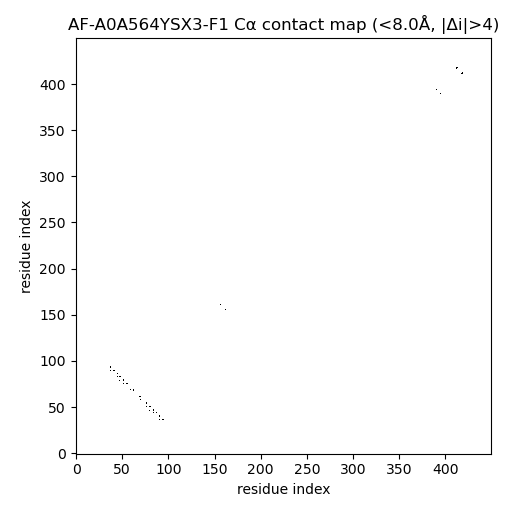2 O O . SER A 1 396 ? 20.577 -23.083 30.669 1.00 67.44 396 SER A O 1
ATOM 3134 N N . LEU A 1 397 ? 21.687 -25.026 30.874 1.00 66.19 397 LEU A N 1
ATOM 3135 C CA . LEU A 1 397 ? 22.938 -24.536 30.291 1.00 66.19 397 LEU A CA 1
ATOM 3136 C C . LEU A 1 397 ? 22.843 -24.437 28.768 1.00 66.19 397 LEU A C 1
ATOM 3138 O O . LEU A 1 397 ? 23.252 -23.430 28.203 1.00 66.19 397 LEU A O 1
ATOM 3142 N N . VAL A 1 398 ? 22.247 -25.430 28.109 1.00 68.94 398 VAL A N 1
ATOM 3143 C CA . VAL A 1 398 ? 22.026 -25.431 26.658 1.00 68.94 398 VAL A CA 1
ATOM 3144 C C . VAL A 1 398 ? 21.050 -24.325 26.262 1.00 68.94 398 VAL A C 1
ATOM 3146 O O . VAL A 1 398 ? 21.334 -23.591 25.323 1.00 68.94 398 VAL A O 1
ATOM 3149 N N . ALA A 1 399 ? 19.966 -24.117 27.015 1.00 69.44 399 ALA A N 1
ATOM 3150 C CA . ALA A 1 399 ? 19.056 -22.995 26.784 1.00 69.44 399 ALA A CA 1
ATOM 3151 C C . ALA A 1 399 ? 19.734 -21.632 27.021 1.00 69.44 399 ALA A C 1
ATOM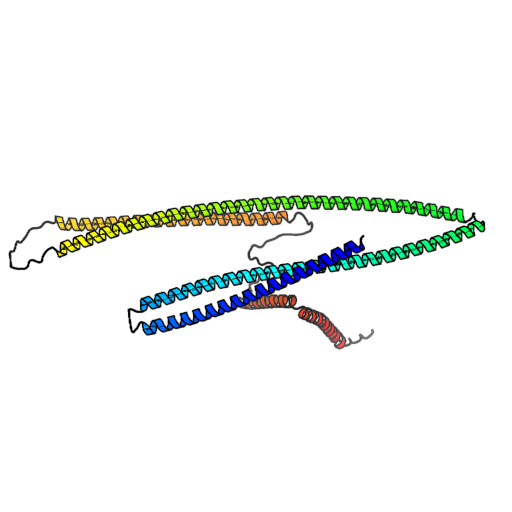 3153 O O . ALA A 1 399 ? 19.485 -20.682 26.281 1.00 69.44 399 ALA A O 1
ATOM 3154 N N . GLY A 1 400 ? 20.623 -21.537 28.016 1.00 73.25 400 GLY A N 1
ATOM 3155 C CA . GLY A 1 400 ? 21.417 -20.331 28.262 1.00 73.25 400 GLY A CA 1
ATOM 3156 C C . GLY A 1 400 ? 22.427 -20.042 27.148 1.00 73.25 400 GLY A C 1
ATOM 3157 O O . GLY A 1 400 ? 22.595 -18.889 26.755 1.00 73.25 400 GLY A O 1
ATOM 3158 N N . VAL A 1 401 ? 23.066 -21.081 26.604 1.00 75.06 401 VAL A N 1
ATOM 3159 C CA . VAL A 1 401 ? 23.975 -20.969 25.455 1.00 75.06 401 VAL A CA 1
ATOM 3160 C C . VAL A 1 401 ? 23.205 -20.611 24.188 1.00 75.06 401 VAL A C 1
ATOM 3162 O O . VAL A 1 401 ? 23.688 -19.781 23.426 1.00 75.06 401 VAL A O 1
ATOM 3165 N N . ASP A 1 402 ? 22.008 -21.159 23.981 1.00 74.25 402 ASP A N 1
ATOM 3166 C CA . ASP A 1 402 ? 21.170 -20.851 22.819 1.00 74.25 402 ASP A CA 1
ATOM 3167 C C . ASP A 1 402 ? 20.680 -19.392 22.858 1.00 74.25 402 ASP A C 1
ATOM 3169 O O . ASP A 1 402 ? 20.852 -18.655 21.890 1.00 74.25 402 ASP A O 1
ATOM 3173 N N . ASP A 1 403 ? 20.205 -18.895 24.008 1.00 72.19 403 ASP A N 1
ATOM 3174 C CA . ASP A 1 403 ? 19.835 -17.477 24.164 1.00 72.19 403 ASP A CA 1
ATOM 3175 C C . ASP A 1 403 ? 21.057 -16.548 24.025 1.00 72.19 403 ASP A C 1
ATOM 3177 O O . ASP A 1 403 ? 20.991 -15.495 23.381 1.00 72.19 403 ASP A O 1
ATOM 3181 N N . TRP A 1 404 ? 22.219 -16.953 24.551 1.00 77.06 404 TRP A N 1
ATOM 3182 C CA . TRP A 1 404 ? 23.465 -16.210 24.356 1.00 77.06 404 TRP A CA 1
ATOM 3183 C C . TRP A 1 404 ? 23.897 -16.192 22.884 1.00 77.06 404 TRP A C 1
ATOM 3185 O O . TRP A 1 404 ? 24.269 -15.134 22.371 1.00 77.06 404 TRP A O 1
ATOM 3195 N N . MET A 1 405 ? 23.782 -17.317 22.178 1.00 72.19 405 MET A N 1
ATOM 3196 C CA . MET A 1 405 ? 24.140 -17.454 20.767 1.00 72.19 405 MET A CA 1
ATOM 3197 C C . MET A 1 405 ? 23.184 -16.660 19.869 1.00 72.19 405 MET A C 1
ATOM 3199 O O . MET A 1 405 ? 23.637 -15.955 18.968 1.00 72.19 405 MET A O 1
ATOM 3203 N N . ILE A 1 406 ? 21.882 -16.664 20.160 1.00 72.44 406 ILE A N 1
ATOM 3204 C CA . ILE A 1 406 ? 20.877 -15.861 19.448 1.00 72.44 406 ILE A CA 1
ATOM 3205 C C . ILE A 1 406 ? 21.148 -14.365 19.646 1.00 72.44 406 ILE A C 1
ATOM 3207 O O . ILE A 1 406 ? 21.154 -13.595 18.679 1.00 72.44 406 ILE A O 1
ATOM 3211 N N . ARG A 1 407 ? 21.447 -13.935 20.878 1.00 77.56 407 ARG A N 1
ATOM 3212 C CA . ARG A 1 407 ? 21.823 -12.540 21.171 1.00 77.56 407 ARG A CA 1
ATOM 3213 C C . ARG A 1 407 ? 23.145 -12.156 20.514 1.00 77.56 407 ARG A C 1
ATOM 3215 O O . ARG A 1 407 ? 23.269 -11.033 20.026 1.00 77.56 407 ARG A O 1
ATOM 3222 N N . PHE A 1 408 ? 24.106 -13.071 20.448 1.00 73.25 408 PHE A N 1
ATOM 3223 C CA . PHE A 1 408 ? 25.386 -12.870 19.775 1.00 73.25 408 PHE A CA 1
ATOM 3224 C C . PHE A 1 408 ? 25.211 -12.706 18.258 1.00 73.25 408 PHE A C 1
ATOM 3226 O O . PHE A 1 408 ? 25.734 -11.755 17.674 1.00 73.25 408 PHE A O 1
ATOM 3233 N N . VAL A 1 409 ? 24.384 -13.541 17.624 1.00 72.31 409 VAL A N 1
ATOM 3234 C CA . VAL A 1 409 ? 24.042 -13.441 16.195 1.00 72.31 409 VAL A CA 1
ATOM 3235 C C . VAL A 1 409 ? 23.257 -12.158 15.896 1.00 72.31 409 VAL A C 1
ATOM 3237 O O . VAL A 1 409 ? 23.534 -11.467 14.911 1.00 72.31 409 VAL A O 1
ATOM 3240 N N . ALA A 1 410 ? 22.328 -11.762 16.769 1.00 70.56 410 ALA A N 1
ATOM 3241 C CA . ALA A 1 410 ? 21.611 -10.494 16.643 1.00 70.56 410 ALA A CA 1
ATOM 3242 C C . ALA A 1 410 ? 22.544 -9.279 16.814 1.00 70.56 410 ALA A C 1
ATOM 3244 O O . ALA A 1 410 ? 22.434 -8.296 16.073 1.00 70.56 410 ALA A O 1
ATOM 3245 N N . MET A 1 411 ? 23.504 -9.351 17.741 1.00 70.31 411 MET A N 1
ATOM 3246 C CA . MET A 1 411 ? 24.525 -8.321 17.949 1.00 70.31 411 MET A CA 1
ATOM 3247 C C . MET A 1 411 ? 25.450 -8.195 16.729 1.00 70.31 411 MET A C 1
ATOM 3249 O O . MET A 1 411 ? 25.691 -7.078 16.260 1.00 70.31 411 MET A O 1
ATOM 3253 N N . LEU A 1 412 ? 25.884 -9.324 16.157 1.00 67.31 412 LEU A N 1
ATOM 3254 C CA . LEU A 1 412 ? 26.625 -9.386 14.895 1.00 67.31 412 LEU A CA 1
ATOM 3255 C C . LEU A 1 412 ? 25.819 -8.768 13.749 1.00 67.31 412 LEU A C 1
ATOM 3257 O O . LEU A 1 412 ? 26.369 -8.035 12.926 1.00 67.31 412 LEU A O 1
ATOM 3261 N N . ARG A 1 413 ? 24.500 -8.991 13.697 1.00 70.69 413 ARG A N 1
ATOM 3262 C CA . ARG A 1 413 ? 23.647 -8.405 12.656 1.00 70.69 413 ARG A CA 1
ATOM 3263 C C . ARG A 1 413 ? 23.479 -6.892 12.822 1.00 70.69 413 ARG A C 1
ATOM 3265 O O . ARG A 1 413 ? 23.435 -6.187 11.818 1.00 70.69 413 ARG A O 1
ATOM 3272 N N . ARG A 1 414 ? 23.430 -6.375 14.049 1.00 80.62 414 ARG A N 1
ATOM 3273 C CA . ARG A 1 414 ? 23.135 -4.958 14.322 1.00 80.62 414 ARG A CA 1
ATOM 3274 C C . ARG A 1 414 ? 24.369 -4.046 14.318 1.00 80.62 414 ARG A C 1
ATOM 3276 O O . ARG A 1 414 ? 24.207 -2.839 14.164 1.00 80.62 414 ARG A O 1
ATOM 3283 N N . ARG A 1 415 ? 25.588 -4.584 14.476 1.00 78.81 415 ARG A N 1
ATOM 3284 C CA . ARG A 1 415 ? 26.836 -3.796 14.523 1.00 78.81 415 ARG A CA 1
ATOM 3285 C C . ARG A 1 415 ? 27.850 -4.240 13.451 1.00 78.81 415 ARG A C 1
ATOM 3287 O O . ARG A 1 415 ? 28.536 -5.241 13.653 1.00 78.81 415 ARG A O 1
ATOM 3294 N N . PRO A 1 416 ? 28.019 -3.487 12.343 1.00 72.25 416 PRO A N 1
ATOM 3295 C CA . PRO A 1 416 ? 28.931 -3.864 11.256 1.00 72.25 416 PRO A CA 1
ATOM 3296 C C . PRO A 1 416 ? 30.412 -3.921 11.680 1.00 72.25 416 PRO A C 1
ATOM 3298 O O . PRO A 1 416 ? 31.153 -4.749 11.160 1.00 72.25 416 PRO A O 1
ATOM 3301 N N . MET A 1 417 ? 30.832 -3.137 12.683 1.00 79.38 417 MET A N 1
ATOM 3302 C CA . MET A 1 417 ? 32.201 -3.172 13.233 1.00 79.38 417 MET A CA 1
ATOM 3303 C C . MET A 1 417 ? 32.569 -4.524 13.865 1.00 79.38 417 MET A C 1
ATOM 3305 O O . MET A 1 417 ? 33.708 -4.967 13.756 1.00 79.38 417 MET A O 1
ATOM 3309 N N . 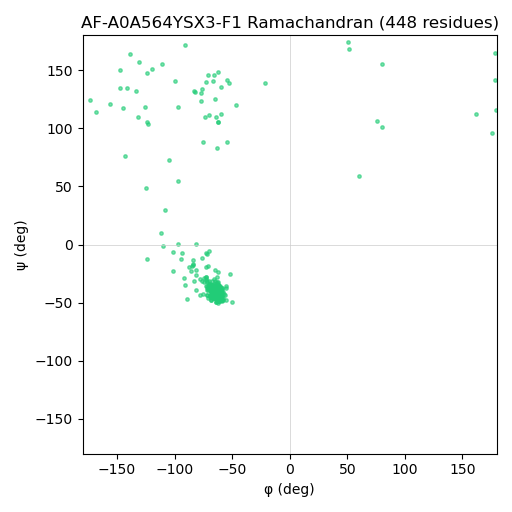ILE A 1 418 ? 31.606 -5.210 14.496 1.00 79.88 418 ILE A N 1
ATOM 3310 C CA . ILE A 1 418 ? 31.845 -6.515 15.137 1.00 79.88 418 ILE A CA 1
ATOM 3311 C C . ILE A 1 418 ? 32.027 -7.598 14.073 1.00 79.88 418 ILE A C 1
ATOM 3313 O O . ILE A 1 418 ? 32.876 -8.471 14.227 1.00 79.88 418 ILE A O 1
ATOM 3317 N N . ARG A 1 419 ? 31.295 -7.507 12.953 1.00 77.44 419 ARG A N 1
ATOM 3318 C CA . ARG A 1 419 ? 31.513 -8.397 11.803 1.00 77.44 419 ARG A CA 1
ATOM 3319 C C . ARG A 1 419 ? 32.916 -8.230 11.230 1.00 77.44 419 ARG A C 1
ATOM 3321 O O . ARG A 1 419 ? 33.560 -9.225 10.931 1.00 77.44 419 ARG A O 1
ATOM 3328 N N . LEU A 1 420 ? 33.396 -6.990 11.114 1.00 79.94 420 LEU A N 1
ATOM 3329 C CA . LEU A 1 420 ? 34.739 -6.706 10.609 1.00 79.94 420 LEU A CA 1
ATOM 3330 C C . LEU A 1 420 ? 35.816 -7.271 11.546 1.00 79.94 420 LEU A C 1
ATOM 3332 O O . LEU A 1 420 ? 36.757 -7.900 11.076 1.00 79.94 420 LEU A O 1
ATOM 3336 N N . LEU A 1 421 ? 35.630 -7.143 12.864 1.00 81.19 421 LEU A N 1
ATOM 3337 C CA . LEU A 1 421 ? 36.534 -7.720 13.862 1.00 81.19 421 LEU A CA 1
ATOM 3338 C C . LEU A 1 421 ? 36.516 -9.260 13.855 1.00 81.19 421 LEU A C 1
ATOM 3340 O O . LEU A 1 421 ? 37.567 -9.874 14.001 1.00 81.19 421 LEU A O 1
ATOM 3344 N N . LEU A 1 422 ? 35.355 -9.886 13.622 1.00 80.44 422 LEU A N 1
ATOM 3345 C CA . LEU A 1 422 ? 35.227 -11.342 13.496 1.00 80.44 422 LEU A CA 1
ATOM 3346 C C . LEU A 1 422 ? 35.900 -11.871 12.221 1.00 80.44 422 LEU A C 1
ATOM 3348 O O . LEU A 1 422 ? 36.605 -12.871 12.282 1.00 80.44 422 LEU A O 1
ATOM 3352 N N . VAL A 1 423 ? 35.722 -11.195 11.082 1.00 81.50 423 VAL A N 1
ATOM 3353 C CA . VAL A 1 423 ? 36.392 -11.547 9.816 1.00 81.50 423 VAL A CA 1
ATOM 3354 C C . VAL A 1 423 ? 37.903 -11.346 9.930 1.00 81.50 423 VAL A C 1
ATOM 3356 O O . VAL A 1 423 ? 38.665 -12.209 9.504 1.00 81.50 423 VAL A O 1
ATOM 3359 N N . LEU A 1 424 ? 38.344 -10.254 10.565 1.00 84.50 424 LEU A N 1
ATOM 3360 C CA . LEU A 1 424 ? 39.756 -10.022 10.865 1.00 84.50 424 LEU A CA 1
ATOM 3361 C C . LEU A 1 424 ? 40.313 -11.140 11.754 1.00 84.50 424 LEU A C 1
ATOM 3363 O O . LEU A 1 424 ? 41.368 -11.681 11.453 1.00 84.50 424 LEU A O 1
ATOM 3367 N N . TYR A 1 425 ? 39.596 -11.527 12.810 1.00 89.38 425 TYR A N 1
ATOM 3368 C CA . TYR A 1 425 ? 39.997 -12.621 13.692 1.00 89.38 425 TYR A CA 1
ATOM 3369 C C . TYR A 1 425 ? 40.059 -13.963 12.949 1.00 89.38 425 TYR A C 1
ATOM 3371 O O . TYR A 1 425 ? 41.065 -14.660 13.050 1.00 89.38 425 TYR A O 1
ATOM 3379 N N . LEU A 1 426 ? 39.050 -14.292 12.132 1.00 82.94 426 LEU A N 1
ATOM 3380 C CA . LEU A 1 426 ? 39.039 -15.502 11.303 1.00 82.94 426 LEU A CA 1
ATOM 3381 C C . LEU A 1 426 ? 40.132 -15.520 10.228 1.00 82.94 426 LEU A C 1
ATOM 3383 O O . LEU A 1 426 ? 40.463 -16.598 9.761 1.00 82.94 426 LEU A O 1
ATOM 3387 N N . GLY A 1 427 ? 40.674 -14.373 9.814 1.00 84.94 427 GLY A N 1
ATOM 3388 C CA . GLY A 1 427 ? 41.798 -14.308 8.875 1.00 84.94 427 GLY A CA 1
ATOM 3389 C C . GLY A 1 427 ? 43.159 -14.338 9.573 1.00 84.94 427 GLY A C 1
ATOM 3390 O O . GLY A 1 427 ? 44.048 -15.097 9.191 1.00 84.94 427 GLY A O 1
ATOM 3391 N N . VAL A 1 428 ? 43.320 -13.537 10.628 1.00 88.88 428 VAL A N 1
ATOM 3392 C CA . VAL A 1 428 ? 44.581 -13.387 11.369 1.00 88.88 428 VAL A CA 1
ATOM 3393 C C . VAL A 1 428 ? 44.895 -14.632 12.195 1.00 88.88 428 VAL A C 1
ATOM 3395 O O . VAL A 1 428 ? 46.059 -15.006 12.293 1.00 88.88 428 VAL A O 1
ATOM 3398 N N . PHE A 1 429 ? 43.892 -15.310 12.757 1.00 86.81 429 PHE A N 1
ATOM 3399 C CA . PHE A 1 429 ? 44.108 -16.493 13.593 1.00 86.81 429 PHE A CA 1
ATOM 3400 C C . PHE A 1 429 ? 44.658 -17.702 12.809 1.00 86.81 429 PHE A C 1
ATOM 3402 O O . PHE A 1 429 ? 45.658 -18.272 13.251 1.00 86.81 429 PHE A O 1
ATOM 3409 N N . PRO A 1 430 ? 44.125 -18.070 11.625 1.00 83.88 430 PRO A N 1
ATOM 3410 C CA . PRO A 1 430 ? 44.735 -19.098 10.783 1.00 83.88 430 PRO A CA 1
ATOM 3411 C C . PRO A 1 430 ? 46.111 -18.702 10.258 1.00 83.88 430 PRO A C 1
ATOM 3413 O O . PRO A 1 430 ? 46.988 -19.552 10.190 1.00 83.88 430 PRO A O 1
ATOM 3416 N N . LEU A 1 431 ? 46.323 -17.425 9.917 1.00 85.12 431 LEU A N 1
ATOM 3417 C CA . LEU A 1 431 ? 47.637 -16.920 9.505 1.00 85.12 431 LEU A CA 1
ATOM 3418 C C . LEU A 1 431 ? 48.664 -17.036 10.634 1.00 85.12 431 LEU A C 1
ATOM 3420 O O . LEU A 1 431 ? 49.794 -17.454 10.401 1.00 85.12 431 LEU A O 1
ATOM 3424 N N . TRP A 1 432 ? 48.262 -16.715 11.863 1.00 90.94 432 TRP A N 1
ATOM 3425 C CA . TRP A 1 432 ? 49.099 -16.876 13.043 1.00 90.94 432 TRP A CA 1
ATOM 3426 C C . TRP A 1 432 ? 49.417 -18.351 13.306 1.00 90.94 432 TRP A C 1
ATOM 3428 O O . TRP A 1 432 ? 50.586 -18.688 13.464 1.00 90.94 432 TRP A O 1
ATOM 3438 N N . LEU A 1 433 ? 48.418 -19.241 13.253 1.00 86.00 433 LEU A N 1
ATOM 3439 C CA . LEU A 1 433 ? 48.623 -20.688 13.387 1.00 86.00 433 LEU A CA 1
ATOM 3440 C C . LEU A 1 433 ? 49.527 -21.256 12.290 1.00 86.00 433 LEU A C 1
ATOM 3442 O O . LEU A 1 433 ? 50.412 -22.050 12.589 1.00 86.00 433 LEU A O 1
ATOM 3446 N N . LEU A 1 434 ? 49.343 -20.837 11.037 1.00 84.75 434 LEU A N 1
ATOM 3447 C CA . LEU A 1 434 ? 50.183 -21.248 9.913 1.00 84.75 434 LEU A CA 1
ATOM 3448 C C . LEU A 1 434 ? 51.633 -20.802 10.125 1.00 84.75 434 LEU A C 1
ATOM 3450 O O . LEU A 1 434 ? 52.547 -21.609 9.982 1.00 84.75 434 LEU A O 1
ATOM 3454 N N . CYS A 1 435 ? 51.846 -19.544 10.520 1.00 83.81 435 CYS A N 1
ATOM 3455 C CA . CYS A 1 435 ? 53.169 -19.036 10.871 1.00 83.81 435 CYS A CA 1
ATOM 3456 C C . CYS A 1 435 ? 53.780 -19.805 12.045 1.00 83.81 435 CYS A C 1
ATOM 3458 O O . CYS A 1 435 ? 54.950 -20.162 11.979 1.00 83.81 435 CYS A O 1
ATOM 3460 N N . SER A 1 436 ? 53.013 -20.102 13.096 1.00 85.19 436 SER A N 1
ATOM 3461 C CA . SER A 1 436 ? 53.491 -20.908 14.221 1.00 85.19 436 SER A CA 1
ATOM 3462 C C . SER A 1 436 ? 53.862 -22.322 13.788 1.00 85.19 436 SER A C 1
ATOM 3464 O O . SER A 1 436 ? 54.919 -22.799 14.171 1.00 85.19 436 SER A O 1
ATOM 3466 N N . VAL A 1 437 ? 53.063 -22.986 12.954 1.00 82.56 437 VAL A N 1
ATOM 3467 C CA . VAL A 1 437 ? 53.408 -24.318 12.443 1.00 82.56 437 VAL A CA 1
ATOM 3468 C C . VAL A 1 437 ? 54.683 -24.251 11.609 1.00 82.56 437 VAL A C 1
ATOM 3470 O O . VAL A 1 437 ? 55.581 -25.037 11.858 1.00 82.56 437 VAL A O 1
ATOM 3473 N N . LEU A 1 438 ? 54.822 -23.277 10.707 1.00 78.25 438 LEU A N 1
ATOM 3474 C CA . LEU A 1 438 ? 56.022 -23.122 9.877 1.00 78.25 438 LEU A CA 1
ATOM 3475 C C . LEU A 1 438 ? 57.282 -22.769 10.683 1.00 78.25 438 LEU A C 1
ATOM 3477 O O . LEU A 1 438 ? 58.373 -23.217 10.340 1.00 78.25 438 LEU A O 1
ATOM 3481 N N . LEU A 1 439 ? 57.145 -21.977 11.749 1.00 77.75 439 LEU A N 1
ATOM 3482 C CA . LEU A 1 439 ? 58.256 -21.574 12.617 1.00 77.75 439 LEU A CA 1
ATOM 3483 C C . LEU A 1 439 ? 58.623 -22.646 13.654 1.00 77.75 439 LEU A C 1
ATOM 3485 O O . LEU A 1 439 ? 59.768 -22.680 14.099 1.00 77.75 439 LEU A O 1
ATOM 3489 N N . PHE A 1 440 ? 57.676 -23.506 14.043 1.00 72.81 440 PHE A N 1
ATOM 3490 C CA . PHE A 1 440 ? 57.870 -24.534 15.070 1.00 72.81 440 PHE A CA 1
ATOM 3491 C C . PHE A 1 440 ? 57.893 -25.972 14.534 1.00 72.81 440 PHE A C 1
ATOM 3493 O O . PHE A 1 440 ? 58.111 -26.883 15.329 1.00 72.81 440 PHE A O 1
ATOM 3500 N N . THR A 1 441 ? 57.725 -26.223 13.229 1.00 55.56 441 THR A N 1
ATOM 3501 C CA . THR A 1 441 ? 58.031 -27.536 12.639 1.00 55.56 441 THR A CA 1
ATOM 3502 C C . THR A 1 441 ? 59.546 -27.754 12.629 1.00 55.56 441 THR A C 1
ATOM 3504 O O . THR A 1 441 ? 60.243 -27.062 11.883 1.00 55.56 441 THR A O 1
ATOM 3507 N N . PRO A 1 442 ? 60.089 -28.696 13.425 1.00 68.06 442 PRO A N 1
ATOM 3508 C CA . PRO A 1 442 ? 61.510 -29.004 13.380 1.00 68.06 442 PRO A CA 1
ATOM 3509 C C . PRO A 1 442 ? 61.849 -29.739 12.067 1.00 68.06 442 PRO A C 1
ATOM 3511 O O . PRO A 1 442 ? 61.030 -30.524 11.579 1.00 68.06 442 PRO A O 1
ATOM 3514 N N . PRO A 1 443 ? 63.043 -29.525 11.482 1.00 60.41 443 PRO A N 1
ATOM 3515 C CA . PRO A 1 443 ? 63.463 -30.233 10.277 1.00 60.41 443 PRO A CA 1
ATOM 3516 C C . PRO A 1 443 ? 63.608 -31.734 10.573 1.00 60.41 443 PRO A C 1
ATOM 3518 O O . PRO A 1 443 ? 64.316 -32.126 11.502 1.00 60.41 443 PRO A O 1
ATOM 3521 N N . ALA A 1 444 ? 62.916 -32.578 9.803 1.00 57.38 444 ALA A N 1
ATOM 3522 C CA . ALA A 1 444 ? 62.964 -34.029 9.971 1.00 57.38 444 ALA A CA 1
ATOM 3523 C C . ALA A 1 444 ? 64.365 -34.597 9.626 1.00 57.38 444 ALA A C 1
ATOM 3525 O O . ALA A 1 444 ? 64.988 -34.134 8.666 1.00 57.38 444 ALA A O 1
ATOM 3526 N N . PRO A 1 445 ? 64.867 -35.594 10.384 1.00 57.28 445 PRO A N 1
ATOM 3527 C CA . PRO A 1 445 ? 66.208 -36.153 10.217 1.00 57.28 445 PRO A CA 1
ATOM 3528 C C . PRO A 1 445 ? 66.327 -37.027 8.957 1.00 57.28 445 PRO A C 1
ATOM 3530 O O . PRO A 1 445 ? 65.430 -37.801 8.624 1.00 57.28 445 PRO A O 1
ATOM 3533 N N . SER A 1 446 ? 67.462 -36.899 8.267 1.00 53.47 446 SER A N 1
ATOM 3534 C CA . SER A 1 446 ? 67.821 -37.607 7.032 1.00 53.47 446 SER A CA 1
ATOM 3535 C C . SER A 1 446 ? 67.851 -39.136 7.194 1.00 53.47 446 SER A C 1
ATOM 3537 O O . SER A 1 446 ? 68.487 -39.612 8.139 1.00 53.47 446 SER A O 1
ATOM 3539 N N . PRO A 1 447 ? 67.292 -39.924 6.256 1.00 58.19 447 PRO A N 1
ATOM 3540 C CA . PRO A 1 447 ? 67.529 -41.361 6.211 1.00 58.19 447 PRO A CA 1
ATOM 3541 C C . PRO A 1 447 ? 68.858 -41.673 5.496 1.00 58.19 447 PRO A C 1
ATOM 3543 O O . PRO A 1 447 ? 69.139 -41.156 4.414 1.00 58.19 447 PRO A O 1
ATOM 3546 N N . HIS A 1 448 ? 69.674 -42.514 6.134 1.00 45.66 448 HIS A N 1
ATOM 3547 C CA . HIS A 1 448 ? 70.931 -43.066 5.617 1.00 45.66 448 HIS A CA 1
ATOM 3548 C C . HIS A 1 448 ? 70.720 -43.933 4.352 1.00 45.66 448 HIS A C 1
ATOM 3550 O O . HIS A 1 448 ? 69.681 -44.588 4.248 1.00 45.66 448 HIS A O 1
ATOM 3556 N N . PRO A 1 449 ? 71.691 -43.971 3.413 1.00 56.22 449 PRO A N 1
ATOM 3557 C CA . PRO A 1 449 ? 71.654 -44.823 2.220 1.00 56.22 449 PRO A CA 1
ATOM 3558 C C . PRO A 1 449 ? 72.334 -46.199 2.483 1.00 56.22 449 PRO A C 1
ATOM 3560 O O . PRO A 1 449 ? 72.881 -46.385 3.572 1.00 56.22 449 PRO A O 1
ATOM 3563 N N . PRO A 1 450 ? 72.239 -47.159 1.534 1.00 59.94 450 PRO A N 1
ATOM 3564 C CA . PRO A 1 450 ? 71.990 -48.588 1.781 1.00 59.94 450 PRO A CA 1
ATOM 3565 C C . PRO A 1 450 ? 73.178 -49.434 2.247 1.00 59.94 450 PRO A C 1
ATOM 3567 O O . PRO A 1 450 ? 74.339 -49.076 1.939 1.00 59.94 450 PRO A O 1
#

Mean predicted aligned error: 24.01 Å

Sequence (450 aa):
MENRLLHQEVASLNQEIAELIKRNKRSENDAQQQLKEIDGLRAQVQSLKVRLEESKRIAPHRSNSTSSNEGTDNKNVRDLELQIEKLTKSLTSTRQALTESESKANEALKLADLSSSRVKQLQQEVSRLTHSLASYKEKAGAILSDKEKVISELRDQLNSGSGSIEDSNLRREYEQLQEETIILRQEADQRLLAASDMEERVFEEHASFRRTISLLEQQLQREKQLVSDSDAEIIDLQRRLNVVEEASKRDLASLNGQLRSAEAEIARLRRCLAETPTQSPNSPSLHAGSASPSTRNFDAEAKIFELEAKARQLNDSLLTKQDALEATLAQNHALKIRLDRLEAESDAHLLDSERSKTASFASGYPQLPQSSPSRSPHGFVRLHLIDTSLPNWLHSLVAGVDDWMIRFVAMLRRRPMIRLLLVLYLGVFPLWLLCSVLLFTPPAPSPHPP

Secondary structure (DSSP, 8-state):
-HHHHHHHHHHHHHHHHHHHHHHHHHHHHHHHHHHHHHHHHHHHHHHHHHHHHHHHHHHHHHTTT-TTSHHHHHHHHHHHHHHHHHHHHHHHHHHHHHHHHHHHHHHHHHHHHHHHHHHHHHHHHHHHHHHHHHHHHHHHHHHHHHHHHHHHHHHHHHHH--HHHHHHHHHHHHHHHHHHHHHHHHHHHHHHHHHHHHHHHHHHHHHHHHHHHHHHHHHHHHHHHHHHHHHHHHHHHHHHHHHHHHHHHHHHHHHHHHHHHHHHHHHHHHHHHHHS----------------THHHHHHHHHHHHHHHHHHHHHHHHHHHHHHHHHHHHHHHHHHHHHHHHHHHHHHHHHHHHHHHS-SS--------------------------SS---HHHHHHHHHHHHHHHHHHHHHHH-HHHHHHHHHHHHHHHHHHHHHHHHH-PPPPPPPP-

Organism: Hymenolepis diminuta (NCBI:txid6216)

pLDDT: mean 79.2, std 19.02, range [29.31, 98.25]

Solvent-accessible surface area (backbone atoms only — not comparable to full-atom values): 25697 Å² total; per-residue (Å²): 112,68,73,60,51,52,53,50,50,54,52,50,51,54,51,52,52,53,51,49,54,52,51,50,55,48,53,52,52,52,50,55,50,52,51,52,49,51,53,50,50,50,52,50,49,50,53,51,51,51,52,49,53,52,51,63,62,46,49,73,71,48,60,82,75,47,86,81,54,58,69,58,53,54,48,53,51,49,55,50,50,52,51,47,51,52,53,50,52,50,52,50,52,51,51,49,54,48,54,54,49,51,53,53,50,52,52,53,50,52,53,51,53,51,50,52,51,50,53,52,50,52,50,51,51,50,53,51,51,52,52,51,51,52,52,50,52,52,51,52,49,51,52,49,53,51,48,52,51,49,52,51,49,52,54,51,45,66,75,62,71,67,69,78,64,52,58,61,51,54,51,53,50,49,53,51,53,50,52,52,50,52,50,53,49,53,52,49,53,50,50,50,51,54,49,51,56,51,51,50,52,52,51,52,50,52,53,50,51,53,52,53,49,54,52,52,51,53,48,51,52,49,50,53,47,53,51,53,52,50,53,52,50,51,53,51,52,53,53,54,49,51,54,52,50,51,50,53,52,51,51,50,52,50,52,51,51,52,50,53,52,50,52,52,48,52,52,49,54,52,48,55,61,67,66,56,72,88,79,82,88,84,86,87,80,90,78,78,86,78,90,70,77,67,62,65,50,49,58,49,49,52,50,48,51,52,52,49,51,51,50,49,52,50,48,53,53,47,48,54,50,49,53,51,51,52,50,51,50,50,49,49,52,51,50,50,53,52,48,56,48,51,50,52,50,50,53,49,50,52,56,52,53,55,60,70,66,58,85,77,73,93,82,86,87,84,90,88,88,88,82,87,88,85,92,75,98,70,98,67,90,74,81,83,78,80,88,63,99,68,61,74,73,52,54,57,51,51,52,48,48,48,53,50,48,52,51,48,53,51,48,44,70,74,33,69,67,55,44,52,52,49,52,48,47,66,51,51,51,56,52,50,51,51,50,49,49,68,73,66,57,75,84,80,82,83,83,83,81,134

Radius of gyration: 49.58 Å; Cα contacts (8 Å, |Δi|>4): 26; chains: 1; bounding box: 134×83×154 Å

InterPro domains:
  IPR019177 Golgin subfamily A member 5 [PF09787] (128-280)
  IPR019177 Golgin subfamily A member 5 [PF09787] (305-442)
  IPR019177 Golgin subfamily A member 5 [PTHR13815] (205-436)

Foldseek 3Di:
DVVVVVVVVVVVVVVVVVVVVVVVVVVVVVLVVLVVVLVVLVVVLVVLVVVLVVLVVVLVVCVVPDPPCNVVSVVVSVVSVVVSVVSVVVSVVSVVVSVVVVVVVVVVVVVVVVVVVVVVVVVVVVVVVVVVVVVVVVVVVVVVVVVVVVVVVVVVVVVVDDPPVVVVVVVVVVVVVVVVVVVVVVVVVVVVVVVVVVVVVVVVVV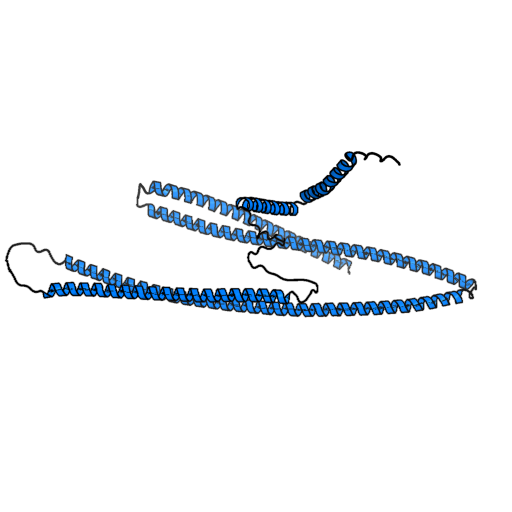VVVVVVVVVVVVVVVVVVVVVVVVVVVVVVVVVVVVVVVVVVVVVVVVVVVVVVVVVVVVVVVVVVVVPPDPDDDDDDDDDDDDDDPPVVVVVVVVVVVVVVVVVVVVVVVVVVVVVVVVVVVVVVVVVVVVVVVVVVVVVVVVVVVVVVVPPDDDDDDDDDDDDDDDDDDDDDDDPPPPPDDDDPVVVVVVVVVVVVVVVVVVVCVVDVVVVVVVVVCVVVVVVVVVVCCVVPVDDDDDDDDD